Protein AF-0000000085150571 (afdb_homodimer)

Secondary structure (DSSP, 8-state):
--SHHHHHHHHHHHHHHHHTT-SS----HHHHHHHHT--HHHHHHH-SSHHHHHHHHHHHHHHHHHHHHHHHHHH-SSHHHHHHHHHHHHHHHHHHTT--HHHHHSS-HHHHTTS-HHHHHHHHHHHHHHHHHHHHHHHHH---SSS-HHHHHHHHHHHHHHHHHHTT--TT-HHHHHHHHHHHHHHHT-TTS-PPPHHHHHHHHHHHHHHHHHHH-/--SHHHHHHHHHHHHHHHHTT-SS----HHHHHHHHT--HHHHHHH-SSHHHHHHHHHHHHHHHHHHHHHHHHHH-SSHHHHHHHHHHHHHHHHHHTT--HHHHHSS-HHHHTTS-HHHHHHHHHHHHHHHHHHHHHHHHH---SSS-HHHHHHHHHHHHHHHHHHTT--TT-HHHHHHHHHHHHHHHT-TTSPPPPHHHHHHHHHHHHHHHHHHH-

Organism: Shewanella frigidimarina (strain NCIMB 400) (NCBI:txid318167)

InterPro domains:
  IPR009057 Homedomain-like superfamily [SSF46689] (4-63)

Structure (mmCIF, N/CA/C/O backbone):
data_AF-0000000085150571-model_v1
#
loop_
_entity.id
_entity.type
_entity.pdbx_description
1 polymer 'Putative transcriptional regulator, TetR family protein'
#
loop_
_atom_site.group_PDB
_atom_site.id
_atom_site.type_symbol
_atom_site.label_atom_id
_atom_site.label_alt_id
_atom_site.label_comp_id
_atom_site.label_asym_id
_atom_site.label_entity_id
_atom_site.label_seq_id
_atom_site.pdbx_PDB_ins_code
_atom_site.Cartn_x
_atom_site.Cartn_y
_atom_site.Cartn_z
_atom_site.occupancy
_atom_site.B_iso_or_equiv
_atom_site.auth_seq_id
_atom_site.auth_comp_id
_atom_site.auth_asym_id
_atom_site.auth_atom_id
_atom_site.pdbx_PDB_model_num
ATOM 1 N N . MET A 1 1 ? 27.25 22.922 10.547 1 55.41 1 MET A N 1
ATOM 2 C CA . MET A 1 1 ? 27.031 22.188 9.305 1 55.41 1 MET A CA 1
ATOM 3 C C . MET A 1 1 ? 27.031 23.125 8.102 1 55.41 1 MET A C 1
ATOM 5 O O . MET A 1 1 ? 26.078 23.891 7.906 1 55.41 1 MET A O 1
ATOM 9 N N . SER A 1 2 ? 28 23.422 7.441 1 67.81 2 SER A N 1
ATOM 10 C CA . SER A 1 2 ? 28.172 24.688 6.742 1 67.81 2 SER A CA 1
ATOM 11 C C . SER A 1 2 ? 27.469 24.672 5.387 1 67.81 2 SER A C 1
ATOM 13 O O . SER A 1 2 ? 26.875 25.672 4.984 1 67.81 2 SER A O 1
ATOM 15 N N . SER A 1 3 ? 27.453 23.562 4.645 1 88.12 3 SER A N 1
ATOM 16 C CA . SER A 1 3 ? 26.922 23.703 3.291 1 88.12 3 SER A CA 1
ATOM 17 C C . SER A 1 3 ? 25.438 23.406 3.252 1 88.12 3 SER A C 1
ATOM 19 O O . SER A 1 3 ? 24.891 22.781 4.168 1 88.12 3 SER A O 1
ATOM 21 N N . TRP A 1 4 ? 24.781 24.078 2.32 1 89.31 4 TRP A N 1
ATOM 22 C CA . TRP A 1 4 ? 23.359 23.875 2.078 1 89.31 4 TRP A CA 1
ATOM 23 C C . TRP A 1 4 ? 23.031 22.391 2.031 1 89.31 4 TRP A C 1
ATOM 25 O O . TRP A 1 4 ? 22.047 21.953 2.631 1 89.31 4 TRP A O 1
ATOM 35 N N . GLU A 1 5 ? 23.922 21.75 1.489 1 89.44 5 GLU A N 1
ATOM 36 C CA . GLU A 1 5 ? 23.734 20.312 1.333 1 89.44 5 GLU A CA 1
ATOM 37 C C . GLU A 1 5 ? 23.844 19.578 2.672 1 89.44 5 GLU A C 1
ATOM 39 O O . GLU A 1 5 ? 23.062 18.688 2.973 1 89.44 5 GLU A O 1
ATOM 44 N N . GLN A 1 6 ? 24.797 19.938 3.459 1 92.94 6 GLN A N 1
ATOM 45 C CA . GLN A 1 6 ? 25 19.328 4.773 1 92.94 6 GLN A CA 1
ATOM 46 C C . GLN A 1 6 ? 23.797 19.594 5.688 1 92.94 6 GLN A C 1
ATOM 48 O O . GLN A 1 6 ? 23.375 18.703 6.434 1 92.94 6 GLN A O 1
ATOM 53 N N . ARG A 1 7 ? 23.344 20.734 5.582 1 93.94 7 ARG A N 1
ATOM 54 C CA . ARG A 1 7 ? 22.172 21.078 6.375 1 93.94 7 ARG A CA 1
ATOM 55 C C . ARG A 1 7 ? 20.969 20.266 5.941 1 93.94 7 ARG A C 1
ATOM 57 O O . ARG A 1 7 ? 20.203 19.781 6.781 1 93.94 7 ARG A O 1
ATOM 64 N N . GLY A 1 8 ? 20.828 20.156 4.664 1 94.69 8 GLY A N 1
ATOM 65 C CA . GLY A 1 8 ? 19.75 19.344 4.141 1 94.69 8 GLY A CA 1
ATOM 66 C C . GLY A 1 8 ? 19.797 17.906 4.617 1 94.69 8 GLY A C 1
ATOM 67 O O . GLY A 1 8 ? 18.797 17.344 5.043 1 94.69 8 GLY A O 1
ATOM 68 N N . ASN A 1 9 ? 20.953 17.391 4.578 1 95.69 9 ASN A N 1
ATOM 69 C CA . ASN A 1 9 ? 21.156 16.016 5.031 1 95.69 9 ASN A CA 1
ATOM 70 C C . ASN A 1 9 ? 20.844 15.859 6.516 1 95.69 9 ASN A C 1
ATOM 72 O O . ASN A 1 9 ? 20.25 14.859 6.93 1 95.69 9 ASN A O 1
ATOM 76 N N . TYR A 1 10 ? 21.266 16.797 7.23 1 97.19 10 TYR A N 1
ATOM 77 C CA . TYR A 1 10 ? 20.984 16.797 8.656 1 97.19 10 TYR A CA 1
ATOM 78 C C . TYR A 1 10 ? 19.484 16.828 8.914 1 97.19 10 TYR A C 1
ATOM 80 O O . TYR A 1 10 ? 18.969 16.078 9.742 1 97.19 10 TYR A O 1
ATOM 88 N N . LEU A 1 11 ? 18.797 17.672 8.211 1 97.62 11 LEU A N 1
ATOM 89 C CA . LEU A 1 11 ? 17.344 17.812 8.391 1 97.62 11 LEU A CA 1
ATOM 90 C C . LEU A 1 11 ? 16.625 16.531 7.988 1 97.62 11 LEU A C 1
ATOM 92 O O . LEU A 1 11 ? 15.617 16.172 8.594 1 97.62 11 LEU A O 1
ATOM 96 N N . ILE A 1 12 ? 17.141 15.898 7.02 1 97.62 12 ILE A N 1
ATOM 97 C CA . ILE A 1 12 ? 16.578 14.633 6.586 1 97.62 12 ILE A CA 1
ATOM 98 C C . ILE A 1 12 ? 16.766 13.578 7.676 1 97.62 12 ILE A C 1
ATOM 100 O O . ILE A 1 12 ? 15.844 12.828 7.992 1 97.62 12 ILE A O 1
ATOM 104 N N . GLU A 1 13 ? 17.906 13.562 8.273 1 97.75 13 GLU A N 1
ATOM 105 C CA . GLU A 1 13 ? 18.172 12.633 9.359 1 97.75 13 GLU A CA 1
ATOM 106 C C . GLU A 1 13 ? 17.25 12.891 10.547 1 97.75 13 GLU A C 1
ATOM 108 O O . GLU A 1 13 ? 16.734 11.945 11.156 1 97.75 13 GLU A O 1
ATOM 113 N N . VAL A 1 14 ? 17.094 14.109 10.859 1 98.25 14 VAL A N 1
ATOM 114 C CA . VAL A 1 14 ? 16.188 14.5 11.938 1 98.25 14 VAL A CA 1
ATOM 115 C C . VAL A 1 14 ? 14.766 14.047 11.602 1 98.25 14 VAL A C 1
ATOM 117 O O . VAL A 1 14 ? 14.055 13.531 12.469 1 98.25 14 VAL A O 1
ATOM 120 N N . SER A 1 15 ? 14.367 14.281 10.375 1 98.12 15 SER A N 1
ATOM 121 C CA . SER A 1 15 ? 13.039 13.883 9.93 1 98.12 15 SER A CA 1
ATOM 122 C C . SER A 1 15 ? 12.836 12.375 10.078 1 98.12 15 SER A C 1
ATOM 124 O O . SER A 1 15 ? 11.805 11.93 10.578 1 98.12 15 SER A O 1
ATOM 126 N N . GLN A 1 16 ? 13.805 11.633 9.641 1 97.44 16 GLN A N 1
ATOM 127 C CA . GLN A 1 16 ? 13.742 10.18 9.734 1 97.44 16 GLN A CA 1
ATOM 128 C C . GLN A 1 16 ? 13.609 9.727 11.188 1 97.44 16 GLN A C 1
ATOM 130 O O . GLN A 1 16 ? 12.859 8.797 11.484 1 97.44 16 GLN A O 1
ATOM 135 N N . ARG A 1 17 ? 14.297 10.344 12.062 1 97.56 17 ARG A N 1
ATOM 136 C CA . ARG A 1 17 ? 14.195 10.031 13.484 1 97.56 17 ARG A CA 1
ATOM 137 C C . ARG A 1 17 ? 12.797 10.344 14.008 1 97.56 17 ARG A C 1
ATOM 139 O O . ARG A 1 17 ? 12.219 9.547 14.758 1 97.56 17 ARG A O 1
ATOM 146 N N . CYS A 1 18 ? 12.281 11.484 13.594 1 97.62 18 CYS A N 1
ATOM 147 C CA . CYS A 1 18 ? 10.961 11.898 14.031 1 97.62 18 CYS A CA 1
ATOM 148 C C . CYS A 1 18 ? 9.883 10.953 13.508 1 97.62 18 CYS A C 1
ATOM 150 O O . CYS A 1 18 ? 8.859 10.75 14.156 1 97.62 18 CYS A O 1
ATOM 152 N N . LEU A 1 19 ? 10.156 10.312 12.398 1 97.19 19 LEU A N 1
ATOM 153 C CA . LEU A 1 19 ? 9.148 9.516 11.711 1 97.19 19 LEU A CA 1
ATOM 154 C C . LEU A 1 19 ? 9.242 8.055 12.125 1 97.19 19 LEU A C 1
ATOM 156 O O . LEU A 1 19 ? 8.422 7.23 11.703 1 97.19 19 LEU A O 1
ATOM 160 N N . LYS A 1 20 ? 10.234 7.723 12.914 1 96.56 20 LYS A N 1
ATOM 161 C CA . LYS A 1 20 ? 10.406 6.34 13.352 1 96.56 20 LYS A CA 1
ATOM 162 C C . LYS A 1 20 ? 9.164 5.832 14.07 1 96.56 20 LYS A C 1
ATOM 164 O O . LYS A 1 20 ? 8.672 6.465 15.008 1 96.56 20 LYS A O 1
ATOM 169 N N . GLY A 1 21 ? 8.578 4.73 13.508 1 94.56 21 GLY A N 1
ATOM 170 C CA . GLY A 1 21 ? 7.43 4.102 14.148 1 94.56 21 GLY A CA 1
ATOM 171 C C . GLY A 1 21 ? 6.105 4.688 13.703 1 94.56 21 GLY A C 1
ATOM 172 O O . GLY A 1 21 ? 5.043 4.168 14.047 1 94.56 21 GLY A O 1
ATOM 173 N N . ARG A 1 22 ? 6.238 5.777 12.938 1 93.5 22 ARG A N 1
ATOM 174 C CA . ARG A 1 22 ? 5.012 6.41 12.469 1 93.5 22 ARG A CA 1
ATOM 175 C C . ARG A 1 22 ? 4.477 5.703 11.227 1 93.5 22 ARG A C 1
ATOM 177 O O . ARG A 1 22 ? 5.246 5.281 10.367 1 93.5 22 ARG A O 1
ATOM 184 N N . LYS A 1 23 ? 3.133 5.652 11.133 1 91.62 23 LYS A N 1
ATOM 185 C CA . LYS A 1 23 ? 2.494 4.984 10 1 91.62 23 LYS A CA 1
ATOM 186 C C . LYS A 1 23 ? 1.824 5.992 9.07 1 91.62 23 LYS A C 1
ATOM 188 O O . LYS A 1 23 ? 1.267 5.613 8.039 1 91.62 23 LYS A O 1
ATOM 193 N N . THR A 1 24 ? 1.84 7.219 9.469 1 88.69 24 THR A N 1
ATOM 194 C CA . THR A 1 24 ? 1.413 8.352 8.664 1 88.69 24 THR A CA 1
ATOM 195 C C . THR A 1 24 ? 2.477 9.453 8.664 1 88.69 24 THR A C 1
ATOM 197 O O . THR A 1 24 ? 3.162 9.656 9.664 1 88.69 24 THR A O 1
ATOM 200 N N . PHE A 1 25 ? 2.619 10.078 7.539 1 91.81 25 PHE A N 1
ATOM 201 C CA . PHE A 1 25 ? 3.582 11.172 7.488 1 91.81 25 PHE A CA 1
ATOM 202 C C . PHE A 1 25 ? 3.018 12.422 8.148 1 91.81 25 PHE A C 1
ATOM 204 O O . PHE A 1 25 ? 2.516 13.32 7.469 1 91.81 25 PHE A O 1
ATOM 211 N N . ASP A 1 26 ? 3.178 12.539 9.406 1 89.44 26 ASP A N 1
ATOM 212 C CA . ASP A 1 26 ? 2.586 13.633 10.164 1 89.44 26 ASP A CA 1
ATOM 213 C C . ASP A 1 26 ? 3.646 14.648 10.586 1 89.44 26 ASP A C 1
ATOM 215 O O . ASP A 1 26 ? 3.453 15.391 11.547 1 89.44 26 ASP A O 1
ATOM 219 N N . LEU A 1 27 ? 4.742 14.633 9.922 1 94.69 27 LEU A N 1
ATOM 220 C CA . LEU A 1 27 ? 5.824 15.586 10.141 1 94.69 27 LEU A CA 1
ATOM 221 C C . LEU A 1 27 ? 5.711 16.766 9.172 1 94.69 27 LEU A C 1
ATOM 223 O O . LEU A 1 27 ? 5.469 16.562 7.98 1 94.69 27 LEU A O 1
ATOM 227 N N . CYS A 1 28 ? 5.805 17.922 9.695 1 96 28 CYS A N 1
ATOM 228 C CA . CYS A 1 28 ? 5.805 19.109 8.852 1 96 28 CYS A CA 1
ATOM 229 C C . CYS A 1 28 ? 7.039 19.969 9.117 1 96 28 CYS A C 1
ATOM 231 O O . CYS A 1 28 ? 7.816 19.672 10.031 1 96 28 CYS A O 1
ATOM 233 N N . ARG A 1 29 ? 7.246 20.969 8.312 1 96.62 29 ARG A N 1
ATOM 234 C CA . ARG A 1 29 ? 8.422 21.828 8.398 1 96.62 29 ARG A CA 1
ATOM 235 C C . ARG A 1 29 ? 8.5 22.531 9.758 1 96.62 29 ARG A C 1
ATOM 237 O O . ARG A 1 29 ? 9.578 22.656 10.328 1 96.62 29 ARG A O 1
ATOM 244 N N . SER A 1 30 ? 7.355 22.938 10.305 1 96.75 30 SER A N 1
ATOM 245 C CA . SER A 1 30 ? 7.34 23.625 11.594 1 96.75 30 SER A CA 1
ATOM 246 C C . SER A 1 30 ? 7.824 22.719 12.719 1 96.75 30 SER A C 1
ATOM 248 O O . SER A 1 30 ? 8.469 23.188 13.664 1 96.75 30 SER A O 1
ATOM 250 N N . HIS A 1 31 ? 7.578 21.453 12.648 1 97.19 31 HIS A N 1
ATOM 251 C CA . HIS A 1 31 ? 8.039 20.5 13.648 1 97.19 31 HIS A CA 1
ATOM 252 C C . HIS A 1 31 ? 9.562 20.406 13.656 1 97.19 31 HIS A C 1
ATOM 254 O O . HIS A 1 31 ? 10.164 20.125 14.695 1 97.19 31 HIS A O 1
ATOM 260 N N . LEU A 1 32 ? 10.188 20.609 12.516 1 97.5 32 LEU A N 1
ATOM 261 C CA . LEU A 1 32 ? 11.625 20.422 12.367 1 97.5 32 LEU A CA 1
ATOM 262 C C . LEU A 1 32 ? 12.398 21.531 13.062 1 97.5 32 LEU A C 1
ATOM 264 O O . LEU A 1 32 ? 13.578 21.375 13.375 1 97.5 32 LEU A O 1
ATOM 268 N N . VAL A 1 33 ? 11.711 22.688 13.242 1 97.06 33 VAL A N 1
ATOM 269 C CA . VAL A 1 33 ? 12.375 23.797 13.891 1 97.06 33 VAL A CA 1
ATOM 270 C C . VAL A 1 33 ? 12.828 23.406 15.297 1 97.06 33 VAL A C 1
ATOM 272 O O . VAL A 1 33 ? 14.016 23.469 15.617 1 97.06 33 VAL A O 1
ATOM 275 N N . GLN A 1 34 ? 11.961 22.891 16.047 1 96.44 34 GLN A N 1
ATOM 276 C CA . GLN A 1 34 ? 12.273 22.484 17.422 1 96.44 34 GLN A CA 1
ATOM 277 C C . GLN A 1 34 ? 13.164 21.25 17.438 1 96.44 34 GLN A C 1
ATOM 279 O O . GLN A 1 34 ? 14.133 21.188 18.203 1 96.44 34 GLN A O 1
ATOM 284 N N . ALA A 1 35 ? 12.891 20.344 16.609 1 97 35 ALA A N 1
ATOM 285 C CA . ALA A 1 35 ? 13.578 19.062 16.625 1 97 35 ALA A CA 1
ATOM 286 C C . ALA A 1 35 ? 15.031 19.203 16.203 1 97 35 ALA A C 1
ATOM 288 O O . ALA A 1 35 ? 15.891 18.438 16.641 1 97 35 ALA A O 1
ATOM 289 N N . SER A 1 36 ? 15.336 20.156 15.352 1 97.12 36 SER A N 1
ATOM 290 C CA . SER A 1 36 ? 16.672 20.281 14.75 1 97.12 36 SER A CA 1
ATOM 291 C C . SER A 1 36 ? 17.438 21.438 15.352 1 97.12 36 SER A C 1
ATOM 293 O O . SER A 1 36 ? 18.656 21.531 15.188 1 97.12 36 SER A O 1
ATOM 295 N N . GLN A 1 37 ? 16.797 22.406 15.914 1 96.38 37 GLN A N 1
ATOM 296 C CA . GLN A 1 37 ? 17.375 23.656 16.422 1 96.38 37 GLN A CA 1
ATOM 297 C C . GLN A 1 37 ? 17.922 24.516 15.281 1 96.38 37 GLN A C 1
ATOM 299 O O . GLN A 1 37 ? 18.891 25.25 15.461 1 96.38 37 GLN A O 1
ATOM 304 N N . ILE A 1 38 ? 17.391 24.266 14.117 1 96 38 ILE A N 1
ATOM 305 C CA . ILE A 1 38 ? 17.688 25.094 12.961 1 96 38 ILE A CA 1
ATOM 306 C C . ILE A 1 38 ? 16.578 26.141 12.789 1 96 38 ILE A C 1
ATOM 308 O O . ILE A 1 38 ? 15.414 25.875 13.086 1 96 38 ILE A O 1
ATOM 312 N N . SER A 1 39 ? 16.984 27.297 12.32 1 95.75 39 SER A N 1
ATOM 313 C CA . SER A 1 39 ? 16.031 28.406 12.234 1 95.75 39 SER A CA 1
ATOM 314 C C . SER A 1 39 ? 14.914 28.094 11.242 1 95.75 39 SER A C 1
ATOM 316 O O . SER A 1 39 ? 15.133 27.375 10.266 1 95.75 39 SER A O 1
ATOM 318 N N . LYS A 1 40 ? 13.719 28.688 11.492 1 96.88 40 LYS A N 1
ATOM 319 C CA . LYS A 1 40 ? 12.562 28.562 10.617 1 96.88 40 LYS A CA 1
ATOM 320 C C . LYS A 1 40 ? 12.898 28.984 9.188 1 96.88 40 LYS A C 1
ATOM 322 O O . LYS A 1 40 ? 12.586 28.281 8.227 1 96.88 40 LYS A O 1
ATOM 327 N N . GLY A 1 41 ? 13.57 30.078 9.062 1 96.44 41 GLY A N 1
ATOM 328 C CA . GLY A 1 41 ? 13.945 30.594 7.754 1 96.44 41 GLY A CA 1
ATOM 329 C C . GLY A 1 41 ? 14.789 29.609 6.953 1 96.44 41 GLY A C 1
ATOM 330 O O . GLY A 1 41 ? 14.523 29.391 5.77 1 96.44 41 GLY A O 1
ATOM 331 N N . THR A 1 42 ? 15.719 29.062 7.582 1 95.69 42 THR A N 1
ATOM 332 C CA . THR A 1 42 ? 16.609 28.109 6.926 1 95.69 42 THR A CA 1
ATOM 333 C C . THR A 1 42 ? 15.828 26.859 6.484 1 95.69 42 THR A C 1
ATOM 335 O O . THR A 1 42 ? 15.984 26.406 5.352 1 95.69 42 THR A O 1
ATOM 338 N N . ILE A 1 43 ? 14.984 26.344 7.285 1 97.69 43 ILE A N 1
ATOM 339 C CA . ILE A 1 43 ? 14.219 25.141 6.992 1 97.69 43 ILE A CA 1
ATOM 340 C C . ILE A 1 43 ? 13.25 25.406 5.844 1 97.69 43 ILE A C 1
ATOM 342 O O . ILE A 1 43 ? 13.156 24.625 4.902 1 97.69 43 ILE A O 1
ATOM 346 N N . TYR A 1 44 ? 12.641 26.547 5.91 1 96.94 44 TYR A N 1
ATOM 347 C CA . TYR A 1 44 ? 11.641 26.891 4.902 1 96.94 44 TYR A CA 1
ATOM 348 C C . TYR A 1 44 ? 12.305 27.219 3.566 1 96.94 44 TYR A C 1
ATOM 350 O O . TYR A 1 44 ? 11.688 27.062 2.51 1 96.94 44 TYR A O 1
ATOM 358 N N . ASN A 1 45 ? 13.562 27.625 3.658 1 95.69 45 ASN A N 1
ATOM 359 C CA . ASN A 1 45 ? 14.336 27.812 2.436 1 95.69 45 ASN A CA 1
ATOM 360 C C . ASN A 1 45 ? 14.734 26.469 1.815 1 95.69 45 ASN A C 1
ATOM 362 O O . ASN A 1 45 ? 14.773 26.344 0.591 1 95.69 45 ASN A O 1
ATOM 366 N N . HIS A 1 46 ? 14.992 25.547 2.627 1 96.56 46 HIS A N 1
ATOM 367 C CA . HIS A 1 46 ? 15.383 24.234 2.15 1 96.56 46 HIS A CA 1
ATOM 368 C C . HIS A 1 46 ? 14.188 23.453 1.609 1 96.56 46 HIS A C 1
ATOM 370 O O . HIS A 1 46 ? 14.289 22.766 0.598 1 96.56 46 HIS A O 1
ATOM 376 N N . PHE A 1 47 ? 13.156 23.531 2.365 1 98 47 PHE A N 1
ATOM 377 C CA . PHE A 1 47 ? 11.891 22.906 1.989 1 98 47 PHE A CA 1
ATOM 378 C C . PHE A 1 47 ? 10.82 23.969 1.753 1 98 47 PHE A C 1
ATOM 380 O O . PHE A 1 47 ? 10.148 24.391 2.691 1 98 47 PHE A O 1
ATOM 387 N N . THR A 1 48 ? 10.555 24.203 0.525 1 96.88 48 THR A N 1
ATOM 388 C CA . THR A 1 48 ? 9.656 25.297 0.189 1 96.88 48 THR A CA 1
ATOM 389 C C . THR A 1 48 ? 8.203 24.859 0.338 1 96.88 48 THR A C 1
ATOM 391 O O . THR A 1 48 ? 7.297 25.703 0.375 1 96.88 48 THR A O 1
ATOM 394 N N . SER A 1 49 ? 8.023 23.562 0.373 1 96.56 49 SER A N 1
ATOM 395 C CA . SER A 1 49 ? 6.699 22.984 0.616 1 96.56 49 SER A CA 1
ATOM 396 C C . SER A 1 49 ? 6.785 21.75 1.51 1 96.56 49 SER A C 1
ATOM 398 O O . SER A 1 49 ? 7.871 21.203 1.713 1 96.56 49 SER A O 1
ATOM 400 N N . GLU A 1 50 ? 5.684 21.344 2.035 1 95.44 50 GLU A N 1
ATOM 401 C CA . GLU A 1 50 ? 5.645 20.109 2.795 1 95.44 50 GLU A CA 1
ATOM 402 C C . GLU A 1 50 ? 6.008 18.906 1.918 1 95.44 50 GLU A C 1
ATOM 404 O O . GLU A 1 50 ? 6.625 17.953 2.389 1 95.44 50 GLU A O 1
ATOM 409 N N . ALA A 1 51 ? 5.609 19.016 0.68 1 97.5 51 ALA A N 1
ATOM 410 C CA . ALA A 1 51 ? 5.93 17.953 -0.275 1 97.5 51 ALA A CA 1
ATOM 411 C C . ALA A 1 51 ? 7.438 17.812 -0.458 1 97.5 51 ALA A C 1
ATOM 413 O O . ALA A 1 51 ? 7.953 16.703 -0.619 1 97.5 51 ALA A O 1
ATOM 414 N N . ASP A 1 52 ? 8.133 18.922 -0.421 1 98.38 52 ASP A N 1
ATOM 415 C CA . ASP A 1 52 ? 9.586 18.891 -0.534 1 98.38 52 ASP A CA 1
ATOM 416 C C . ASP A 1 52 ? 10.195 18.031 0.578 1 98.38 52 ASP A C 1
ATOM 418 O O . ASP A 1 52 ? 11.109 17.25 0.331 1 98.38 52 ASP A O 1
ATOM 422 N N . LEU A 1 53 ? 9.688 18.234 1.749 1 98.19 53 LEU A N 1
ATOM 423 C CA . LEU A 1 53 ? 10.188 17.484 2.893 1 98.19 53 LEU A CA 1
ATOM 424 C C . LEU A 1 53 ? 9.938 15.984 2.717 1 98.19 53 LEU A C 1
ATOM 426 O O . LEU A 1 53 ? 10.844 15.172 2.902 1 98.19 53 LEU A O 1
ATOM 430 N N . ILE A 1 54 ? 8.734 15.648 2.332 1 98 54 ILE A N 1
ATOM 431 C CA . ILE A 1 54 ? 8.359 14.258 2.119 1 98 54 ILE A CA 1
ATOM 432 C C . ILE A 1 54 ? 9.273 13.633 1.063 1 98 54 ILE A C 1
ATOM 434 O O . ILE A 1 54 ? 9.836 12.555 1.279 1 98 54 ILE A O 1
ATOM 438 N N . ILE A 1 55 ? 9.414 14.328 -0.008 1 98.44 55 ILE A N 1
ATOM 439 C CA . ILE A 1 55 ? 10.156 13.812 -1.153 1 98.44 55 ILE A CA 1
ATOM 440 C C . ILE A 1 55 ? 11.641 13.719 -0.809 1 98.44 55 ILE A C 1
ATOM 442 O O . ILE A 1 55 ? 12.328 12.797 -1.251 1 98.44 55 ILE A O 1
ATOM 446 N N . ALA A 1 56 ? 12.117 14.641 -0.008 1 98.25 56 ALA A N 1
ATOM 447 C CA . ALA A 1 56 ? 13.508 14.586 0.425 1 98.25 56 ALA A CA 1
ATOM 448 C C . ALA A 1 56 ? 13.781 13.32 1.242 1 98.25 56 ALA A C 1
ATOM 450 O O . ALA A 1 56 ? 14.789 12.648 1.039 1 98.25 56 ALA A O 1
ATOM 451 N N . VAL A 1 57 ? 12.906 13.047 2.146 1 98.06 57 VAL A N 1
ATOM 452 C CA . VAL A 1 57 ? 13.047 11.852 2.963 1 98.06 57 VAL A CA 1
ATOM 453 C C . VAL A 1 57 ? 12.938 10.609 2.08 1 98.06 57 VAL A C 1
ATOM 455 O O . VAL A 1 57 ? 13.703 9.656 2.24 1 98.06 57 VAL A O 1
ATOM 458 N N . ALA A 1 58 ? 12.008 10.609 1.15 1 98.25 58 ALA A N 1
ATOM 459 C CA . ALA A 1 58 ? 11.836 9.5 0.217 1 98.25 58 ALA A CA 1
ATOM 460 C C . ALA A 1 58 ? 13.094 9.281 -0.615 1 98.25 58 ALA A C 1
ATOM 462 O O . ALA A 1 58 ? 13.508 8.141 -0.85 1 98.25 58 ALA A O 1
ATOM 463 N N . CYS A 1 59 ? 13.641 10.336 -1.063 1 98.12 59 CYS A N 1
ATOM 464 C CA . CYS A 1 59 ? 14.867 10.266 -1.846 1 98.12 59 CYS A CA 1
ATOM 465 C C . CYS A 1 59 ? 15.977 9.57 -1.06 1 98.12 59 CYS A C 1
ATOM 467 O O . CYS A 1 59 ? 16.688 8.719 -1.598 1 98.12 59 CYS A O 1
ATOM 469 N N . ALA A 1 60 ? 16.125 10.008 0.123 1 97.56 60 ALA A N 1
ATOM 470 C CA . ALA A 1 60 ? 17.125 9.391 0.982 1 97.56 60 ALA A CA 1
ATOM 471 C C . ALA A 1 60 ? 16.875 7.898 1.152 1 97.56 60 ALA A C 1
ATOM 473 O O . ALA A 1 60 ? 17.812 7.098 1.179 1 97.56 60 ALA A O 1
ATOM 474 N N . ASP A 1 61 ? 15.695 7.523 1.325 1 97.38 61 ASP A N 1
ATOM 475 C CA . ASP A 1 61 ? 15.312 6.121 1.453 1 97.38 61 ASP A CA 1
ATOM 476 C C . ASP A 1 61 ? 15.727 5.324 0.215 1 97.38 61 ASP A C 1
ATOM 478 O O . ASP A 1 61 ? 16.359 4.277 0.327 1 97.38 61 ASP A O 1
ATOM 482 N N . TYR A 1 62 ? 15.422 5.793 -0.945 1 98 62 TYR A N 1
ATOM 483 C CA . TYR A 1 62 ? 15.734 5.09 -2.184 1 98 62 TYR A CA 1
ATOM 484 C C . TYR A 1 62 ? 17.234 5.086 -2.443 1 98 62 TYR A C 1
ATOM 486 O O . TYR A 1 62 ? 17.766 4.129 -3.012 1 98 62 TYR A O 1
ATOM 494 N N . ARG A 1 63 ? 17.875 6.152 -2.043 1 97.69 63 ARG A N 1
ATOM 495 C CA . ARG A 1 63 ? 19.328 6.152 -2.15 1 97.69 63 ARG A CA 1
ATOM 496 C C . ARG A 1 63 ? 19.938 5.047 -1.294 1 97.69 63 ARG A C 1
ATOM 498 O O . ARG A 1 63 ? 20.922 4.406 -1.698 1 97.69 63 ARG A O 1
ATOM 505 N N . HIS A 1 64 ? 19.391 4.898 -0.161 1 97.25 64 HIS A N 1
ATOM 506 C CA . HIS A 1 64 ? 19.844 3.799 0.693 1 97.25 64 HIS A CA 1
ATOM 507 C C . HIS A 1 64 ? 19.688 2.455 -0.012 1 97.25 64 HIS A C 1
ATOM 509 O O . HIS A 1 64 ? 20.594 1.618 0.033 1 97.25 64 HIS A O 1
ATOM 515 N N . TRP A 1 65 ? 18.578 2.266 -0.667 1 97.62 65 TRP A N 1
ATOM 516 C CA . TRP A 1 65 ? 18.312 0.999 -1.342 1 97.62 65 TRP A CA 1
ATOM 517 C C . TRP A 1 65 ? 19.25 0.82 -2.539 1 97.62 65 TRP A C 1
ATOM 519 O O . TRP A 1 65 ? 19.641 -0.302 -2.859 1 97.62 65 TRP A O 1
ATOM 529 N N . LEU A 1 66 ? 19.547 1.919 -3.166 1 98.12 66 LEU A N 1
ATOM 530 C CA . LEU A 1 66 ? 20.5 1.854 -4.27 1 98.12 66 LEU A CA 1
ATOM 531 C C . LEU A 1 66 ? 21.891 1.464 -3.764 1 98.12 66 LEU A C 1
ATOM 533 O O . LEU A 1 66 ? 22.594 0.682 -4.41 1 98.12 66 LEU A O 1
ATOM 537 N N . MET A 1 67 ? 22.234 2.029 -2.648 1 97.75 67 MET A N 1
ATOM 538 C CA . MET A 1 67 ? 23.516 1.66 -2.045 1 97.75 67 MET A CA 1
ATOM 539 C C . MET A 1 67 ? 23.531 0.186 -1.655 1 97.75 67 MET A C 1
ATOM 541 O O . MET A 1 67 ? 24.516 -0.513 -1.881 1 97.75 67 MET A O 1
ATOM 545 N N . GLN A 1 68 ? 22.438 -0.247 -1.07 1 97.75 68 GLN A N 1
ATOM 546 C CA . GLN A 1 68 ? 22.312 -1.66 -0.733 1 97.75 68 GLN A CA 1
ATOM 547 C C . GLN A 1 68 ? 22.391 -2.533 -1.981 1 97.75 68 GLN A C 1
ATOM 549 O O . GLN A 1 68 ? 23 -3.611 -1.953 1 97.75 68 GLN A O 1
ATOM 554 N N . ALA A 1 69 ? 21.766 -2.08 -3.029 1 98.19 69 ALA A N 1
ATOM 555 C CA . ALA A 1 69 ? 21.797 -2.801 -4.301 1 98.19 69 ALA A CA 1
ATOM 556 C C . ALA A 1 69 ? 23.234 -2.992 -4.789 1 98.19 69 ALA A C 1
ATOM 558 O O . ALA A 1 69 ? 23.578 -4.066 -5.281 1 98.19 69 ALA A O 1
ATOM 559 N N . GLU A 1 70 ? 23.984 -1.954 -4.648 1 97.44 70 GLU A N 1
ATOM 560 C CA . GLU A 1 70 ? 25.391 -2.031 -5.047 1 97.44 70 GLU A CA 1
ATOM 561 C C . GLU A 1 70 ? 26.141 -3.072 -4.219 1 97.44 70 GLU A C 1
ATOM 563 O O . GLU A 1 70 ? 26.953 -3.824 -4.75 1 97.44 70 GLU A O 1
ATOM 568 N N . GLN A 1 71 ? 25.891 -3.068 -2.963 1 97.38 71 GLN A N 1
ATOM 569 C CA . GLN A 1 71 ? 26.484 -4.07 -2.088 1 97.38 71 GLN A CA 1
ATOM 570 C C . GLN A 1 71 ? 26.031 -5.477 -2.463 1 97.38 71 GLN A C 1
ATOM 572 O O . GLN A 1 71 ? 26.828 -6.414 -2.473 1 97.38 71 GLN A O 1
ATOM 577 N N . ASP A 1 72 ? 24.766 -5.594 -2.754 1 97.81 72 ASP A N 1
ATOM 578 C CA . ASP A 1 72 ? 24.188 -6.887 -3.133 1 97.81 72 ASP A CA 1
ATOM 579 C C . ASP A 1 72 ? 24.828 -7.41 -4.418 1 97.81 72 ASP A C 1
ATOM 581 O O . ASP A 1 72 ? 25.016 -8.617 -4.578 1 97.81 72 ASP A O 1
ATOM 585 N N . ASN A 1 73 ? 25.109 -6.531 -5.359 1 97.75 73 ASN A N 1
ATOM 586 C CA . ASN A 1 73 ? 25.781 -6.906 -6.605 1 97.75 73 ASN A CA 1
ATOM 587 C C . ASN A 1 73 ? 27.094 -7.621 -6.344 1 97.75 73 ASN A C 1
ATOM 589 O O . ASN A 1 73 ? 27.5 -8.5 -7.109 1 97.75 73 ASN A O 1
ATOM 593 N N . GLN A 1 74 ? 27.734 -7.219 -5.305 1 97 74 GLN A N 1
ATOM 594 C CA . GLN A 1 74 ? 29.031 -7.805 -4.961 1 97 74 GLN A CA 1
ATOM 595 C C . GLN A 1 74 ? 28.844 -9.07 -4.129 1 97 74 GLN A C 1
ATOM 597 O O . GLN A 1 74 ? 29.594 -10.039 -4.301 1 97 74 GLN A O 1
ATOM 602 N N . GLN A 1 75 ? 27.922 -9.102 -3.354 1 95.69 75 GLN A N 1
ATOM 603 C CA . GLN A 1 75 ? 27.719 -10.172 -2.381 1 95.69 75 GLN A CA 1
ATOM 604 C C . GLN A 1 75 ? 27.109 -11.398 -3.033 1 95.69 75 GLN A C 1
ATOM 606 O O . GLN A 1 75 ? 27.406 -12.531 -2.654 1 95.69 75 GLN A O 1
ATOM 611 N N . TYR A 1 76 ? 26.203 -11.164 -3.932 1 96.56 76 TYR A N 1
ATOM 612 C CA . TYR A 1 76 ? 25.469 -12.266 -4.539 1 96.56 76 TYR A CA 1
ATOM 613 C C . TYR A 1 76 ? 25.781 -12.383 -6.023 1 96.56 76 TYR A C 1
ATOM 615 O O . TYR A 1 76 ? 25.344 -11.555 -6.828 1 96.56 76 TYR A O 1
ATOM 623 N N . SER A 1 77 ? 26.406 -13.414 -6.414 1 96.19 77 SER A N 1
ATOM 624 C CA . SER A 1 77 ? 26.719 -13.648 -7.816 1 96.19 77 SER A CA 1
ATOM 625 C C . SER A 1 77 ? 25.5 -14.133 -8.586 1 96.19 77 SER A C 1
ATOM 627 O O . SER A 1 77 ? 25.344 -13.828 -9.773 1 96.19 77 SER A O 1
ATOM 629 N N . ASP A 1 78 ? 24.672 -14.93 -7.926 1 96.12 78 ASP A N 1
ATOM 630 C CA . ASP A 1 78 ? 23.422 -15.391 -8.523 1 96.12 78 ASP A CA 1
ATOM 631 C C . ASP A 1 78 ? 22.359 -14.289 -8.5 1 96.12 78 ASP A C 1
ATOM 633 O O . ASP A 1 78 ? 21.875 -13.898 -7.438 1 96.12 78 ASP A O 1
ATOM 637 N N . PRO A 1 79 ? 21.953 -13.812 -9.695 1 96.5 79 PRO A N 1
ATOM 638 C CA . PRO A 1 79 ? 21 -12.703 -9.734 1 96.5 79 PRO A CA 1
ATOM 639 C C . PRO A 1 79 ? 19.672 -13.039 -9.07 1 96.5 79 PRO A C 1
ATOM 641 O O . PRO A 1 79 ? 19 -12.148 -8.539 1 96.5 79 PRO A O 1
ATOM 644 N N . TYR A 1 80 ? 19.328 -14.328 -9.125 1 96.19 80 TYR A N 1
ATOM 645 C CA . TYR A 1 80 ? 18.094 -14.742 -8.461 1 96.19 80 TYR A CA 1
ATOM 646 C C . TYR A 1 80 ? 18.188 -14.523 -6.957 1 96.19 80 TYR A C 1
ATOM 648 O O . TYR A 1 80 ? 17.312 -13.883 -6.367 1 96.19 80 TYR A O 1
ATOM 656 N N . LEU A 1 81 ? 19.203 -14.984 -6.32 1 96.5 81 LEU A N 1
ATOM 657 C CA . LEU A 1 81 ? 19.406 -14.805 -4.891 1 96.5 81 LEU A CA 1
ATOM 658 C C . LEU A 1 81 ? 19.625 -13.328 -4.555 1 96.5 81 LEU A C 1
ATOM 660 O O . LEU A 1 81 ? 19.172 -12.859 -3.51 1 96.5 81 LEU A O 1
ATOM 664 N N . ARG A 1 82 ? 20.281 -12.617 -5.461 1 97.94 82 ARG A N 1
ATOM 665 C CA . ARG A 1 82 ? 20.5 -11.18 -5.305 1 97.94 82 ARG A CA 1
ATOM 666 C C . ARG A 1 82 ? 19.172 -10.438 -5.156 1 97.94 82 ARG A C 1
ATOM 668 O O . ARG A 1 82 ? 19 -9.641 -4.234 1 97.94 82 ARG A O 1
ATOM 675 N N . PHE A 1 83 ? 18.25 -10.758 -6.051 1 97.94 83 PHE A N 1
ATOM 676 C CA . PHE A 1 83 ? 16.938 -10.117 -6.031 1 97.94 83 PHE A CA 1
ATOM 677 C C . PHE A 1 83 ? 16.172 -10.484 -4.754 1 97.94 83 PHE A C 1
ATOM 679 O O . PHE A 1 83 ? 15.648 -9.602 -4.074 1 97.94 83 PHE A O 1
ATOM 686 N N . ILE A 1 84 ? 16.188 -11.742 -4.438 1 97.62 84 ILE A N 1
ATOM 687 C CA . ILE A 1 84 ? 15.438 -12.25 -3.297 1 97.62 84 ILE A CA 1
ATOM 688 C C . ILE A 1 84 ? 15.945 -11.602 -2.012 1 97.62 84 ILE A C 1
ATOM 690 O O . ILE A 1 84 ? 15.172 -11.016 -1.257 1 97.62 8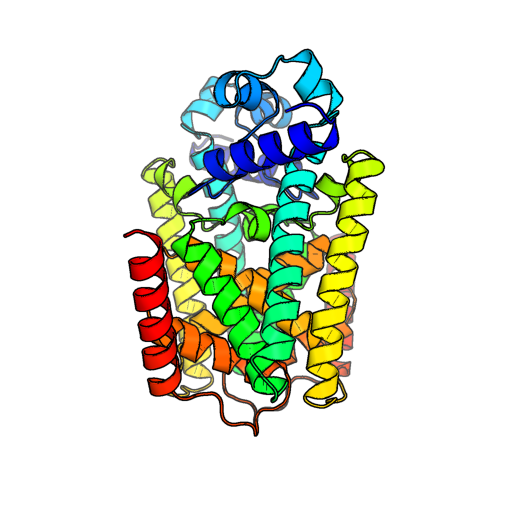4 ILE A O 1
ATOM 694 N N . PHE A 1 85 ? 17.156 -11.594 -1.806 1 98 85 PHE A N 1
ATOM 695 C CA . PHE A 1 85 ? 17.688 -11.172 -0.515 1 98 85 PHE A CA 1
ATOM 696 C C . PHE A 1 85 ? 17.719 -9.648 -0.412 1 98 85 PHE A C 1
ATOM 698 O O . PHE A 1 85 ? 17.594 -9.094 0.681 1 98 85 PHE A O 1
ATOM 705 N N . HIS A 1 86 ? 17.859 -8.953 -1.562 1 98.69 86 HIS A N 1
ATOM 706 C CA . HIS A 1 86 ? 17.688 -7.508 -1.534 1 98.69 86 HIS A CA 1
ATOM 707 C C . HIS A 1 86 ? 16.344 -7.113 -0.955 1 98.69 86 HIS A C 1
ATOM 709 O O . HIS A 1 86 ? 16.266 -6.262 -0.067 1 98.69 86 HIS A O 1
ATOM 715 N N . HIS A 1 87 ? 15.375 -7.723 -1.425 1 98.44 87 HIS A N 1
ATOM 716 C CA . HIS A 1 87 ? 14.031 -7.328 -1.023 1 98.44 87 HIS A CA 1
ATOM 717 C C . HIS A 1 87 ? 13.664 -7.922 0.335 1 98.44 87 HIS A C 1
ATOM 719 O O . HIS A 1 87 ? 12.812 -7.379 1.043 1 98.44 87 HIS A O 1
ATOM 725 N N . CYS A 1 88 ? 14.258 -9.031 0.726 1 98.31 88 CYS A N 1
ATOM 726 C CA . CYS A 1 88 ? 14.164 -9.461 2.115 1 98.31 88 CYS A CA 1
ATOM 727 C C . CYS A 1 88 ? 14.82 -8.453 3.049 1 98.31 88 CYS A C 1
ATOM 729 O O . CYS A 1 88 ? 14.281 -8.156 4.117 1 98.31 88 CYS A O 1
ATOM 731 N N . GLN A 1 89 ? 15.977 -7.938 2.588 1 97.75 89 GLN A N 1
ATOM 732 C CA . GLN A 1 89 ? 16.672 -6.914 3.363 1 97.75 89 GLN A CA 1
ATOM 733 C C . GLN A 1 89 ? 15.82 -5.66 3.512 1 97.75 89 GLN A C 1
ATOM 735 O O . GLN A 1 89 ? 15.82 -5.02 4.566 1 97.75 89 GLN A O 1
ATOM 740 N N . ARG A 1 90 ? 15.148 -5.297 2.486 1 97.75 90 ARG A N 1
ATOM 741 C CA . ARG A 1 90 ? 14.25 -4.145 2.551 1 97.75 90 ARG A CA 1
ATOM 742 C C . ARG A 1 90 ? 13.156 -4.359 3.592 1 97.75 90 ARG A C 1
ATOM 744 O O . ARG A 1 90 ? 12.891 -3.477 4.41 1 97.75 90 ARG A O 1
ATOM 751 N N . LEU A 1 91 ? 12.547 -5.508 3.559 1 97.94 91 LEU A N 1
ATOM 752 C CA . LEU A 1 91 ? 11.492 -5.84 4.516 1 97.94 91 LEU A CA 1
ATOM 753 C C . LEU A 1 91 ? 12.047 -5.875 5.938 1 97.94 91 LEU A C 1
ATOM 755 O O . LEU A 1 91 ? 11.43 -5.348 6.863 1 97.94 91 LEU A O 1
ATOM 759 N N . TYR A 1 92 ? 13.203 -6.426 6.094 1 97.62 92 TYR A N 1
ATOM 760 C CA . TYR A 1 92 ? 13.875 -6.488 7.391 1 97.62 92 TYR A CA 1
ATOM 761 C C . TYR A 1 92 ? 14.102 -5.09 7.953 1 97.62 92 TYR A C 1
ATOM 763 O O . TYR A 1 92 ? 13.805 -4.828 9.117 1 97.62 92 TYR A O 1
ATOM 771 N N . ARG A 1 93 ? 14.609 -4.234 7.113 1 95.56 93 ARG A N 1
ATOM 772 C CA . ARG A 1 93 ? 14.945 -2.889 7.559 1 95.56 93 ARG A CA 1
ATOM 773 C C . ARG A 1 93 ? 13.703 -2.104 7.941 1 95.56 93 ARG A C 1
ATOM 775 O O . ARG A 1 93 ? 13.68 -1.419 8.969 1 95.56 93 ARG A O 1
ATOM 782 N N . ILE A 1 94 ? 12.711 -2.199 7.125 1 95.56 94 ILE A N 1
ATOM 783 C CA . ILE A 1 94 ? 11.484 -1.448 7.367 1 95.56 94 ILE A CA 1
ATOM 784 C C . ILE A 1 94 ? 10.891 -1.849 8.719 1 95.56 94 ILE A C 1
ATOM 786 O O . ILE A 1 94 ? 10.438 -0.994 9.484 1 95.56 94 ILE A O 1
ATOM 790 N N . LEU A 1 95 ? 10.945 -3.072 9.047 1 96.75 95 LEU A N 1
ATOM 791 C CA . LEU A 1 95 ? 10.375 -3.564 10.297 1 96.75 95 LEU A CA 1
ATOM 792 C C . LEU A 1 95 ? 11.305 -3.293 11.469 1 96.75 95 LEU A C 1
ATOM 794 O O . LEU A 1 95 ? 10.867 -2.818 12.523 1 96.75 95 LEU A O 1
ATOM 798 N N . SER A 1 96 ? 12.609 -3.531 11.312 1 96.62 96 SER A N 1
ATOM 799 C CA . SER A 1 96 ? 13.562 -3.408 12.414 1 96.62 96 SER A CA 1
ATOM 800 C C . SER A 1 96 ? 13.805 -1.945 12.773 1 96.62 96 SER A C 1
ATOM 802 O O . SER A 1 96 ? 13.953 -1.605 13.945 1 96.62 96 SER A O 1
ATOM 804 N N . GLU A 1 97 ? 13.812 -1.104 11.758 1 95.44 97 GLU A N 1
ATOM 805 C CA . GLU A 1 97 ? 14.086 0.31 11.984 1 95.44 97 GLU A CA 1
ATOM 806 C C . GLU A 1 97 ? 12.797 1.121 12.055 1 95.44 97 GLU A C 1
ATOM 808 O O . GLU A 1 97 ? 12.828 2.34 12.242 1 95.44 97 GLU A O 1
ATOM 813 N N . GLN A 1 98 ? 11.68 0.435 11.859 1 95.44 98 GLN A N 1
ATOM 814 C CA . GLN A 1 98 ? 10.359 1.052 11.953 1 95.44 98 GLN A CA 1
ATOM 815 C C . GLN A 1 98 ? 10.234 2.227 10.992 1 95.44 98 GLN A C 1
ATOM 817 O O . GLN A 1 98 ? 9.789 3.311 11.38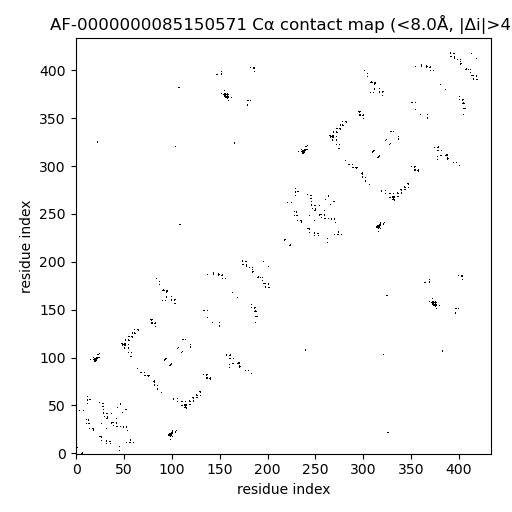3 1 95.44 98 GLN A O 1
ATOM 822 N N . ALA A 1 99 ? 10.773 2.033 9.773 1 93.38 99 ALA A N 1
ATOM 823 C CA . ALA A 1 99 ? 10.711 3.025 8.703 1 93.38 99 ALA A CA 1
ATOM 824 C C . ALA A 1 99 ? 9.531 2.762 7.773 1 93.38 99 ALA A C 1
ATOM 826 O O . ALA A 1 99 ? 9.719 2.348 6.629 1 93.38 99 ALA A O 1
ATOM 827 N N . PHE A 1 100 ? 8.312 3.143 8.133 1 92.62 100 PHE A N 1
ATOM 828 C CA . PHE A 1 100 ? 7.102 2.627 7.512 1 92.62 100 PHE A CA 1
ATOM 829 C C . PHE A 1 100 ? 6.52 3.646 6.539 1 92.62 100 PHE A C 1
ATOM 831 O O . PHE A 1 100 ? 5.879 3.277 5.555 1 92.62 100 PHE A O 1
ATOM 838 N N . VAL A 1 101 ? 6.824 4.82 6.738 1 91.56 101 VAL A N 1
ATOM 839 C CA . VAL A 1 101 ? 5.988 5.883 6.191 1 91.56 101 VAL A CA 1
ATOM 840 C C . VAL A 1 101 ? 6.227 6 4.688 1 91.56 101 VAL A C 1
ATOM 842 O O . VAL A 1 101 ? 5.285 6.223 3.92 1 91.56 101 VAL A O 1
ATOM 845 N N . ILE A 1 102 ? 7.445 5.805 4.258 1 93.56 102 ILE A N 1
ATOM 846 C CA . ILE A 1 102 ? 7.777 6.094 2.865 1 93.56 102 ILE A CA 1
ATOM 847 C C . ILE A 1 102 ? 7.098 5.074 1.951 1 93.56 102 ILE A C 1
ATOM 849 O O . ILE A 1 102 ? 6.562 5.434 0.902 1 93.56 102 ILE A O 1
ATOM 853 N N . ALA A 1 103 ? 7.035 3.797 2.328 1 93.69 103 ALA A N 1
ATOM 854 C CA . ALA A 1 103 ? 6.395 2.758 1.524 1 93.69 103 ALA A CA 1
ATOM 855 C C . ALA A 1 103 ? 4.902 3.027 1.369 1 93.69 103 ALA A C 1
ATOM 857 O O . ALA A 1 103 ? 4.289 2.609 0.383 1 93.69 103 ALA A O 1
ATOM 858 N N . ARG A 1 104 ? 4.348 3.756 2.268 1 93.31 104 ARG A N 1
ATOM 859 C CA . ARG A 1 104 ? 2.918 4.047 2.275 1 93.31 104 ARG A CA 1
ATOM 860 C C . ARG A 1 104 ? 2.602 5.262 1.408 1 93.31 104 ARG A C 1
ATOM 862 O O . ARG A 1 104 ? 1.537 5.324 0.789 1 93.31 104 ARG A O 1
ATOM 869 N N . VAL A 1 105 ? 3.584 6.156 1.324 1 94.19 105 VAL A N 1
ATOM 870 C CA . VAL A 1 105 ? 3.244 7.488 0.84 1 94.19 105 VAL A CA 1
ATOM 871 C C . VAL A 1 105 ? 3.82 7.695 -0.559 1 94.19 105 VAL A C 1
ATOM 873 O O . VAL A 1 105 ? 3.197 8.336 -1.405 1 94.19 105 VAL A O 1
ATOM 876 N N . VAL A 1 106 ? 5.055 7.254 -0.818 1 94.25 106 VAL A N 1
ATOM 877 C CA . VAL A 1 106 ? 5.77 7.547 -2.057 1 94.25 106 VAL A CA 1
ATOM 878 C C . VAL A 1 106 ? 6.086 6.246 -2.791 1 94.25 106 VAL A C 1
ATOM 880 O O . VAL A 1 106 ? 6.355 5.219 -2.162 1 94.25 106 VAL A O 1
ATOM 883 N N . PRO A 1 107 ? 5.938 6.129 -4.016 1 94.69 107 PRO A N 1
ATOM 884 C CA . PRO A 1 107 ? 5.613 7.285 -4.852 1 94.69 107 PRO A CA 1
ATOM 885 C C . PRO A 1 107 ? 4.117 7.586 -4.887 1 94.69 107 PRO A C 1
ATOM 887 O O . PRO A 1 107 ? 3.295 6.68 -4.73 1 94.69 107 PRO A O 1
ATOM 890 N N . ASN A 1 108 ? 3.812 8.797 -4.977 1 94.44 108 ASN A N 1
ATOM 891 C CA . ASN A 1 108 ? 2.465 9.352 -5.043 1 94.44 108 ASN A CA 1
ATOM 892 C C . ASN A 1 108 ? 2.416 10.602 -5.918 1 94.44 108 ASN A C 1
ATOM 894 O O . ASN A 1 108 ? 2.994 11.633 -5.57 1 94.44 108 ASN A O 1
ATOM 898 N N . GLU A 1 109 ? 1.717 10.523 -6.988 1 92.56 109 GLU A N 1
ATOM 899 C CA . GLU A 1 109 ? 1.716 11.602 -7.977 1 92.56 109 GLU A CA 1
ATOM 900 C C . GLU A 1 109 ? 1.229 12.914 -7.363 1 92.56 109 GLU A C 1
ATOM 902 O O . GLU A 1 109 ? 1.72 13.984 -7.715 1 92.56 109 GLU A O 1
ATOM 907 N N . ALA A 1 110 ? 0.285 12.898 -6.52 1 92.31 110 ALA A N 1
ATOM 908 C CA . ALA A 1 110 ? -0.257 14.102 -5.895 1 92.31 110 ALA A CA 1
ATOM 909 C C . ALA A 1 110 ? 0.805 14.812 -5.062 1 92.31 110 ALA A C 1
ATOM 911 O O . ALA A 1 110 ? 0.875 16.047 -5.051 1 92.31 110 ALA A O 1
ATOM 912 N N . ILE A 1 111 ? 1.635 14.078 -4.441 1 94.81 111 ILE A N 1
ATOM 913 C CA . ILE A 1 111 ? 2.713 14.648 -3.639 1 94.81 111 ILE A CA 1
ATOM 914 C C . ILE A 1 111 ? 3.814 15.172 -4.555 1 94.81 111 ILE A C 1
ATOM 916 O O . ILE A 1 111 ? 4.293 16.297 -4.375 1 94.81 111 ILE A O 1
ATOM 920 N N . LEU A 1 112 ? 4.109 14.406 -5.5 1 96.31 112 LEU A N 1
ATOM 921 C CA . LEU A 1 112 ? 5.18 14.781 -6.418 1 96.31 112 LEU A CA 1
ATOM 922 C C . LEU A 1 112 ? 4.844 16.078 -7.148 1 96.31 112 LEU A C 1
ATOM 924 O O . LEU A 1 112 ? 5.723 16.906 -7.375 1 96.31 112 LEU A O 1
ATOM 928 N N . SER A 1 113 ? 3.639 16.219 -7.469 1 95.44 113 SER A N 1
ATOM 929 C CA . SER A 1 113 ? 3.211 17.391 -8.219 1 95.44 113 SER A CA 1
ATOM 930 C C . SER A 1 113 ? 3.314 18.656 -7.367 1 95.44 113 SER A C 1
ATOM 932 O O . SER A 1 113 ? 3.346 19.766 -7.898 1 95.44 113 SER A O 1
ATOM 934 N N . GLN A 1 114 ? 3.35 18.531 -6.082 1 96.06 114 GLN A N 1
ATOM 935 C CA . GLN A 1 114 ? 3.406 19.672 -5.164 1 96.06 114 GLN A CA 1
ATOM 936 C C . GLN A 1 114 ? 4.844 19.969 -4.738 1 96.06 114 GLN A C 1
ATOM 938 O O . GLN A 1 114 ? 5.102 20.953 -4.047 1 96.06 114 GLN A O 1
ATOM 943 N N . ALA A 1 115 ? 5.727 19.078 -5.102 1 97.62 115 ALA A N 1
ATOM 944 C CA . ALA A 1 115 ? 7.133 19.266 -4.758 1 97.62 115 ALA A CA 1
ATOM 945 C C . ALA A 1 115 ? 7.809 20.25 -5.715 1 97.62 115 ALA A C 1
ATOM 947 O O . ALA A 1 115 ? 7.383 20.391 -6.863 1 97.62 115 ALA A O 1
ATOM 948 N N . SER A 1 116 ? 8.812 20.953 -5.211 1 97.88 116 SER A N 1
ATOM 949 C CA . SER A 1 116 ? 9.617 21.812 -6.078 1 97.88 116 SER A CA 1
ATOM 950 C C . SER A 1 116 ? 10.344 20.984 -7.141 1 97.88 116 SER A C 1
ATOM 952 O O . SER A 1 116 ? 10.547 19.781 -6.969 1 97.88 116 SER A O 1
ATOM 954 N N . ASP A 1 117 ? 10.766 21.625 -8.242 1 97.56 117 ASP A N 1
ATOM 955 C CA . ASP A 1 117 ? 11.484 20.938 -9.312 1 97.56 117 ASP A CA 1
ATOM 956 C C . ASP A 1 117 ? 12.75 20.281 -8.789 1 97.56 117 ASP A C 1
ATOM 958 O O . ASP A 1 117 ? 13.109 19.188 -9.227 1 97.56 117 ASP A O 1
ATOM 962 N N . TYR A 1 118 ? 13.312 20.953 -7.898 1 96.81 118 TYR A N 1
ATOM 963 C CA . TYR A 1 118 ? 14.57 20.469 -7.344 1 96.81 118 TYR A CA 1
ATOM 964 C C . TYR A 1 118 ? 14.391 19.094 -6.719 1 96.81 118 TYR A C 1
ATOM 966 O O . TYR A 1 118 ? 15.102 18.141 -7.074 1 96.81 118 TYR A O 1
ATOM 974 N N . TYR A 1 119 ? 13.5 18.969 -5.895 1 97.44 119 TYR A N 1
ATOM 975 C CA . TYR A 1 119 ? 13.289 17.719 -5.188 1 97.44 119 TYR A CA 1
ATOM 976 C C . TYR A 1 119 ? 12.617 16.688 -6.086 1 97.44 119 TYR A C 1
ATOM 978 O O . TYR A 1 119 ? 12.945 15.5 -6.047 1 97.44 119 TYR A O 1
ATOM 986 N N . ARG A 1 120 ? 11.688 17.109 -6.848 1 97.62 120 ARG A N 1
ATOM 987 C CA . ARG A 1 120 ? 10.992 16.219 -7.766 1 97.62 120 ARG A CA 1
ATOM 988 C C . ARG A 1 120 ? 11.977 15.531 -8.711 1 97.62 120 ARG A C 1
ATOM 990 O O . ARG A 1 120 ? 11.938 14.312 -8.883 1 97.62 120 ARG A O 1
ATOM 997 N N . GLU A 1 121 ? 12.82 16.25 -9.32 1 98.06 121 GLU A N 1
ATOM 998 C CA . GLU A 1 121 ? 13.773 15.719 -10.289 1 98.06 121 GLU A CA 1
ATOM 999 C C . GLU A 1 121 ? 14.758 14.766 -9.617 1 98.06 121 GLU A C 1
ATOM 1001 O O . GLU A 1 121 ? 15.102 13.719 -10.18 1 98.06 121 GLU A O 1
ATOM 1006 N N . ARG A 1 122 ? 15.195 15.172 -8.5 1 97.19 122 ARG A N 1
ATOM 1007 C CA . ARG A 1 122 ? 16.125 14.32 -7.758 1 97.19 122 ARG A CA 1
ATOM 1008 C C . ARG A 1 122 ? 15.477 12.992 -7.398 1 97.19 122 ARG A C 1
ATOM 1010 O O . ARG A 1 122 ? 16.109 11.938 -7.527 1 97.19 122 ARG A O 1
ATOM 1017 N N . PHE A 1 123 ? 14.289 13.133 -6.992 1 98.31 123 PHE A N 1
ATOM 1018 C CA . PHE A 1 123 ? 13.578 11.914 -6.633 1 98.31 123 PHE A CA 1
ATOM 1019 C C . PHE A 1 123 ? 13.336 11.047 -7.859 1 98.31 123 PHE A C 1
ATOM 1021 O O . PHE A 1 123 ? 13.562 9.836 -7.824 1 98.31 123 PHE A O 1
ATOM 1028 N N . GLU A 1 124 ? 12.867 11.586 -8.906 1 97.88 124 GLU A N 1
ATOM 1029 C CA . GLU A 1 124 ? 12.609 10.852 -10.141 1 97.88 124 GLU A CA 1
ATOM 1030 C C . GLU A 1 124 ? 13.867 10.148 -10.641 1 97.88 124 GLU A C 1
ATOM 1032 O O . GLU A 1 124 ? 13.805 9.008 -11.109 1 97.88 124 GLU A O 1
ATOM 1037 N N . ARG A 1 125 ? 14.945 10.789 -10.477 1 98.25 125 ARG A N 1
ATOM 1038 C CA . ARG A 1 125 ? 16.219 10.203 -10.906 1 98.25 125 ARG A CA 1
ATOM 1039 C C . ARG A 1 125 ? 16.562 8.977 -10.07 1 98.25 125 ARG A C 1
ATOM 1041 O O . ARG A 1 125 ? 16.906 7.926 -10.617 1 98.25 125 ARG A O 1
ATOM 1048 N N . VAL A 1 126 ? 16.484 9.148 -8.75 1 98.31 126 VAL A N 1
ATOM 1049 C CA . VAL A 1 126 ? 16.859 8.047 -7.871 1 98.31 126 VAL A CA 1
ATOM 1050 C C . VAL A 1 126 ? 15.867 6.898 -8.039 1 98.31 126 VAL A C 1
ATOM 1052 O O . VAL A 1 126 ? 16.25 5.727 -8.062 1 98.31 126 VAL A O 1
ATOM 1055 N N . LEU A 1 127 ? 14.641 7.195 -8.156 1 97.94 127 LEU A N 1
ATOM 1056 C CA . LEU A 1 127 ? 13.617 6.18 -8.375 1 97.94 127 LEU A CA 1
ATOM 1057 C C . LEU A 1 127 ? 13.875 5.422 -9.672 1 97.94 127 LEU A C 1
ATOM 1059 O O . LEU A 1 127 ? 13.766 4.195 -9.711 1 97.94 127 LEU A O 1
ATOM 1063 N N . GLU A 1 128 ? 14.164 6.137 -10.664 1 98.06 128 GLU A N 1
ATOM 1064 C CA . GLU A 1 128 ? 14.453 5.523 -11.953 1 98.06 128 GLU A CA 1
ATOM 1065 C C . GLU A 1 128 ? 15.656 4.586 -11.867 1 98.06 128 GLU A C 1
ATOM 1067 O O . GLU A 1 128 ? 15.641 3.49 -12.43 1 98.06 128 GLU A O 1
ATOM 1072 N N . GLN A 1 129 ? 16.688 5.047 -11.227 1 98.5 129 GLN A N 1
ATOM 1073 C CA . GLN A 1 129 ? 17.875 4.215 -11.039 1 98.5 129 GLN A CA 1
ATOM 1074 C C . GLN A 1 129 ? 17.531 2.924 -10.305 1 98.5 129 GLN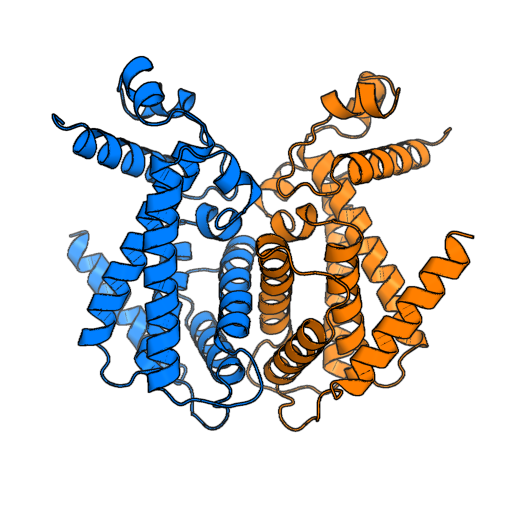 A C 1
ATOM 1076 O O . GLN A 1 129 ? 18 1.848 -10.68 1 98.5 129 GLN A O 1
ATOM 1081 N N . TYR A 1 130 ? 16.75 3.041 -9.352 1 98.31 130 TYR A N 1
ATOM 1082 C CA . TYR A 1 130 ? 16.359 1.872 -8.57 1 98.31 130 TYR A CA 1
ATOM 1083 C C . TYR A 1 130 ? 15.5 0.921 -9.391 1 98.31 130 TYR A C 1
ATOM 1085 O O . TYR A 1 130 ? 15.688 -0.297 -9.336 1 98.31 130 TYR A O 1
ATOM 1093 N N . GLN A 1 131 ? 14.594 1.479 -10.102 1 97.62 131 GLN A N 1
ATOM 1094 C CA . GLN A 1 131 ? 13.758 0.679 -10.992 1 97.62 131 GLN A CA 1
ATOM 1095 C C . GLN A 1 131 ? 14.594 -0.025 -12.047 1 97.62 131 GLN A C 1
ATOM 1097 O O . GLN A 1 131 ? 14.328 -1.18 -12.391 1 97.62 131 GLN A O 1
ATOM 1102 N N . GLN A 1 132 ? 15.539 0.683 -12.508 1 97.69 132 GLN A N 1
ATOM 1103 C CA . GLN A 1 132 ? 16.422 0.114 -13.516 1 97.69 132 GLN A CA 1
ATOM 1104 C C . GLN A 1 132 ? 17.234 -1.052 -12.945 1 97.69 132 GLN A C 1
ATOM 1106 O O . GLN A 1 132 ? 17.422 -2.07 -13.617 1 97.69 132 GLN A O 1
ATOM 1111 N N . TRP A 1 133 ? 17.719 -0.865 -11.758 1 98.5 133 TRP A N 1
ATOM 1112 C CA . TRP A 1 133 ? 18.453 -1.956 -11.125 1 98.5 133 TRP A CA 1
ATOM 1113 C C . TRP A 1 133 ? 17.578 -3.197 -10.992 1 98.5 133 TRP A C 1
ATOM 1115 O O . TRP A 1 133 ? 18.016 -4.309 -11.305 1 98.5 133 TRP A O 1
ATOM 1125 N N . ASN A 1 134 ? 16.391 -3.039 -10.539 1 97.94 134 ASN A N 1
ATOM 1126 C CA . ASN A 1 134 ? 15.461 -4.152 -10.406 1 97.94 134 ASN A CA 1
ATOM 1127 C C . ASN A 1 134 ? 15.195 -4.824 -11.742 1 97.94 134 ASN A C 1
ATOM 1129 O O . ASN A 1 134 ? 15.234 -6.055 -11.852 1 97.94 134 ASN A O 1
ATOM 1133 N N . ALA A 1 135 ? 14.969 -4.004 -12.727 1 96.44 135 ALA A N 1
ATOM 1134 C CA . ALA A 1 135 ? 14.672 -4.523 -14.062 1 96.44 135 ALA A CA 1
ATOM 1135 C C . ALA A 1 135 ? 15.859 -5.297 -14.625 1 96.44 135 ALA A C 1
ATOM 1137 O O . ALA A 1 135 ? 15.688 -6.371 -15.203 1 96.44 135 ALA A O 1
ATOM 1138 N N . GLN A 1 136 ? 17 -4.715 -14.422 1 96.69 136 GLN A N 1
ATOM 1139 C CA . GLN A 1 136 ? 18.219 -5.359 -14.922 1 96.69 136 GLN A CA 1
ATOM 1140 C C . GLN A 1 136 ? 18.469 -6.684 -14.211 1 96.69 136 GLN A C 1
ATOM 1142 O O . GLN A 1 136 ? 18.859 -7.672 -14.844 1 96.69 136 GLN A O 1
ATOM 1147 N N . THR A 1 137 ? 18.312 -6.688 -12.922 1 97.5 137 THR A N 1
ATOM 1148 C CA . THR A 1 137 ? 18.5 -7.914 -12.156 1 97.5 137 THR A CA 1
ATOM 1149 C C . THR A 1 137 ? 17.516 -8.984 -12.609 1 97.5 137 THR A C 1
ATOM 1151 O O . THR A 1 137 ? 17.891 -10.148 -12.766 1 97.5 137 THR A O 1
ATOM 1154 N N . LEU A 1 138 ? 16.312 -8.617 -12.82 1 95.5 138 LEU A N 1
ATOM 1155 C CA . LEU A 1 138 ? 15.297 -9.555 -13.305 1 95.5 138 LEU A CA 1
ATOM 1156 C C . LEU A 1 138 ? 15.672 -10.102 -14.68 1 95.5 138 LEU A C 1
ATOM 1158 O O . LEU A 1 138 ? 15.484 -11.289 -14.953 1 95.5 138 LEU A O 1
ATOM 1162 N N . MET A 1 139 ? 16.156 -9.234 -15.492 1 94.75 139 MET A N 1
ATOM 1163 C CA . MET A 1 139 ? 16.609 -9.664 -16.812 1 94.75 139 MET A CA 1
ATOM 1164 C C . MET A 1 139 ? 17.734 -10.688 -16.703 1 94.75 139 MET A C 1
ATOM 1166 O O . MET A 1 139 ? 17.781 -11.656 -17.453 1 94.75 139 MET A O 1
ATOM 1170 N N . GLU A 1 140 ? 18.625 -10.484 -15.789 1 95.75 140 GLU A N 1
ATOM 1171 C CA . GLU A 1 140 ? 19.75 -11.391 -15.57 1 95.75 140 GLU A CA 1
ATOM 1172 C C . GLU A 1 140 ? 19.266 -12.758 -15.086 1 95.75 140 GLU A C 1
ATOM 1174 O O . GLU A 1 140 ? 19.906 -13.773 -15.352 1 95.75 140 GLU A O 1
ATOM 1179 N N . ILE A 1 141 ? 18.203 -12.758 -14.32 1 94.19 141 ILE A N 1
ATOM 1180 C CA . ILE A 1 141 ? 17.641 -14.023 -13.867 1 94.19 141 ILE A CA 1
ATOM 1181 C C . ILE A 1 141 ? 17.109 -14.805 -15.062 1 94.19 141 ILE A C 1
ATOM 1183 O O . ILE A 1 141 ? 17.312 -16.016 -15.156 1 94.19 141 ILE A O 1
ATOM 1187 N N . GLY A 1 142 ? 16.438 -14.148 -15.945 1 91.69 142 GLY A N 1
ATOM 1188 C CA . GLY A 1 142 ? 15.883 -14.742 -17.156 1 91.69 142 GLY A CA 1
ATOM 1189 C C . GLY A 1 142 ? 14.555 -14.125 -17.578 1 91.69 142 GLY A C 1
ATOM 1190 O O . GLY A 1 142 ? 13.609 -14.094 -16.781 1 91.69 142 GLY A O 1
ATOM 1191 N N . GLU A 1 143 ? 14.523 -13.758 -18.719 1 84.5 143 GLU A N 1
ATOM 1192 C CA . GLU A 1 143 ? 13.297 -13.141 -19.219 1 84.5 143 GLU A CA 1
ATOM 1193 C C . GLU A 1 143 ? 12.203 -14.18 -19.438 1 84.5 143 GLU A C 1
ATOM 1195 O O . GLU A 1 143 ? 12.477 -15.281 -19.906 1 84.5 143 GLU A O 1
ATOM 1200 N N . VAL A 1 144 ? 11.148 -13.93 -18.891 1 84.81 144 VAL A N 1
ATOM 1201 C CA . VAL A 1 144 ? 9.961 -14.734 -19.141 1 84.81 144 VAL A CA 1
ATOM 1202 C C . VAL A 1 144 ? 8.898 -13.883 -19.828 1 84.81 144 VAL A C 1
ATOM 1204 O O . VAL A 1 144 ? 8.484 -12.844 -19.312 1 84.81 144 VAL A O 1
ATOM 1207 N N . SER A 1 145 ? 8.547 -14.258 -21.031 1 82.75 145 SER A N 1
ATOM 1208 C CA . SER A 1 145 ? 7.629 -13.469 -21.844 1 82.75 145 SER A CA 1
ATOM 1209 C C . SER A 1 145 ? 6.211 -13.516 -21.281 1 82.75 145 SER A C 1
ATOM 1211 O O . SER A 1 145 ? 5.883 -14.391 -20.469 1 82.75 145 SER A O 1
ATOM 1213 N N . GLY A 1 146 ? 5.359 -12.469 -21.719 1 86.25 146 GLY A N 1
ATOM 1214 C CA . GLY A 1 146 ? 3.938 -12.508 -21.422 1 86.25 146 GLY A CA 1
ATOM 1215 C C . GLY A 1 146 ? 3.494 -11.398 -20.484 1 86.25 146 GLY A C 1
ATOM 1216 O O . GLY A 1 146 ? 2.635 -10.594 -20.844 1 86.25 146 GLY A O 1
ATOM 1217 N N . PHE A 1 147 ? 4.043 -11.43 -19.297 1 91.38 147 PHE A N 1
ATOM 1218 C CA . PHE A 1 147 ? 3.549 -10.5 -18.281 1 91.38 147 PHE A CA 1
ATOM 1219 C C . PHE A 1 147 ? 4.648 -9.547 -17.844 1 91.38 147 PHE A C 1
ATOM 1221 O O . PHE A 1 147 ? 5.836 -9.828 -18.031 1 91.38 147 PHE A O 1
ATOM 1228 N N . ASN A 1 148 ? 4.234 -8.336 -17.453 1 94.12 148 ASN A N 1
ATOM 1229 C CA . ASN A 1 148 ? 5.168 -7.383 -16.859 1 94.12 148 ASN A CA 1
ATOM 1230 C C . ASN A 1 148 ? 5.566 -7.793 -15.445 1 94.12 148 ASN A C 1
ATOM 1232 O O . ASN A 1 148 ? 4.969 -7.336 -14.469 1 94.12 148 ASN A O 1
ATOM 1236 N N . ARG A 1 149 ? 6.598 -8.531 -15.367 1 94.75 149 ARG A N 1
ATOM 1237 C CA . ARG A 1 149 ? 7.023 -9.148 -14.117 1 94.75 149 ARG A CA 1
ATOM 1238 C C . ARG A 1 149 ? 7.492 -8.086 -13.117 1 94.75 149 ARG A C 1
ATOM 1240 O O . ARG A 1 149 ? 7.289 -8.227 -11.914 1 94.75 149 ARG A O 1
ATOM 1247 N N . SER A 1 150 ? 8.125 -7.078 -13.586 1 95.62 150 SER A N 1
ATOM 1248 C CA . SER A 1 150 ? 8.586 -5.992 -12.727 1 95.62 150 SER A CA 1
ATOM 1249 C C . SER A 1 150 ? 7.426 -5.32 -12.008 1 95.62 150 SER A C 1
ATOM 1251 O O . SER A 1 150 ? 7.508 -5.031 -10.812 1 95.62 150 SER A O 1
ATOM 1253 N N . GLU A 1 151 ? 6.41 -5.109 -12.742 1 96.44 151 GLU A N 1
ATOM 1254 C CA . GLU A 1 151 ? 5.23 -4.473 -12.156 1 96.44 151 GLU A CA 1
ATOM 1255 C C . GLU A 1 151 ? 4.57 -5.375 -11.117 1 96.44 151 GLU A C 1
ATOM 1257 O O . GLU A 1 151 ? 4.176 -4.914 -10.047 1 96.44 151 GLU A O 1
ATOM 1262 N N . LEU A 1 152 ? 4.426 -6.641 -11.438 1 97.06 152 LEU A N 1
ATOM 1263 C CA . LEU A 1 152 ? 3.832 -7.598 -10.508 1 97.06 152 LEU A CA 1
ATOM 1264 C C . LEU A 1 152 ? 4.609 -7.645 -9.203 1 97.06 152 LEU A C 1
ATOM 1266 O O . LEU A 1 152 ? 4.02 -7.637 -8.117 1 97.06 152 LEU A O 1
ATOM 1270 N N . LEU A 1 153 ? 5.906 -7.672 -9.336 1 97.75 153 LEU A N 1
ATOM 1271 C CA . LEU A 1 153 ? 6.77 -7.727 -8.164 1 97.75 153 LEU A CA 1
ATOM 1272 C C . LEU A 1 153 ? 6.688 -6.43 -7.363 1 97.75 153 LEU A C 1
ATOM 1274 O O . LEU A 1 153 ? 6.625 -6.457 -6.133 1 97.75 153 LEU A O 1
ATOM 1278 N N . CYS A 1 154 ? 6.645 -5.328 -8.039 1 98.06 154 CYS A N 1
ATOM 1279 C CA . CYS A 1 154 ? 6.512 -4.043 -7.363 1 98.06 154 CYS A CA 1
ATOM 1280 C C . CYS A 1 154 ? 5.219 -3.98 -6.559 1 98.06 154 CYS A C 1
ATOM 1282 O O . CYS A 1 154 ? 5.219 -3.514 -5.418 1 98.06 154 CYS A O 1
ATOM 1284 N N . ASP A 1 155 ? 4.152 -4.477 -7.172 1 98.31 155 ASP A N 1
ATOM 1285 C CA . ASP A 1 155 ? 2.857 -4.488 -6.5 1 98.31 155 ASP A CA 1
ATOM 1286 C C . ASP A 1 155 ? 2.908 -5.336 -5.227 1 98.31 155 ASP A C 1
ATOM 1288 O O . ASP A 1 155 ? 2.533 -4.867 -4.148 1 98.31 155 ASP A O 1
ATOM 1292 N N . TYR A 1 156 ? 3.428 -6.457 -5.383 1 98.69 156 TYR A N 1
ATOM 1293 C CA . TYR A 1 156 ? 3.5 -7.359 -4.234 1 98.69 156 TYR A CA 1
ATOM 1294 C C . TYR A 1 156 ? 4.379 -6.773 -3.137 1 98.69 156 TYR A C 1
ATOM 1296 O O . TYR A 1 156 ? 4.004 -6.781 -1.962 1 98.69 156 TYR A O 1
ATOM 1304 N N . LEU A 1 157 ? 5.543 -6.309 -3.49 1 98.5 157 LEU A N 1
ATOM 1305 C CA . LEU A 1 157 ? 6.523 -5.828 -2.523 1 98.5 157 LEU A CA 1
ATOM 1306 C C . LEU A 1 157 ? 5.965 -4.672 -1.706 1 98.5 157 LEU A C 1
ATOM 1308 O O . LEU A 1 157 ? 6.121 -4.637 -0.483 1 98.5 157 LEU A O 1
ATOM 1312 N N . ARG A 1 158 ? 5.316 -3.811 -2.367 1 97.88 158 ARG A N 1
ATOM 1313 C CA . ARG A 1 158 ? 4.758 -2.676 -1.642 1 97.88 158 ARG A CA 1
ATOM 1314 C C . ARG A 1 158 ? 3.684 -3.131 -0.658 1 97.88 158 ARG A C 1
ATOM 1316 O O . ARG A 1 158 ? 3.699 -2.738 0.511 1 97.88 158 ARG A O 1
ATOM 1323 N N . GLY A 1 159 ? 2.787 -3.928 -1.141 1 98.31 159 GLY A N 1
ATOM 1324 C CA . GLY A 1 159 ? 1.75 -4.434 -0.255 1 98.31 159 GLY A CA 1
ATOM 1325 C C . GLY A 1 159 ? 2.301 -5.234 0.911 1 98.31 159 GLY A C 1
ATOM 1326 O O . GLY A 1 159 ? 1.802 -5.129 2.033 1 98.31 159 GLY A O 1
ATOM 1327 N N . ALA A 1 160 ? 3.316 -6.012 0.67 1 98.44 160 ALA A N 1
ATOM 1328 C CA . ALA A 1 160 ? 3.938 -6.812 1.722 1 98.44 160 ALA A CA 1
ATOM 1329 C C . ALA A 1 160 ? 4.535 -5.926 2.809 1 98.44 160 ALA A C 1
ATOM 1331 O O . ALA A 1 160 ? 4.391 -6.211 4 1 98.44 160 ALA A O 1
ATOM 1332 N N . MET A 1 161 ? 5.184 -4.859 2.414 1 97.56 161 MET A N 1
ATOM 1333 C CA . MET A 1 161 ? 5.785 -3.934 3.369 1 97.56 161 MET A CA 1
ATOM 1334 C C . MET A 1 161 ? 4.715 -3.262 4.223 1 97.56 161 MET A C 1
ATOM 1336 O O . MET A 1 161 ? 4.828 -3.217 5.449 1 97.56 161 MET A O 1
ATOM 1340 N N . ILE A 1 162 ? 3.674 -2.818 3.596 1 97 162 ILE A N 1
ATOM 1341 C CA . ILE A 1 162 ? 2.611 -2.104 4.293 1 97 162 ILE A CA 1
ATOM 1342 C C . ILE A 1 162 ? 1.871 -3.061 5.227 1 97 162 ILE A C 1
ATOM 1344 O O . ILE A 1 162 ? 1.694 -2.771 6.41 1 97 162 ILE A O 1
ATOM 1348 N N . ASN A 1 163 ? 1.54 -4.18 4.723 1 97.38 163 ASN A N 1
ATOM 1349 C CA . ASN A 1 163 ? 0.735 -5.125 5.488 1 97.38 163 ASN A CA 1
ATOM 1350 C C . ASN A 1 163 ? 1.534 -5.742 6.633 1 97.38 163 ASN A C 1
ATOM 1352 O O . ASN A 1 163 ? 0.981 -6.035 7.691 1 97.38 163 ASN A O 1
ATOM 1356 N N . SER A 1 164 ? 2.789 -5.973 6.426 1 97.38 164 SER A N 1
ATOM 1357 C CA . SER A 1 164 ? 3.607 -6.504 7.512 1 97.38 164 SER A CA 1
ATOM 1358 C C . SER A 1 164 ? 3.682 -5.527 8.68 1 97.38 164 SER A C 1
ATOM 1360 O O . SER A 1 164 ? 3.629 -5.938 9.844 1 97.38 164 SER A O 1
ATOM 1362 N N . ASP A 1 165 ? 3.822 -4.273 8.328 1 96.06 165 ASP A N 1
ATOM 1363 C CA . ASP A 1 165 ? 3.791 -3.238 9.359 1 96.06 165 ASP A CA 1
ATOM 1364 C C . ASP A 1 165 ? 2.432 -3.195 10.055 1 96.06 165 ASP A C 1
ATOM 1366 O O . ASP A 1 165 ? 2.357 -3.17 11.281 1 96.06 165 ASP A O 1
ATOM 1370 N N . ASP A 1 166 ? 1.362 -3.176 9.289 1 95.12 166 ASP A N 1
ATOM 1371 C CA . ASP A 1 166 ? 0.012 -3.09 9.836 1 95.12 166 ASP A CA 1
ATOM 1372 C C . ASP A 1 166 ? -0.285 -4.273 10.758 1 95.12 166 ASP A C 1
ATOM 1374 O O . A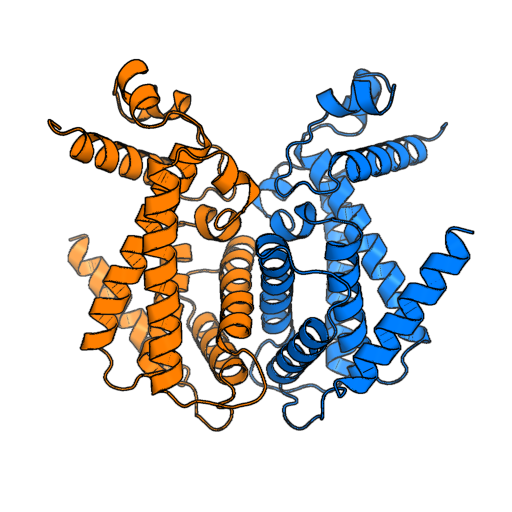SP A 1 166 ? -1.016 -4.137 11.734 1 95.12 166 ASP A O 1
ATOM 1378 N N . ALA A 1 167 ? 0.323 -5.383 10.438 1 94.62 167 ALA A N 1
ATOM 1379 C CA . ALA A 1 167 ? 0.119 -6.602 11.219 1 94.62 167 ALA A CA 1
ATOM 1380 C C . ALA A 1 167 ? 1.102 -6.676 12.391 1 94.62 167 ALA A C 1
ATOM 1382 O O . ALA A 1 167 ? 1.112 -7.652 13.141 1 94.62 167 ALA A O 1
ATOM 1383 N N . GLN A 1 168 ? 2.002 -5.723 12.523 1 93.44 168 GLN A N 1
ATOM 1384 C CA . GLN A 1 168 ? 2.984 -5.652 13.602 1 93.44 168 GLN A CA 1
ATOM 1385 C C . GLN A 1 168 ? 3.873 -6.895 13.617 1 93.44 168 GLN A C 1
ATOM 1387 O O . GLN A 1 168 ? 4.113 -7.48 14.672 1 93.44 168 GLN A O 1
ATOM 1392 N N . LYS A 1 169 ? 4.266 -7.316 12.469 1 95.81 169 LYS A N 1
ATOM 1393 C CA . LYS A 1 169 ? 5.148 -8.477 12.391 1 95.81 169 LYS A CA 1
ATOM 1394 C C . LYS A 1 169 ? 6.535 -8.148 12.938 1 95.81 169 LYS A C 1
ATOM 1396 O O . LYS A 1 169 ? 7.031 -7.035 12.773 1 95.81 169 LYS A O 1
ATOM 1401 N N . HIS A 1 170 ? 7.098 -9.172 13.539 1 96.62 170 HIS A N 1
ATOM 1402 C CA . HIS A 1 170 ? 8.453 -9.016 14.047 1 96.62 170 HIS A CA 1
ATOM 1403 C C . HIS A 1 170 ? 9.484 -9.242 12.945 1 96.62 170 HIS A C 1
ATOM 1405 O O . HIS A 1 170 ? 9.328 -10.141 12.117 1 96.62 170 HIS A O 1
ATOM 1411 N N . TYR A 1 171 ? 10.562 -8.477 12.922 1 96.75 171 TYR A N 1
ATOM 1412 C CA . TYR A 1 171 ? 11.539 -8.492 11.844 1 96.75 171 TYR A CA 1
ATOM 1413 C C . TYR A 1 171 ? 12.352 -9.773 11.859 1 96.75 171 TYR A C 1
ATOM 1415 O O . TYR A 1 171 ? 13 -10.125 10.867 1 96.75 171 TYR A O 1
ATOM 1423 N N . ASN A 1 172 ? 12.422 -10.547 12.984 1 96.31 172 ASN A N 1
ATOM 1424 C CA . ASN A 1 172 ? 13.25 -11.734 13.133 1 96.31 172 ASN A CA 1
ATOM 1425 C C . ASN A 1 172 ? 12.438 -13.016 12.953 1 96.31 172 ASN A C 1
ATOM 1427 O O . ASN A 1 172 ? 12.695 -14.023 13.617 1 96.31 172 ASN A O 1
ATOM 1431 N N . TYR A 1 173 ? 11.5 -13.023 12.156 1 96.44 173 TYR A N 1
ATOM 1432 C CA . TYR A 1 173 ? 10.648 -14.172 11.883 1 96.44 173 TYR A CA 1
ATOM 1433 C C . TYR A 1 173 ? 10.977 -14.789 10.523 1 96.44 173 TYR A C 1
ATOM 1435 O O . TYR A 1 173 ? 10.523 -14.297 9.484 1 96.44 173 TYR A O 1
ATOM 1443 N N . ALA A 1 174 ? 11.617 -15.914 10.477 1 97.19 174 ALA A N 1
ATOM 1444 C CA . ALA A 1 174 ? 12.18 -16.516 9.273 1 97.19 174 ALA A CA 1
ATOM 1445 C C . ALA A 1 174 ? 11.086 -16.906 8.289 1 97.19 174 ALA A C 1
ATOM 1447 O O . ALA A 1 174 ? 11.258 -16.797 7.07 1 97.19 174 ALA A O 1
ATOM 1448 N N . GLU A 1 175 ? 9.961 -17.359 8.836 1 96.5 175 GLU A N 1
ATOM 1449 C CA . GLU A 1 175 ? 8.867 -17.812 7.988 1 96.5 175 GLU A CA 1
ATOM 1450 C C . GLU A 1 175 ? 8.344 -16.688 7.098 1 96.5 175 GLU A C 1
ATOM 1452 O O . GLU A 1 175 ? 7.883 -16.938 5.984 1 96.5 175 GLU A O 1
ATOM 1457 N N . MET A 1 176 ? 8.398 -15.469 7.578 1 97.12 176 MET A N 1
ATOM 1458 C CA . MET A 1 176 ? 7.961 -14.312 6.809 1 97.12 176 MET A CA 1
ATOM 1459 C C . MET A 1 176 ? 8.805 -14.141 5.547 1 97.12 176 MET A C 1
ATOM 1461 O O . MET A 1 176 ? 8.266 -13.945 4.457 1 97.12 176 MET A O 1
ATOM 1465 N N . TYR A 1 177 ? 10.109 -14.305 5.727 1 97.94 177 TYR A N 1
ATOM 1466 C CA . TYR A 1 177 ? 11.016 -14.141 4.59 1 97.94 177 TYR A CA 1
ATOM 1467 C C . TYR A 1 177 ? 10.914 -15.336 3.643 1 97.94 177 TYR A C 1
ATOM 1469 O O . TYR A 1 177 ? 11.055 -15.18 2.426 1 97.94 177 TYR A O 1
ATOM 1477 N N . TYR A 1 178 ? 10.688 -16.5 4.234 1 97.06 178 TYR A N 1
ATOM 1478 C CA . TYR A 1 178 ? 10.5 -17.703 3.434 1 97.06 178 TYR A CA 1
ATOM 1479 C C . TYR A 1 178 ? 9.297 -17.562 2.512 1 97.06 178 TYR A C 1
ATOM 1481 O O . TYR A 1 178 ? 9.398 -17.797 1.306 1 97.06 178 TYR A O 1
ATOM 1489 N N . GLN A 1 179 ? 8.258 -17.141 3.066 1 96 179 GLN A N 1
ATOM 1490 C CA . GLN A 1 179 ? 7.047 -16.938 2.287 1 96 179 GLN A CA 1
ATOM 1491 C C . GLN A 1 179 ? 7.227 -15.789 1.29 1 96 179 GLN A C 1
ATOM 1493 O O . GLN A 1 179 ? 6.727 -15.859 0.165 1 96 179 GLN A O 1
ATOM 1498 N N . HIS A 1 180 ? 7.875 -14.75 1.738 1 97.69 180 HIS A N 1
ATOM 1499 C CA . HIS A 1 180 ? 8.188 -13.602 0.891 1 97.69 180 HIS A CA 1
ATOM 1500 C C . HIS A 1 180 ? 8.977 -14.031 -0.343 1 97.69 180 HIS A C 1
ATOM 1502 O O . HIS A 1 180 ? 8.672 -13.602 -1.458 1 97.69 180 HIS A O 1
ATOM 1508 N N . SER A 1 181 ? 9.922 -14.875 -0.174 1 96.75 181 SER A N 1
ATOM 1509 C CA . SER A 1 181 ? 10.75 -15.375 -1.272 1 96.75 181 SER A CA 1
ATOM 1510 C C . SER A 1 181 ? 9.93 -16.234 -2.229 1 96.75 181 SER A C 1
ATOM 1512 O O . SER A 1 181 ? 10.133 -16.188 -3.443 1 96.75 181 SER A O 1
ATOM 1514 N N . PHE A 1 182 ? 9.055 -16.969 -1.694 1 94.88 182 PHE A N 1
ATOM 1515 C CA . PHE A 1 182 ? 8.172 -17.797 -2.52 1 94.88 182 PHE A CA 1
ATOM 1516 C C . PHE A 1 182 ? 7.336 -16.922 -3.449 1 94.88 182 PHE A C 1
ATOM 1518 O O . PHE A 1 182 ? 7.266 -17.172 -4.652 1 94.88 182 PHE A O 1
ATOM 1525 N N . ALA A 1 183 ? 6.699 -15.914 -2.873 1 96.44 183 ALA A N 1
ATOM 1526 C CA . ALA A 1 183 ? 5.855 -15.016 -3.656 1 96.44 183 ALA A CA 1
ATOM 1527 C C . ALA A 1 183 ? 6.641 -14.375 -4.797 1 96.44 183 ALA A C 1
ATOM 1529 O O . ALA A 1 183 ? 6.184 -14.359 -5.941 1 96.44 183 ALA A O 1
ATOM 1530 N N . MET A 1 184 ? 7.852 -13.898 -4.473 1 96.81 184 MET A N 1
ATOM 1531 C CA . MET A 1 184 ? 8.688 -13.266 -5.488 1 96.81 184 MET A CA 1
ATOM 1532 C C . MET A 1 184 ? 9.031 -14.25 -6.598 1 96.81 184 MET A C 1
ATOM 1534 O O . MET A 1 184 ? 8.977 -13.906 -7.781 1 96.81 184 MET A O 1
ATOM 1538 N N . THR A 1 185 ? 9.312 -15.438 -6.238 1 94.88 185 THR A N 1
ATOM 1539 C CA . THR A 1 185 ? 9.68 -16.469 -7.211 1 94.88 185 THR A CA 1
ATOM 1540 C C . THR A 1 185 ? 8.531 -16.734 -8.172 1 94.88 185 THR A C 1
ATOM 1542 O O . THR A 1 185 ? 8.727 -16.812 -9.383 1 94.88 185 THR A O 1
ATOM 1545 N N . GLN A 1 186 ? 7.359 -16.859 -7.59 1 92.88 186 GLN A N 1
ATOM 1546 C CA . GLN A 1 186 ? 6.184 -17.109 -8.414 1 92.88 186 GLN A CA 1
ATOM 1547 C C . GLN A 1 186 ? 5.926 -15.969 -9.383 1 92.88 186 GLN A C 1
ATOM 1549 O O . GLN A 1 186 ? 5.641 -16.188 -10.562 1 92.88 186 GLN A O 1
ATOM 1554 N N . LEU A 1 187 ? 6.109 -14.773 -8.953 1 95 187 LEU A N 1
ATOM 1555 C CA . LEU A 1 187 ? 5.746 -13.602 -9.742 1 95 187 LEU A CA 1
ATOM 1556 C C . LEU A 1 187 ? 6.816 -13.289 -10.781 1 95 187 LEU A C 1
ATOM 1558 O O . LEU A 1 187 ? 6.535 -12.648 -11.797 1 95 187 LEU A O 1
ATOM 1562 N N . MET A 1 188 ? 8.031 -13.812 -10.547 1 92.5 188 MET A N 1
ATOM 1563 C CA . MET A 1 188 ? 9.094 -13.711 -11.539 1 92.5 188 MET A CA 1
ATOM 1564 C C . MET A 1 188 ? 8.828 -14.633 -12.719 1 92.5 188 MET A C 1
ATOM 1566 O O . MET A 1 188 ? 9.406 -14.453 -13.789 1 92.5 188 MET A O 1
ATOM 1570 N N . GLY A 1 189 ? 7.922 -15.539 -12.547 1 84.38 189 GLY A N 1
ATOM 1571 C CA . GLY A 1 189 ? 7.637 -16.516 -13.586 1 84.38 189 GLY A CA 1
ATOM 1572 C C . GLY A 1 189 ? 8.609 -17.688 -13.594 1 84.38 189 GLY A C 1
ATOM 1573 O O . GLY A 1 189 ? 8.766 -18.359 -14.609 1 84.38 189 GLY A O 1
ATOM 1574 N N . HIS A 1 190 ? 9.383 -17.797 -12.633 1 76.31 190 HIS A N 1
ATOM 1575 C CA . HIS A 1 190 ? 10.359 -18.875 -12.523 1 76.31 190 HIS A CA 1
ATOM 1576 C C . HIS A 1 190 ? 9.922 -19.922 -11.492 1 76.31 190 HIS A C 1
ATOM 1578 O O . HIS A 1 190 ? 10.711 -20.297 -10.617 1 76.31 190 HIS A O 1
ATOM 1584 N N . SER A 1 191 ? 8.781 -20.422 -11.695 1 69.12 191 SER A N 1
ATOM 1585 C CA . SER A 1 191 ? 8.18 -21.328 -10.734 1 69.12 191 SER A CA 1
ATOM 1586 C C . SER A 1 191 ? 8.984 -22.625 -10.609 1 69.12 191 SER A C 1
ATOM 1588 O O . SER A 1 191 ? 8.844 -23.359 -9.633 1 69.12 191 SER A O 1
ATOM 1590 N N . GLN A 1 192 ? 9.82 -22.734 -11.477 1 71.31 192 GLN A N 1
ATOM 1591 C CA . GLN A 1 192 ? 10.609 -23.953 -11.469 1 71.31 192 GLN A CA 1
ATOM 1592 C C . GLN A 1 192 ? 11.859 -23.797 -10.609 1 71.31 192 GLN A C 1
ATOM 1594 O O . GLN A 1 192 ? 12.516 -24.797 -10.266 1 71.31 192 GLN A O 1
ATOM 1599 N N . LYS A 1 193 ? 12.156 -22.609 -10.312 1 74.69 193 LYS A N 1
ATOM 1600 C CA . LYS A 1 193 ? 13.289 -22.391 -9.414 1 74.69 193 LYS A CA 1
ATOM 1601 C C . LYS A 1 193 ? 12.914 -22.719 -7.969 1 74.69 193 LYS A C 1
ATOM 1603 O O . LYS A 1 193 ? 11.773 -22.516 -7.555 1 74.69 193 LYS A O 1
ATOM 1608 N N . ARG A 1 194 ? 13.859 -23.312 -7.258 1 78.38 194 ARG A N 1
ATOM 1609 C CA . ARG A 1 194 ? 13.641 -23.609 -5.844 1 78.38 194 ARG A CA 1
ATOM 1610 C C . ARG A 1 194 ? 14.047 -22.422 -4.973 1 78.38 194 ARG A C 1
ATOM 1612 O O . ARG A 1 194 ? 15.227 -22.047 -4.941 1 78.38 194 ARG A O 1
ATOM 1619 N N . PRO A 1 195 ? 13.023 -21.891 -4.328 1 81.44 195 PRO A N 1
ATOM 1620 C CA . PRO A 1 195 ? 13.383 -20.828 -3.391 1 81.44 195 PRO A CA 1
ATOM 1621 C C . PRO A 1 195 ? 14.273 -21.312 -2.252 1 81.44 195 PRO A C 1
ATOM 1623 O O . PRO A 1 195 ? 14.359 -22.516 -2 1 81.44 195 PRO A O 1
ATOM 1626 N N . PRO A 1 196 ? 14.992 -20.344 -1.697 1 89.75 196 PRO A N 1
ATOM 1627 C CA . PRO A 1 196 ? 15.766 -20.75 -0.522 1 89.75 196 PRO A CA 1
ATOM 1628 C C . PRO A 1 196 ? 14.906 -21.422 0.55 1 89.75 196 PRO A C 1
ATOM 1630 O O . PRO A 1 196 ? 13.766 -21.016 0.77 1 89.75 196 PRO A O 1
ATOM 1633 N N . ASN A 1 197 ? 15.438 -22.453 1.108 1 91.75 197 ASN A N 1
ATOM 1634 C CA . ASN A 1 197 ? 14.68 -23.125 2.158 1 91.75 197 ASN A CA 1
ATOM 1635 C C . ASN A 1 197 ? 14.711 -22.328 3.463 1 91.75 197 ASN A C 1
ATOM 1637 O O . ASN A 1 197 ? 15.438 -21.344 3.576 1 91.75 197 ASN A O 1
ATOM 1641 N N . ILE A 1 198 ? 13.93 -22.797 4.391 1 94.81 198 ILE A N 1
ATOM 1642 C CA . ILE A 1 198 ? 13.719 -22.062 5.633 1 94.81 198 ILE A CA 1
ATOM 1643 C C . ILE A 1 198 ? 15.031 -21.953 6.402 1 94.81 198 ILE A C 1
ATOM 1645 O O . ILE A 1 198 ? 15.281 -20.969 7.082 1 94.81 198 ILE A O 1
ATOM 1649 N N . LYS A 1 199 ? 15.922 -22.922 6.316 1 96.06 199 LYS A N 1
ATOM 1650 C CA . LYS A 1 199 ? 17.203 -22.938 7.031 1 96.06 199 LYS A CA 1
ATOM 1651 C C . LYS A 1 199 ? 18.094 -21.781 6.578 1 96.06 199 LYS A C 1
ATOM 1653 O O . LYS A 1 199 ? 18.844 -21.219 7.375 1 96.06 199 LYS A O 1
ATOM 1658 N N . VAL A 1 200 ? 18 -21.469 5.312 1 96.56 200 VAL A N 1
ATOM 1659 C CA . VAL A 1 200 ? 18.797 -20.375 4.75 1 96.56 200 VAL A CA 1
ATOM 1660 C C . VAL A 1 200 ? 18.406 -19.062 5.406 1 96.56 200 VAL A C 1
ATOM 1662 O O . VAL A 1 200 ? 19.281 -18.234 5.738 1 96.56 200 VAL A O 1
ATOM 1665 N N . PHE A 1 201 ? 17.172 -18.859 5.629 1 97 201 PHE A N 1
ATOM 1666 C CA . PHE A 1 201 ? 16.688 -17.609 6.227 1 97 201 PHE A CA 1
ATOM 1667 C C . PHE A 1 201 ? 17.016 -17.578 7.715 1 97 201 PHE A C 1
ATOM 1669 O O . PHE A 1 201 ? 17.297 -16.5 8.266 1 97 201 PHE A O 1
ATOM 1676 N N . LEU A 1 202 ? 16.938 -18.734 8.367 1 97.19 202 LEU A N 1
ATOM 1677 C CA . LEU A 1 202 ? 17.359 -18.797 9.766 1 97.19 202 LEU A CA 1
ATOM 1678 C C . LEU A 1 202 ? 18.812 -18.375 9.922 1 97.19 202 LEU A C 1
ATOM 1680 O O . LEU A 1 202 ? 19.141 -17.594 10.812 1 97.19 202 LEU A O 1
ATOM 1684 N N . GLN A 1 203 ? 19.625 -18.875 9.047 1 96.62 203 GLN A N 1
ATOM 1685 C CA . GLN A 1 203 ? 21.047 -18.516 9.07 1 96.62 203 GLN A CA 1
ATOM 1686 C C . GLN A 1 203 ? 21.25 -17.047 8.727 1 96.62 203 GLN A C 1
ATOM 1688 O O . GLN A 1 203 ? 22.047 -16.359 9.359 1 96.62 203 GLN A O 1
ATOM 1693 N N . TRP A 1 204 ? 20.516 -16.562 7.727 1 96.44 204 TRP A N 1
ATOM 1694 C CA . TRP A 1 204 ? 20.594 -15.172 7.289 1 96.44 204 TRP A CA 1
ATOM 1695 C C . TRP A 1 204 ? 20.25 -14.227 8.43 1 96.44 204 TRP A C 1
ATOM 1697 O O . TRP A 1 204 ? 20.938 -13.227 8.648 1 96.44 204 TRP A O 1
ATOM 1707 N N . LEU A 1 205 ? 19.266 -14.555 9.203 1 96.62 205 LEU A N 1
ATOM 1708 C CA . LEU A 1 205 ? 18.828 -13.75 10.336 1 96.62 205 LEU A CA 1
ATOM 1709 C C . LEU A 1 205 ? 19.844 -13.812 11.477 1 96.62 205 LEU A C 1
ATOM 1711 O O . LEU A 1 205 ? 20.109 -12.812 12.148 1 96.62 205 LEU A O 1
ATOM 1715 N N . ALA A 1 206 ? 20.422 -15 11.695 1 95.44 206 ALA A N 1
ATOM 1716 C CA . ALA A 1 206 ? 21.453 -15.156 12.719 1 95.44 206 ALA A CA 1
ATOM 1717 C C . ALA A 1 206 ? 22.656 -14.266 12.438 1 95.44 206 ALA A C 1
ATOM 1719 O O . ALA A 1 206 ? 23.219 -13.664 13.359 1 95.44 206 ALA A O 1
ATOM 1720 N N . GLU A 1 207 ? 23 -14.164 11.188 1 93.56 207 GLU A N 1
ATOM 1721 C CA . GLU A 1 207 ? 24.125 -13.336 10.773 1 93.56 207 GLU A CA 1
ATOM 1722 C C . GLU A 1 207 ? 23.828 -11.852 11 1 93.56 207 GLU A C 1
ATOM 1724 O O . GLU A 1 207 ? 24.719 -11.086 11.383 1 93.56 207 GLU A O 1
ATOM 1729 N N . LYS A 1 208 ? 22.656 -11.445 10.789 1 91.38 208 LYS A N 1
ATOM 1730 C CA . LYS A 1 208 ? 22.25 -10.055 10.977 1 91.38 208 LYS A CA 1
ATOM 1731 C C . LYS A 1 208 ? 22.297 -9.664 12.453 1 91.38 208 LYS A C 1
ATOM 1733 O O . LYS A 1 208 ? 22.609 -8.523 12.789 1 91.38 208 LYS A O 1
ATOM 1738 N N . GLN A 1 209 ? 21.906 -10.594 13.312 1 88.69 209 GLN A N 1
ATOM 1739 C CA . GLN A 1 209 ? 21.922 -10.32 14.75 1 88.69 209 GLN A CA 1
ATOM 1740 C C . GLN A 1 209 ? 23.344 -10.172 15.266 1 88.69 209 GLN A C 1
ATOM 1742 O O . GLN A 1 209 ? 23.609 -9.352 16.141 1 88.69 209 GLN A O 1
ATOM 1747 N N . THR A 1 210 ? 24.172 -10.961 14.719 1 86.12 210 THR A N 1
ATOM 1748 C CA . THR A 1 210 ? 25.578 -10.891 15.117 1 86.12 210 THR A CA 1
ATOM 1749 C C . THR A 1 210 ? 26.188 -9.562 14.695 1 86.12 210 THR A C 1
ATOM 1751 O O . THR A 1 210 ? 26.969 -8.961 15.453 1 86.12 210 THR A O 1
ATOM 1754 N N . GLU A 1 211 ? 25.828 -9.117 13.508 1 79 211 GLU A N 1
ATOM 1755 C CA . GLU A 1 211 ? 26.344 -7.852 12.984 1 79 211 GLU A CA 1
ATOM 1756 C C . GLU A 1 211 ? 25.859 -6.672 13.828 1 79 211 GLU A C 1
ATOM 1758 O O . GLU A 1 211 ? 26.625 -5.738 14.086 1 79 211 GLU A O 1
ATOM 1763 N N . LYS A 1 212 ? 24.703 -6.715 14.258 1 74.19 212 LYS A N 1
ATOM 1764 C CA . LYS A 1 212 ? 24.125 -5.641 15.07 1 74.19 212 LYS A CA 1
ATOM 1765 C C . LYS A 1 212 ? 24.797 -5.57 16.438 1 74.19 212 LYS A C 1
ATOM 1767 O O . LYS A 1 212 ? 25.016 -4.484 16.969 1 74.19 212 LYS A O 1
ATOM 1772 N N . THR A 1 213 ? 25.062 -6.73 16.969 1 73.62 213 THR A N 1
ATOM 1773 C CA . THR A 1 213 ? 25.703 -6.793 18.281 1 73.62 213 THR A CA 1
ATOM 1774 C C . THR A 1 213 ? 27.125 -6.254 18.203 1 73.62 213 THR A C 1
ATOM 1776 O O . THR A 1 213 ? 27.609 -5.594 19.125 1 73.62 213 THR A O 1
ATOM 1779 N N . LEU A 1 214 ? 27.719 -6.457 17.125 1 67.81 214 LEU A N 1
ATOM 1780 C CA . LEU A 1 214 ? 29.109 -6.016 16.953 1 67.81 214 LEU A CA 1
ATOM 1781 C C . LEU A 1 214 ? 29.172 -4.5 16.781 1 67.81 214 LEU A C 1
ATOM 1783 O O . LEU A 1 214 ? 30.125 -3.865 17.25 1 67.81 214 LEU A O 1
ATOM 1787 N N . VAL A 1 215 ? 28.219 -4.016 16.219 1 59.97 215 VAL A N 1
ATOM 1788 C CA . VAL A 1 215 ? 28.219 -2.576 15.977 1 59.97 215 VAL A CA 1
ATOM 1789 C C . VAL A 1 215 ? 27.766 -1.85 17.234 1 59.97 215 VAL A C 1
ATOM 1791 O O . VAL A 1 215 ? 28.203 -0.726 17.516 1 59.97 215 VAL A O 1
ATOM 1794 N N . ALA A 1 216 ? 26.938 -2.297 18.062 1 64.69 216 ALA A N 1
ATOM 1795 C CA . ALA A 1 216 ? 26.422 -1.686 19.281 1 64.69 216 ALA A CA 1
ATOM 1796 C C . ALA A 1 216 ? 27.422 -1.825 20.422 1 64.69 216 ALA A C 1
ATOM 1798 O O . ALA A 1 216 ? 27.359 -1.076 21.406 1 64.69 216 ALA A O 1
ATOM 1799 N N . GLY A 1 217 ? 28.328 -2.699 20.453 1 47.38 217 GLY A N 1
ATOM 1800 C CA . GLY A 1 217 ? 29.375 -2.834 21.453 1 47.38 217 GLY A CA 1
ATOM 1801 C C . GLY A 1 217 ? 30.656 -2.121 21.078 1 47.38 217 GLY A C 1
ATOM 1802 O O . GLY A 1 217 ? 30.875 -1.794 19.906 1 47.38 217 GLY A O 1
ATOM 1803 N N . MET B 1 1 ? -33.406 13.562 7.508 1 56.38 1 MET B N 1
ATOM 1804 C CA . MET B 1 1 ? -32.812 12.258 7.754 1 56.38 1 MET B CA 1
ATOM 1805 C C . MET B 1 1 ? -32.906 11.867 9.227 1 56.38 1 MET B C 1
ATOM 1807 O O . MET B 1 1 ? -32.219 12.43 10.078 1 56.38 1 MET B O 1
ATOM 1811 N N . SER B 1 2 ? -33.844 11.211 9.688 1 68.56 2 SER B N 1
ATOM 1812 C CA . SER B 1 2 ? -34.312 11.312 11.062 1 68.56 2 SER B CA 1
ATOM 1813 C C . SER B 1 2 ? -33.469 10.469 12.008 1 68.56 2 SER B C 1
ATOM 1815 O O . SER B 1 2 ? -33.188 10.883 13.133 1 68.56 2 SER B O 1
ATOM 1817 N N . SER B 1 3 ? -32.969 9.273 11.586 1 88.19 3 SER B N 1
ATOM 1818 C CA . SER B 1 3 ? -32.312 8.453 12.602 1 88.19 3 SER B CA 1
ATOM 1819 C C . SER B 1 3 ? -30.812 8.68 12.609 1 88.19 3 SER B C 1
ATOM 1821 O O . SER B 1 3 ? -30.25 9.195 11.641 1 88.19 3 SER B O 1
ATOM 1823 N N . TRP B 1 4 ? -30.266 8.523 13.805 1 89.31 4 TRP B N 1
ATOM 1824 C CA . TRP B 1 4 ? -28.828 8.617 13.992 1 89.31 4 TRP B CA 1
ATOM 1825 C C . TRP B 1 4 ? -28.078 7.84 12.914 1 89.31 4 TRP B C 1
ATOM 1827 O O . TRP B 1 4 ? -27.109 8.328 12.352 1 89.31 4 TRP B O 1
ATOM 1837 N N . GLU B 1 5 ? -28.672 6.801 12.625 1 89.38 5 GLU B N 1
ATOM 1838 C CA . GLU B 1 5 ? -28.062 5.918 11.633 1 89.38 5 GLU B CA 1
ATOM 1839 C C . GLU B 1 5 ? -28.156 6.516 10.227 1 89.38 5 GLU B C 1
ATOM 1841 O O . GLU B 1 5 ? -27.203 6.465 9.461 1 89.38 5 GLU B O 1
ATOM 1846 N N . GLN B 1 6 ? -29.266 7.051 9.883 1 93 6 GLN B N 1
ATOM 1847 C CA . GLN B 1 6 ? -29.469 7.672 8.578 1 93 6 GLN B CA 1
ATOM 1848 C C . GLN B 1 6 ? -28.531 8.867 8.391 1 93 6 GLN B C 1
ATOM 1850 O O . GLN B 1 6 ? -27.984 9.07 7.305 1 93 6 GLN B O 1
ATOM 1855 N N . ARG B 1 7 ? -28.422 9.57 9.422 1 93.94 7 ARG B N 1
ATOM 1856 C CA . ARG B 1 7 ? -27.516 10.711 9.367 1 93.94 7 ARG B CA 1
ATOM 1857 C C . ARG B 1 7 ? -26.078 10.25 9.172 1 93.94 7 ARG B C 1
ATOM 1859 O O . ARG B 1 7 ? -25.328 10.844 8.383 1 93.94 7 ARG B O 1
ATOM 1866 N N . GLY B 1 8 ? -25.734 9.227 9.891 1 94.69 8 GLY B N 1
ATOM 1867 C CA . GLY B 1 8 ? -24.406 8.664 9.727 1 94.69 8 GLY B CA 1
ATOM 1868 C C . GLY B 1 8 ? -24.125 8.211 8.312 1 94.69 8 GLY B C 1
ATOM 1869 O O . GLY B 1 8 ? -23.062 8.508 7.758 1 94.69 8 GLY B O 1
ATOM 1870 N N . ASN B 1 9 ? -25.062 7.566 7.77 1 95.69 9 ASN B N 1
ATOM 1871 C CA . ASN B 1 9 ? -24.922 7.09 6.398 1 95.69 9 ASN B CA 1
ATOM 1872 C C . ASN B 1 9 ? -24.797 8.242 5.41 1 95.69 9 ASN B C 1
ATOM 1874 O O . ASN B 1 9 ? -24 8.172 4.469 1 95.69 9 ASN B O 1
ATOM 1878 N N . TYR B 1 10 ? -25.562 9.219 5.645 1 97.19 10 TYR B N 1
ATOM 1879 C CA . TYR B 1 10 ? -25.5 10.406 4.805 1 97.19 10 TYR B CA 1
ATOM 1880 C C . TYR B 1 10 ? -24.109 11.055 4.891 1 97.19 10 TYR B C 1
ATOM 1882 O O . TYR B 1 10 ? -23.531 11.414 3.869 1 97.19 10 TYR B O 1
ATOM 1890 N N . LEU B 1 11 ? -23.594 11.156 6.07 1 97.62 11 LEU B N 1
ATOM 1891 C CA . LEU B 1 11 ? -22.297 11.773 6.277 1 97.62 11 LEU B CA 1
ATOM 1892 C C . LEU B 1 11 ? -21.188 10.945 5.633 1 97.62 11 LEU B C 1
ATOM 1894 O O . LEU B 1 11 ? -20.203 11.5 5.121 1 97.62 11 LEU B O 1
ATOM 1898 N N . ILE B 1 12 ? -21.375 9.703 5.66 1 97.62 12 ILE B N 1
ATOM 1899 C CA . ILE B 1 12 ? -20.406 8.812 5.02 1 97.62 12 ILE B CA 1
ATOM 1900 C C . ILE B 1 12 ? -20.438 9.016 3.506 1 97.62 12 ILE B C 1
ATOM 1902 O O . ILE B 1 12 ? -19.391 9.094 2.857 1 97.62 12 ILE B O 1
ATOM 1906 N N . GLU B 1 13 ? -21.594 9.148 2.969 1 97.75 13 GLU B N 1
ATOM 1907 C CA . GLU B 1 13 ? -21.734 9.398 1.538 1 97.75 13 GLU B CA 1
ATOM 1908 C C . GLU B 1 13 ? -21.094 10.727 1.144 1 97.75 13 GLU B C 1
ATOM 1910 O O . GLU B 1 13 ? -20.422 10.812 0.117 1 97.75 13 GLU B O 1
ATOM 1915 N N . VAL B 1 14 ? -21.344 11.703 1.929 1 98.25 14 VAL B N 1
ATOM 1916 C CA . VAL B 1 14 ? -20.734 13.008 1.7 1 98.25 14 VAL B CA 1
ATOM 1917 C C . VAL B 1 14 ? -19.219 12.898 1.761 1 98.25 14 VAL B C 1
ATOM 1919 O O . VAL B 1 14 ? -18.516 13.477 0.931 1 98.25 14 VAL B O 1
ATOM 1922 N N . SER B 1 15 ? -18.734 12.18 2.742 1 98.12 15 SER B N 1
ATOM 1923 C CA . SER B 1 15 ? -17.297 11.977 2.893 1 98.12 15 SER B CA 1
ATOM 1924 C C . SER B 1 15 ? -16.703 11.305 1.66 1 98.12 15 SER B C 1
ATOM 1926 O O . SER B 1 15 ? -15.664 11.727 1.157 1 98.12 15 SER B O 1
ATOM 1928 N N . GLN B 1 16 ? -17.344 10.273 1.217 1 97.44 16 GLN B N 1
ATOM 1929 C CA . GLN B 1 16 ? -16.891 9.547 0.039 1 97.44 16 GLN B CA 1
ATOM 1930 C C . GLN B 1 16 ? -16.844 10.461 -1.185 1 97.44 16 GLN B C 1
ATOM 1932 O O . GLN B 1 16 ? -15.898 10.383 -1.982 1 97.44 16 GLN B O 1
ATOM 1937 N N . ARG B 1 17 ? -17.781 11.297 -1.341 1 97.56 17 ARG B N 1
ATOM 1938 C CA . ARG B 1 17 ? -17.781 12.266 -2.438 1 97.56 17 ARG B CA 1
ATOM 1939 C C . ARG B 1 17 ? -16.625 13.234 -2.318 1 97.56 17 ARG B C 1
ATOM 1941 O O . ARG B 1 17 ? -15.945 13.531 -3.311 1 97.56 17 ARG B O 1
ATOM 1948 N N . CYS B 1 18 ? -16.406 13.695 -1.1 1 97.62 18 CYS B N 1
ATOM 1949 C CA . CYS B 1 18 ? -15.328 14.641 -0.851 1 97.62 18 CYS B CA 1
ATOM 1950 C C . CYS B 1 18 ? -13.969 14 -1.109 1 97.62 18 CYS B C 1
ATOM 1952 O O . CYS B 1 18 ? -13.023 14.68 -1.513 1 97.62 18 CYS B O 1
ATOM 1954 N N . LEU B 1 19 ? -13.891 12.703 -0.973 1 97.12 19 LEU B N 1
ATOM 1955 C CA . LEU B 1 19 ? -12.609 12 -1.027 1 97.12 19 LEU B CA 1
ATOM 1956 C C . LEU B 1 19 ? -12.344 11.469 -2.432 1 97.12 19 LEU B C 1
ATOM 1958 O O . LEU B 1 19 ? -11.281 10.906 -2.693 1 97.12 19 LEU B O 1
ATOM 1962 N N . LYS B 1 20 ? -13.305 11.617 -3.318 1 96.62 20 LYS B N 1
ATOM 1963 C CA . LYS B 1 20 ? -13.133 11.133 -4.684 1 96.62 20 LYS B CA 1
ATOM 1964 C C . LYS B 1 20 ? -11.906 11.758 -5.34 1 96.62 20 LYS B C 1
ATOM 1966 O O . LYS B 1 20 ? -11.742 12.977 -5.34 1 96.62 20 LYS B O 1
ATOM 1971 N N . GLY B 1 21 ? -10.969 10.875 -5.785 1 94.62 21 GLY B N 1
ATOM 1972 C CA . GLY B 1 21 ? -9.789 11.344 -6.496 1 94.62 21 GLY B CA 1
ATOM 1973 C C . GLY B 1 21 ? -8.633 11.688 -5.578 1 94.62 21 GLY B C 1
ATOM 1974 O O . GLY B 1 21 ? -7.527 11.961 -6.039 1 94.62 21 GLY B O 1
ATOM 1975 N N . ARG B 1 22 ? -8.969 11.664 -4.285 1 93.62 22 ARG B N 1
ATOM 1976 C CA . ARG B 1 22 ? -7.918 11.992 -3.328 1 93.62 22 ARG B CA 1
ATOM 1977 C C . ARG B 1 22 ? -7.039 10.773 -3.041 1 93.62 22 ARG B C 1
ATOM 1979 O O . ARG B 1 22 ? -7.535 9.648 -2.959 1 93.62 22 ARG B O 1
ATOM 1986 N N . LYS B 1 23 ? -5.734 11.047 -2.824 1 91.88 23 LYS B N 1
ATOM 1987 C CA . LYS B 1 23 ? -4.789 9.969 -2.559 1 91.88 23 LYS B CA 1
ATOM 1988 C C . LYS B 1 23 ? -4.312 10 -1.109 1 91.88 23 LYS B C 1
ATOM 1990 O O . LYS B 1 23 ? -3.527 9.148 -0.69 1 91.88 23 LYS B O 1
ATOM 1995 N N . THR B 1 24 ? -4.738 10.992 -0.397 1 88.75 24 THR B N 1
ATOM 1996 C CA . THR B 1 24 ? -4.551 11.117 1.044 1 88.75 24 THR B CA 1
ATOM 1997 C C . THR B 1 24 ? -5.871 11.43 1.736 1 88.75 24 THR B C 1
ATOM 1999 O O . THR B 1 24 ? -6.719 12.125 1.18 1 88.75 24 THR B O 1
ATOM 2002 N N . PHE B 1 25 ? -6.023 10.875 2.906 1 91.81 25 PHE B N 1
ATOM 2003 C CA . PHE B 1 25 ? -7.242 11.18 3.648 1 91.81 25 PHE B CA 1
ATOM 2004 C C . PHE B 1 25 ? -7.156 12.555 4.297 1 91.81 25 PHE B C 1
ATOM 2006 O O . PHE B 1 25 ? -6.867 12.672 5.488 1 91.81 25 PHE B O 1
ATOM 2013 N N . ASP B 1 26 ? -7.484 13.555 3.582 1 89.5 26 ASP B N 1
ATOM 2014 C CA . ASP B 1 26 ? -7.332 14.93 4.055 1 89.5 26 ASP B CA 1
ATOM 2015 C C . ASP B 1 26 ? -8.68 15.531 4.43 1 89.5 26 ASP B C 1
ATOM 2017 O O . ASP B 1 26 ? -8.836 16.75 4.457 1 89.5 26 ASP B O 1
ATOM 2021 N N . LEU B 1 27 ? -9.641 14.711 4.66 1 94.75 27 LEU B N 1
ATOM 2022 C CA . LEU B 1 27 ? -10.961 15.117 5.121 1 94.75 27 LEU B CA 1
ATOM 2023 C C . LEU B 1 27 ? -11.055 15.062 6.641 1 94.75 27 LEU B C 1
ATOM 2025 O O . LEU B 1 27 ? -10.594 14.094 7.258 1 94.75 27 LEU B O 1
ATOM 2029 N N . CYS B 1 28 ? -11.539 16.094 7.207 1 96.12 28 CYS B N 1
ATOM 2030 C CA . CYS B 1 28 ? -11.758 16.109 8.648 1 96.12 28 CYS B CA 1
ATOM 2031 C C . CYS B 1 28 ? -13.211 16.438 8.977 1 96.12 28 CYS B C 1
ATOM 2033 O O . CYS B 1 28 ? -13.992 16.766 8.086 1 96.12 28 CYS B O 1
ATOM 2035 N N . ARG B 1 29 ? -13.586 16.328 10.227 1 96.75 29 ARG B N 1
ATOM 2036 C CA . ARG B 1 29 ? -14.953 16.547 10.68 1 96.75 29 ARG B CA 1
ATOM 2037 C C . ARG B 1 29 ? -15.414 17.969 10.375 1 96.75 29 ARG B C 1
ATOM 2039 O O . ARG B 1 29 ? -16.562 18.188 9.969 1 96.75 29 ARG B O 1
ATOM 2046 N N . SER B 1 30 ? -14.531 18.953 10.516 1 96.81 30 SER B N 1
ATOM 2047 C CA . SER B 1 30 ? -14.883 20.344 10.273 1 96.81 30 SER B CA 1
ATOM 2048 C C . SER B 1 30 ? -15.242 20.578 8.805 1 96.81 30 SER B C 1
ATOM 2050 O O . SER B 1 30 ? -16.109 21.391 8.492 1 96.81 30 SER B O 1
ATOM 2052 N N . HIS B 1 31 ? -14.633 19.891 7.891 1 97.31 31 HIS B N 1
ATOM 2053 C CA . HIS B 1 31 ? -14.93 19.984 6.469 1 97.31 31 HIS B CA 1
ATOM 2054 C C . HIS B 1 31 ? -16.359 19.516 6.172 1 97.31 31 HIS B C 1
ATOM 2056 O O . HIS B 1 31 ? -16.984 20.016 5.234 1 97.31 31 HIS B O 1
ATOM 2062 N N . LEU B 1 32 ? -16.844 18.578 6.949 1 97.56 32 LEU B N 1
ATOM 2063 C CA . LEU B 1 32 ? -18.141 17.953 6.691 1 97.56 32 LEU B CA 1
ATOM 2064 C C . LEU B 1 32 ? -19.281 18.906 7.02 1 97.56 32 LEU B C 1
ATOM 2066 O O . LEU B 1 32 ? -20.406 18.734 6.539 1 97.56 32 LEU B O 1
ATOM 2070 N N . VAL B 1 33 ? -18.969 19.875 7.898 1 97.12 33 VAL B N 1
ATOM 2071 C CA . VAL B 1 33 ? -20.016 20.828 8.281 1 97.12 33 VAL B CA 1
ATOM 2072 C C . VAL B 1 33 ? -20.516 21.562 7.043 1 97.12 33 VAL B C 1
ATOM 2074 O O . VAL B 1 33 ? -21.719 21.516 6.727 1 97.12 33 VAL B O 1
ATOM 2077 N N . GLN B 1 34 ? -19.672 22.109 6.312 1 96.5 34 GLN B N 1
ATOM 2078 C CA . GLN B 1 34 ? -20.047 22.859 5.121 1 96.5 34 GLN B CA 1
ATOM 2079 C C . GLN B 1 34 ? -20.547 21.938 4.016 1 96.5 34 GLN B C 1
ATOM 2081 O O . GLN B 1 34 ? -21.547 22.219 3.365 1 96.5 34 GLN B O 1
ATOM 2086 N N . ALA B 1 35 ? -19.906 20.859 3.852 1 97.06 35 ALA B N 1
ATOM 2087 C CA . ALA B 1 35 ? -20.203 19.953 2.738 1 97.06 35 ALA B CA 1
ATOM 2088 C C . ALA B 1 35 ? -21.562 19.297 2.908 1 97.06 35 ALA B C 1
ATOM 2090 O O . ALA B 1 35 ? -22.234 18.969 1.923 1 97.06 35 ALA B O 1
ATOM 2091 N N . SER B 1 36 ? -22 19.078 4.133 1 97.12 36 SER B N 1
ATOM 2092 C CA . SER B 1 36 ? -23.219 18.312 4.398 1 97.12 36 SER B CA 1
ATOM 2093 C C . SER B 1 36 ? -24.359 19.219 4.82 1 97.12 36 SER B C 1
ATOM 2095 O O . SER B 1 36 ? -25.516 18.797 4.824 1 97.12 36 SER B O 1
ATOM 2097 N N . GLN B 1 37 ? -24.094 20.375 5.328 1 96.38 37 GLN B N 1
ATOM 2098 C CA . GLN B 1 37 ? -25.062 21.312 5.902 1 96.38 37 GLN B CA 1
ATOM 2099 C C . GLN B 1 37 ? -25.672 20.766 7.188 1 96.38 37 GLN B C 1
ATOM 2101 O O . GLN B 1 37 ? -26.828 21.047 7.512 1 96.38 37 GLN B O 1
ATOM 2106 N N . ILE B 1 38 ? -24.938 19.859 7.777 1 96.06 38 ILE B N 1
ATOM 2107 C CA . ILE B 1 38 ? -25.281 19.359 9.102 1 96.06 38 ILE B CA 1
ATOM 2108 C C . ILE B 1 38 ? -24.5 20.125 10.164 1 96.06 38 ILE B C 1
ATOM 2110 O O . ILE B 1 38 ? -23.359 20.516 9.938 1 96.06 38 ILE B O 1
ATOM 2114 N N . SER B 1 39 ? -25.156 20.297 11.305 1 95.81 39 SER B N 1
ATOM 2115 C CA . SER B 1 39 ? -24.547 21.109 12.352 1 95.81 39 SER B CA 1
ATOM 2116 C C . SER B 1 39 ? -23.266 20.484 12.875 1 95.81 39 SER B C 1
ATOM 2118 O O . SER B 1 39 ? -23.125 19.25 12.883 1 95.81 39 SER B O 1
ATOM 2120 N N . LYS B 1 40 ? -22.328 21.344 13.344 1 96.94 40 LYS B N 1
ATOM 2121 C CA . LYS B 1 40 ? -21.062 20.906 13.945 1 96.94 40 LYS B CA 1
ATOM 2122 C C . LYS B 1 40 ? -21.312 19.953 15.102 1 96.94 40 LYS B C 1
ATOM 2124 O O . LYS B 1 40 ? -20.688 18.891 15.188 1 96.94 40 LYS B O 1
ATOM 2129 N N . GLY B 1 41 ? -22.234 20.266 15.93 1 96.5 41 GLY B N 1
ATOM 2130 C CA . GLY B 1 41 ? -22.562 19.438 17.078 1 96.5 41 GLY B CA 1
ATOM 2131 C C . GLY B 1 41 ? -22.984 18.031 16.688 1 96.5 41 GLY B C 1
ATOM 2132 O O . GLY B 1 41 ? -22.5 17.047 17.281 1 96.5 41 GLY B O 1
ATOM 2133 N N . THR B 1 42 ? -23.797 17.953 15.75 1 95.69 42 THR B N 1
ATOM 2134 C CA . THR B 1 42 ? -24.281 16.656 15.281 1 95.69 42 THR B CA 1
ATOM 2135 C C . THR B 1 42 ? -23.141 15.828 14.695 1 95.69 42 THR B C 1
ATOM 2137 O O . THR B 1 42 ? -23 14.641 15.008 1 95.69 42 THR B O 1
ATOM 2140 N N . ILE B 1 43 ? -22.297 16.391 13.914 1 97.69 43 ILE B N 1
ATOM 2141 C CA . ILE B 1 43 ? -21.188 15.695 13.266 1 97.69 43 ILE B CA 1
ATOM 2142 C C . ILE B 1 43 ? -20.188 15.227 14.32 1 97.69 43 ILE B C 1
ATOM 2144 O O . ILE B 1 43 ? -19.75 14.07 14.297 1 97.69 43 ILE B O 1
ATOM 2148 N N . TYR B 1 44 ? -19.938 16.094 15.258 1 96.94 44 TYR B N 1
ATOM 2149 C CA . TYR B 1 44 ? -18.953 15.773 16.281 1 96.94 44 TYR B CA 1
ATOM 2150 C C . TYR B 1 44 ? -19.484 14.727 17.25 1 96.94 44 TYR B C 1
ATOM 2152 O O . TYR B 1 44 ? -18.703 13.992 17.875 1 96.94 44 TYR B O 1
ATOM 2160 N N . ASN B 1 45 ? -20.797 14.688 17.344 1 95.69 45 ASN B N 1
ATOM 2161 C CA . ASN B 1 45 ? -21.422 13.625 18.125 1 95.69 45 ASN B CA 1
ATOM 2162 C C . ASN B 1 45 ? -21.344 12.281 17.406 1 95.69 45 ASN B C 1
ATOM 2164 O O . ASN B 1 45 ? -21.188 11.242 18.047 1 95.69 45 ASN B O 1
ATOM 2168 N N . HIS B 1 46 ? -21.438 12.328 16.156 1 96.5 46 HIS B N 1
ATOM 2169 C CA . HIS B 1 46 ? -21.375 11.102 15.367 1 96.5 46 HIS B CA 1
ATOM 2170 C C . HIS B 1 46 ? -19.953 10.578 15.273 1 96.5 46 HIS B C 1
ATOM 2172 O O . HIS B 1 46 ? -19.719 9.367 15.336 1 96.5 46 HIS B O 1
ATOM 2178 N N . PHE B 1 47 ? -19.094 11.477 15.008 1 98 47 PHE B N 1
ATOM 2179 C CA . PHE B 1 47 ? -17.672 11.18 14.938 1 98 47 PHE B CA 1
ATOM 2180 C C . PHE B 1 47 ? -16.922 11.891 16.062 1 98 47 PHE B C 1
ATOM 2182 O O . PHE B 1 47 ? -16.531 13.055 15.914 1 98 47 PHE B O 1
ATOM 2189 N N . THR B 1 48 ? -16.578 11.148 17.016 1 96.94 48 THR B N 1
ATOM 2190 C CA . THR B 1 48 ? -15.977 11.758 18.203 1 96.94 48 THR B CA 1
ATOM 2191 C C . THR B 1 48 ? -14.5 12.039 17.984 1 96.94 48 THR B C 1
ATOM 2193 O O . THR B 1 48 ? -13.883 12.789 18.75 1 96.94 48 THR B O 1
ATOM 2196 N N . SER B 1 49 ? -13.961 11.375 16.984 1 96.69 49 SER B N 1
ATOM 2197 C CA . SER B 1 49 ? -12.578 11.617 16.578 1 96.69 49 SER B CA 1
ATOM 2198 C C . SER B 1 49 ? -12.438 11.594 15.07 1 96.69 49 SER B C 1
ATOM 2200 O O . SER B 1 49 ? -13.336 11.133 14.359 1 96.69 49 SER B O 1
ATOM 2202 N N . GLU B 1 50 ? -11.352 12.086 14.57 1 95.62 50 GLU B N 1
ATOM 2203 C CA . GLU B 1 50 ? -11.07 11.992 13.141 1 95.62 50 GLU B CA 1
ATOM 2204 C C . GLU B 1 50 ? -10.953 10.531 12.703 1 95.62 50 GLU B C 1
ATOM 2206 O O . GLU B 1 50 ? -11.328 10.188 11.578 1 95.62 50 GLU B O 1
ATOM 2211 N N . ALA B 1 51 ? -10.43 9.742 13.602 1 97.44 51 ALA B N 1
ATOM 2212 C CA . ALA B 1 51 ? -10.297 8.312 13.32 1 97.44 51 ALA B CA 1
ATOM 2213 C C . ALA B 1 51 ? -11.664 7.668 13.109 1 97.44 51 ALA B C 1
ATOM 2215 O O . ALA B 1 51 ? -11.812 6.777 12.273 1 97.44 51 ALA B O 1
ATOM 2216 N N . ASP B 1 52 ? -12.641 8.125 13.859 1 98.38 52 ASP B N 1
ATOM 2217 C CA . ASP B 1 52 ? -13.992 7.602 13.688 1 98.38 52 ASP B CA 1
ATOM 2218 C C . ASP B 1 52 ? -14.492 7.82 12.258 1 98.38 52 ASP B C 1
ATOM 2220 O O . ASP B 1 52 ? -15.102 6.93 11.664 1 98.38 52 ASP B O 1
ATOM 2224 N N . LEU B 1 53 ? -14.227 8.992 11.766 1 98.19 53 LEU B N 1
ATOM 2225 C CA . LEU B 1 53 ? -14.648 9.32 10.406 1 98.19 53 LEU B CA 1
ATOM 2226 C C . LEU B 1 53 ? -13.961 8.414 9.391 1 98.19 53 LEU B C 1
ATOM 2228 O O . LEU B 1 53 ? -14.625 7.844 8.516 1 98.19 53 LEU B O 1
ATOM 2232 N N . ILE B 1 54 ? -12.68 8.258 9.539 1 98 54 ILE B N 1
ATOM 2233 C CA . ILE B 1 54 ? -11.898 7.418 8.641 1 98 54 ILE B CA 1
ATOM 2234 C C . ILE B 1 54 ? -12.438 5.988 8.672 1 98 54 ILE B C 1
ATOM 2236 O O . ILE B 1 54 ? -12.695 5.391 7.625 1 98 54 ILE B O 1
ATOM 2240 N N . ILE B 1 55 ? -12.625 5.508 9.852 1 98.38 55 ILE B N 1
ATOM 2241 C CA . ILE B 1 55 ? -13.023 4.117 10.047 1 98.38 55 ILE B CA 1
ATOM 2242 C C . ILE B 1 55 ? -14.453 3.916 9.547 1 98.38 55 ILE B C 1
ATOM 2244 O O . ILE B 1 55 ? -14.781 2.859 9 1 98.38 55 ILE B O 1
ATOM 2248 N N . ALA B 1 56 ? -15.273 4.922 9.703 1 98.25 56 ALA B N 1
ATOM 2249 C CA . ALA B 1 56 ? -16.641 4.836 9.188 1 98.25 56 ALA B CA 1
ATOM 2250 C C . ALA B 1 56 ? -16.641 4.688 7.672 1 98.25 56 ALA B C 1
ATOM 2252 O O . ALA B 1 56 ? -17.391 3.867 7.125 1 98.25 56 ALA B O 1
ATOM 2253 N N . VAL B 1 57 ? -15.875 5.484 7.027 1 98.06 57 VAL B N 1
ATOM 2254 C CA . VAL B 1 57 ? -15.766 5.41 5.574 1 98.06 57 VAL B CA 1
ATOM 2255 C C . VAL B 1 57 ? -15.195 4.051 5.168 1 98.06 57 VAL B C 1
ATOM 2257 O O . VAL B 1 57 ? -15.672 3.428 4.223 1 98.06 57 VAL B O 1
ATOM 2260 N N . ALA B 1 58 ? -14.188 3.586 5.867 1 98.19 58 ALA B N 1
ATOM 2261 C CA . ALA B 1 58 ? -13.586 2.281 5.602 1 98.19 58 ALA B CA 1
ATOM 2262 C C . ALA B 1 58 ? -14.609 1.161 5.766 1 98.19 58 ALA B C 1
ATOM 2264 O O . ALA B 1 58 ? -14.641 0.223 4.965 1 98.19 58 ALA B O 1
ATOM 2265 N N . CYS B 1 59 ? -15.359 1.257 6.785 1 98.06 59 CYS B N 1
ATOM 2266 C CA . CYS B 1 59 ? -16.391 0.267 7.039 1 98.06 59 CYS B CA 1
ATOM 2267 C C . CYS B 1 59 ? -17.359 0.181 5.863 1 98.06 59 CYS B C 1
ATOM 2269 O O . CYS B 1 59 ? -17.719 -0.914 5.43 1 98.06 59 CYS B O 1
ATOM 2271 N N . ALA B 1 60 ? -17.781 1.302 5.453 1 97.56 60 ALA B N 1
ATOM 2272 C CA . ALA B 1 60 ? -18.688 1.345 4.309 1 97.56 60 ALA B CA 1
ATOM 2273 C C . ALA B 1 60 ? -18.047 0.711 3.078 1 97.56 60 ALA B C 1
ATOM 2275 O O . ALA B 1 60 ? -18.719 0.022 2.307 1 97.56 60 ALA B O 1
ATOM 2276 N N . ASP B 1 61 ? -16.844 0.972 2.85 1 97.31 61 ASP B N 1
ATOM 2277 C CA . ASP B 1 61 ? -16.109 0.389 1.732 1 97.31 61 ASP B CA 1
ATOM 2278 C C . ASP B 1 61 ? -16.109 -1.136 1.813 1 97.31 61 ASP B C 1
ATOM 2280 O O . ASP B 1 61 ? -16.438 -1.815 0.84 1 97.31 61 ASP B O 1
ATOM 2284 N N . TYR B 1 62 ? -15.797 -1.705 2.926 1 97.94 62 TYR B N 1
ATOM 2285 C CA . TYR B 1 62 ? -15.727 -3.152 3.088 1 97.94 62 TYR B CA 1
ATOM 2286 C C . TYR B 1 62 ? -17.109 -3.777 3.029 1 97.94 62 TYR B C 1
ATOM 2288 O O . TYR B 1 62 ? -17.266 -4.906 2.557 1 97.94 62 TYR B O 1
ATOM 2296 N N . ARG B 1 63 ? -18.062 -3.037 3.527 1 97.62 63 ARG B N 1
ATOM 2297 C CA . ARG B 1 63 ? -19.438 -3.529 3.389 1 97.62 63 ARG B CA 1
ATOM 2298 C C . ARG B 1 63 ? -19.828 -3.656 1.919 1 97.62 63 ARG B C 1
ATOM 2300 O O . ARG B 1 63 ? -20.516 -4.602 1.533 1 97.62 63 ARG B O 1
ATOM 2307 N N . HIS B 1 64 ? -19.422 -2.695 1.185 1 97.19 64 HIS B N 1
ATOM 2308 C CA . HIS B 1 64 ? -19.656 -2.771 -0.253 1 97.19 64 HIS B CA 1
ATOM 2309 C C . HIS B 1 6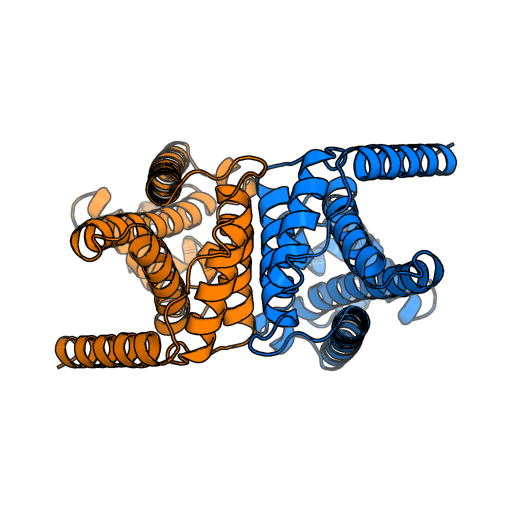4 ? -19.031 -4.035 -0.844 1 97.19 64 HIS B C 1
ATOM 2311 O O . HIS B 1 64 ? -19.672 -4.723 -1.649 1 97.19 64 HIS B O 1
ATOM 2317 N N . TRP B 1 65 ? -17.859 -4.355 -0.43 1 97.56 65 TRP B N 1
ATOM 2318 C CA . TRP B 1 65 ? -17.156 -5.516 -0.977 1 97.56 65 TRP B CA 1
ATOM 2319 C C . TRP B 1 65 ? -17.812 -6.812 -0.507 1 97.56 65 TRP B C 1
ATOM 2321 O O . TRP B 1 65 ? -17.844 -7.805 -1.241 1 97.56 65 TRP B O 1
ATOM 2331 N N . LEU B 1 66 ? -18.312 -6.762 0.689 1 98.12 66 LEU B N 1
ATOM 2332 C CA . LEU B 1 66 ? -19.047 -7.922 1.178 1 98.12 66 LEU B CA 1
ATOM 2333 C C . LEU B 1 66 ? -20.328 -8.141 0.369 1 98.12 66 LEU B C 1
ATOM 2335 O O . LEU B 1 66 ? -20.688 -9.281 0.053 1 98.12 66 LEU B O 1
ATOM 2339 N N . MET B 1 67 ? -20.969 -7.059 0.083 1 97.75 67 MET B N 1
ATOM 2340 C CA . MET B 1 67 ? -22.156 -7.152 -0.754 1 97.75 67 MET B CA 1
ATOM 2341 C C . MET B 1 67 ? -21.812 -7.68 -2.143 1 97.75 67 MET B C 1
ATOM 2343 O O . MET B 1 67 ? -22.516 -8.523 -2.688 1 97.75 67 MET B O 1
ATOM 2347 N N . GLN B 1 68 ? -20.75 -7.16 -2.686 1 97.69 68 GLN B N 1
ATOM 2348 C CA . GLN B 1 68 ? -20.281 -7.652 -3.975 1 97.69 68 GLN B CA 1
ATOM 2349 C C . GLN B 1 68 ? -19.938 -9.141 -3.904 1 97.69 68 GLN B C 1
ATOM 2351 O O . GLN B 1 68 ? -20.203 -9.883 -4.848 1 97.69 68 GLN B O 1
ATOM 2356 N N . ALA B 1 69 ? -19.312 -9.516 -2.818 1 98.19 69 ALA B N 1
ATOM 2357 C CA . ALA B 1 69 ? -18.953 -10.922 -2.605 1 98.19 69 ALA B CA 1
ATOM 2358 C C . ALA B 1 69 ? -20.203 -11.812 -2.658 1 98.19 69 ALA B C 1
ATOM 2360 O O . ALA B 1 69 ? -20.156 -12.898 -3.244 1 98.19 69 ALA B O 1
ATOM 2361 N N . GLU B 1 70 ? -21.219 -11.336 -2.047 1 97.44 70 GLU B N 1
ATOM 2362 C CA . GLU B 1 70 ? -22.484 -12.078 -2.064 1 97.44 70 GLU B CA 1
ATOM 2363 C C . GLU B 1 70 ? -23.016 -12.227 -3.486 1 97.44 70 GLU B C 1
ATOM 2365 O O . GLU B 1 70 ? -23.5 -13.297 -3.863 1 97.44 70 GLU B O 1
ATOM 2370 N N . GLN B 1 71 ? -22.953 -11.18 -4.219 1 97.38 71 GLN B N 1
ATOM 2371 C CA . GLN B 1 71 ? -23.359 -11.227 -5.617 1 97.38 71 GLN B CA 1
ATOM 2372 C C . GLN B 1 71 ? -22.469 -12.172 -6.418 1 97.38 71 GLN B C 1
ATOM 2374 O O . GLN B 1 71 ? -22.969 -12.93 -7.254 1 97.38 71 GLN B O 1
ATOM 2379 N N . ASP B 1 72 ? -21.203 -12.117 -6.152 1 97.81 72 ASP B N 1
ATOM 2380 C CA . ASP B 1 72 ? -20.234 -12.977 -6.848 1 97.81 72 ASP B CA 1
ATOM 2381 C C . ASP B 1 72 ? -20.516 -14.445 -6.559 1 97.81 72 ASP B C 1
ATOM 2383 O O . ASP B 1 72 ? -20.328 -15.297 -7.43 1 97.81 72 ASP B O 1
ATOM 2387 N N . ASN B 1 73 ? -20.906 -14.766 -5.332 1 97.81 73 ASN B N 1
ATOM 2388 C CA . ASN B 1 73 ? -21.266 -16.125 -4.957 1 97.81 73 ASN B CA 1
ATOM 2389 C C . ASN B 1 73 ? -22.344 -16.703 -5.855 1 97.81 73 ASN B C 1
ATOM 2391 O O . ASN B 1 73 ? -22.375 -17.891 -6.141 1 97.81 73 ASN B O 1
ATOM 2395 N N . GLN B 1 74 ? -23.203 -15.852 -6.273 1 97 74 GLN B N 1
ATOM 2396 C CA . GLN B 1 74 ? -24.312 -16.266 -7.125 1 97 74 GLN B CA 1
ATOM 2397 C C . GLN B 1 74 ? -23.906 -16.281 -8.594 1 97 74 GLN B C 1
ATOM 2399 O O . GLN B 1 74 ? -24.312 -17.172 -9.352 1 97 74 GLN B O 1
ATOM 2404 N N . GLN B 1 75 ? -23.125 -15.414 -8.953 1 95.69 75 GLN B N 1
ATOM 2405 C CA . GLN B 1 75 ? -22.781 -15.203 -10.352 1 95.69 75 GLN B CA 1
ATOM 2406 C C . GLN B 1 75 ? -21.766 -16.234 -10.828 1 95.69 75 GLN B C 1
ATOM 2408 O O . GLN B 1 75 ? -21.797 -16.656 -11.984 1 95.69 75 GLN B O 1
ATOM 2413 N N . TYR B 1 76 ? -20.844 -16.547 -9.961 1 96.56 76 TYR B N 1
ATOM 2414 C CA . TYR B 1 76 ? -19.75 -17.438 -10.344 1 96.56 76 TYR B CA 1
ATOM 2415 C C . TYR B 1 76 ? -19.812 -18.75 -9.578 1 96.56 76 TYR B C 1
ATOM 2417 O O . TYR B 1 76 ? -19.5 -18.797 -8.383 1 96.56 76 TYR B O 1
ATOM 2425 N N . SER B 1 77 ? -20.062 -19.797 -10.234 1 96.12 77 SER B N 1
ATOM 2426 C CA . SER B 1 77 ? -20.094 -21.125 -9.609 1 96.12 77 SER B CA 1
ATOM 2427 C C . SER B 1 77 ? -18.688 -21.641 -9.352 1 96.12 77 SER B C 1
ATOM 2429 O O . SER B 1 77 ? -18.453 -22.359 -8.367 1 96.12 77 SER B O 1
ATOM 2431 N N . ASP B 1 78 ? -17.766 -21.328 -10.258 1 96 78 ASP B N 1
ATOM 2432 C CA . ASP B 1 78 ? -16.359 -21.703 -10.086 1 96 78 ASP B CA 1
ATOM 2433 C C . ASP B 1 78 ? -15.672 -20.766 -9.086 1 96 78 ASP B C 1
ATOM 2435 O O . ASP B 1 78 ? -15.477 -19.594 -9.367 1 96 78 ASP B O 1
ATOM 2439 N N . PRO B 1 79 ? -15.242 -21.328 -7.934 1 96.44 79 PRO B N 1
ATOM 2440 C CA . PRO B 1 79 ? -14.641 -20.469 -6.906 1 96.44 79 PRO B CA 1
ATOM 2441 C C . PRO B 1 79 ? -13.375 -19.766 -7.391 1 96.44 79 PRO B C 1
ATOM 2443 O O . PRO B 1 79 ? -13.062 -18.672 -6.926 1 96.44 79 PRO B O 1
ATOM 2446 N N . TYR B 1 80 ? -12.695 -20.438 -8.32 1 96.06 80 TYR B N 1
ATOM 2447 C CA . TYR B 1 80 ? -11.508 -19.812 -8.883 1 96.06 80 TYR B CA 1
ATOM 2448 C C . TYR B 1 80 ? -11.867 -18.531 -9.633 1 96.06 80 TYR B C 1
ATOM 2450 O O . TYR B 1 80 ? -11.297 -17.469 -9.383 1 96.06 80 TYR B O 1
ATOM 2458 N N . LEU B 1 81 ? -12.797 -18.594 -10.523 1 96.38 81 LEU B N 1
ATOM 2459 C CA . LEU B 1 81 ? -13.242 -17.422 -11.281 1 96.38 81 LEU B CA 1
ATOM 2460 C C . LEU B 1 81 ? -13.898 -16.406 -10.367 1 96.38 81 LEU B C 1
ATOM 2462 O O . LEU B 1 81 ? -13.75 -15.195 -10.57 1 96.38 81 LEU B O 1
ATOM 2466 N N . ARG B 1 82 ? -14.602 -16.891 -9.344 1 97.88 82 ARG B N 1
ATOM 2467 C CA . ARG B 1 82 ? -15.227 -16.016 -8.352 1 97.88 82 ARG B CA 1
ATOM 2468 C C . ARG B 1 82 ? -14.195 -15.117 -7.684 1 97.88 82 ARG B C 1
ATOM 2470 O O . ARG B 1 82 ? -14.383 -13.906 -7.602 1 97.88 82 ARG B O 1
ATOM 2477 N N . PHE B 1 83 ? -13.102 -15.742 -7.258 1 97.94 83 PHE B N 1
ATOM 2478 C CA . PHE B 1 83 ? -12.039 -15 -6.594 1 97.94 83 PHE B CA 1
ATOM 2479 C C . PHE B 1 83 ? -11.398 -14 -7.547 1 97.94 83 PHE B C 1
ATOM 2481 O O . PHE B 1 83 ? -11.234 -12.828 -7.203 1 97.94 83 PHE B O 1
ATOM 2488 N N . ILE B 1 84 ? -11.109 -14.461 -8.727 1 97.56 84 ILE B N 1
ATOM 2489 C CA . ILE B 1 84 ? -10.406 -13.648 -9.719 1 97.56 84 ILE B CA 1
ATOM 2490 C C . ILE B 1 84 ? -11.25 -12.422 -10.07 1 97.56 84 ILE B C 1
ATOM 2492 O O . ILE B 1 84 ? -10.781 -11.289 -9.961 1 97.56 84 ILE B O 1
ATOM 2496 N N . PHE B 1 85 ? -12.438 -12.602 -10.344 1 98 85 PHE B N 1
ATOM 2497 C CA . PHE B 1 85 ? -13.242 -11.508 -10.875 1 98 85 PHE B CA 1
ATOM 2498 C C . PHE B 1 85 ? -13.711 -10.578 -9.758 1 98 85 PHE B C 1
ATOM 2500 O O . PHE B 1 85 ? -13.898 -9.383 -9.977 1 98 85 PHE B O 1
ATOM 2507 N N . HIS B 1 86 ? -13.859 -11.125 -8.539 1 98.69 86 HIS B N 1
ATOM 2508 C CA . HIS B 1 86 ? -14.109 -10.25 -7.406 1 98.69 86 HIS B CA 1
ATOM 2509 C C . HIS B 1 86 ? -13.016 -9.195 -7.262 1 98.69 86 HIS B C 1
ATOM 2511 O O . HIS B 1 86 ? -13.305 -8.008 -7.129 1 98.69 86 HIS B O 1
ATOM 2517 N N . HIS B 1 87 ? -11.859 -9.641 -7.32 1 98.44 87 HIS B N 1
ATOM 2518 C CA . HIS B 1 87 ? -10.75 -8.734 -7.07 1 98.44 87 HIS B CA 1
ATOM 2519 C C . HIS B 1 87 ? -10.43 -7.902 -8.305 1 98.44 87 HIS B C 1
ATOM 2521 O O . HIS B 1 87 ? -9.867 -6.809 -8.203 1 98.44 87 HIS B O 1
ATOM 2527 N N . CYS B 1 88 ? -10.75 -8.383 -9.5 1 98.25 88 CYS B N 1
ATOM 2528 C CA . CYS B 1 88 ? -10.727 -7.512 -10.672 1 98.25 88 CYS B CA 1
ATOM 2529 C C . CYS B 1 88 ? -11.766 -6.402 -10.547 1 98.25 88 CYS B C 1
ATOM 2531 O O . CYS B 1 88 ? -11.484 -5.25 -10.891 1 98.25 88 CYS B O 1
ATOM 2533 N N . GLN B 1 89 ? -12.938 -6.793 -10.023 1 97.69 89 GLN B N 1
ATOM 2534 C CA . GLN B 1 89 ? -13.992 -5.809 -9.797 1 97.69 89 GLN B CA 1
ATOM 2535 C C . GLN B 1 89 ? -13.547 -4.75 -8.789 1 97.69 89 GLN B C 1
ATOM 2537 O O . GLN B 1 89 ? -13.875 -3.572 -8.93 1 97.69 89 GLN B O 1
ATOM 2542 N N . ARG B 1 90 ? -12.867 -5.16 -7.789 1 97.75 90 ARG B N 1
ATOM 2543 C CA . ARG B 1 90 ? -12.344 -4.219 -6.801 1 97.75 90 ARG B CA 1
ATOM 2544 C C . ARG B 1 90 ? -11.391 -3.223 -7.449 1 97.75 90 ARG B C 1
ATOM 2546 O O . ARG B 1 90 ? -11.5 -2.016 -7.223 1 97.75 90 ARG B O 1
ATOM 2553 N N . LEU B 1 91 ? -10.477 -3.725 -8.242 1 97.88 91 LEU B N 1
ATOM 2554 C CA . LEU B 1 91 ? -9.523 -2.871 -8.938 1 97.88 91 LEU B CA 1
ATOM 2555 C C . LEU B 1 91 ? -10.234 -1.937 -9.906 1 97.88 91 LEU B C 1
ATOM 2557 O O . LEU B 1 91 ? -9.922 -0.746 -9.977 1 97.88 91 LEU B O 1
ATOM 2561 N N . TYR B 1 92 ? -11.203 -2.443 -10.586 1 97.56 92 TYR B N 1
ATOM 2562 C CA . TYR B 1 92 ? -12 -1.655 -11.523 1 97.56 92 TYR B CA 1
ATOM 2563 C C . TYR B 1 92 ? -12.688 -0.495 -10.805 1 97.56 92 TYR B C 1
ATOM 2565 O O . TYR B 1 92 ? -12.633 0.646 -11.273 1 97.56 92 TYR B O 1
ATOM 2573 N N . ARG B 1 93 ? -13.289 -0.8 -9.703 1 95.5 93 ARG B N 1
ATOM 2574 C CA . ARG B 1 93 ? -14.055 0.205 -8.977 1 95.5 93 ARG B CA 1
ATOM 2575 C C . ARG B 1 93 ? -13.141 1.29 -8.414 1 95.5 93 ARG B C 1
ATOM 2577 O O . ARG B 1 93 ? -13.453 2.479 -8.5 1 95.5 93 ARG B O 1
ATOM 2584 N N . ILE B 1 94 ? -12.055 0.864 -7.852 1 95.44 94 ILE B N 1
ATOM 2585 C CA . ILE B 1 94 ? -11.133 1.815 -7.238 1 95.44 94 ILE B CA 1
ATOM 2586 C C . ILE B 1 94 ? -10.648 2.812 -8.289 1 95.44 94 ILE B C 1
ATOM 2588 O O . ILE B 1 94 ? -10.562 4.012 -8.023 1 95.44 94 ILE B O 1
ATOM 2592 N N . LEU B 1 95 ? -10.406 2.373 -9.445 1 96.69 95 LEU B N 1
ATOM 2593 C CA . LEU B 1 95 ? -9.898 3.232 -10.508 1 96.69 95 LEU B CA 1
ATOM 2594 C C . LEU B 1 95 ? -11.023 4.039 -11.148 1 96.69 95 LEU B C 1
ATOM 2596 O O . LEU B 1 95 ? -10.891 5.246 -11.352 1 96.69 95 LEU B O 1
ATOM 2600 N N . SER B 1 96 ? -12.18 3.412 -11.422 1 96.5 96 SER B N 1
ATOM 2601 C CA . SER B 1 96 ? -13.273 4.07 -12.133 1 96.5 96 SER B CA 1
ATOM 2602 C C . SER B 1 96 ? -13.961 5.102 -11.242 1 96.5 96 SER B C 1
ATOM 2604 O O . SER B 1 96 ? -14.367 6.164 -11.719 1 96.5 96 SER B O 1
ATOM 2606 N N . GLU B 1 97 ? -14.062 4.781 -9.969 1 95.38 97 GLU B N 1
ATOM 2607 C CA . GLU B 1 97 ? -14.758 5.676 -9.047 1 95.38 97 GLU B CA 1
ATOM 2608 C C . GLU B 1 97 ? -13.773 6.543 -8.273 1 95.38 97 GLU B C 1
ATOM 2610 O O . GLU B 1 97 ? -14.172 7.367 -7.445 1 95.38 97 GLU B O 1
ATOM 2615 N N . GLN B 1 98 ? -12.492 6.32 -8.531 1 95.38 98 GLN B N 1
ATOM 2616 C CA . GLN B 1 98 ? -11.43 7.109 -7.918 1 95.38 98 GLN B CA 1
ATOM 2617 C C . GLN B 1 98 ? -11.5 7.051 -6.395 1 95.38 98 GLN B C 1
ATOM 2619 O O . GLN B 1 98 ? -11.445 8.086 -5.727 1 95.38 98 GLN B O 1
ATOM 2624 N N . ALA B 1 99 ? -11.789 5.844 -5.871 1 93.31 99 ALA B N 1
ATOM 2625 C CA . ALA B 1 99 ? -11.859 5.582 -4.434 1 93.31 99 ALA B CA 1
ATOM 2626 C C . ALA B 1 99 ? -10.539 5.031 -3.908 1 93.31 99 ALA B C 1
ATOM 2628 O O . ALA B 1 99 ? -10.445 3.848 -3.57 1 93.31 99 ALA B O 1
ATOM 2629 N N . PHE B 1 100 ? -9.547 5.844 -3.652 1 92.38 100 PHE B N 1
ATOM 2630 C CA . PHE B 1 100 ? -8.164 5.398 -3.496 1 92.38 100 PHE B CA 1
ATOM 2631 C C . PHE B 1 100 ? -7.773 5.359 -2.023 1 92.38 100 PHE B C 1
ATOM 2633 O O . PHE B 1 100 ? -6.945 4.543 -1.617 1 92.38 100 PHE B O 1
ATOM 2640 N N . VAL B 1 101 ? -8.422 6.078 -1.27 1 91.44 101 VAL B N 1
ATOM 2641 C CA . VAL B 1 101 ? -7.863 6.477 0.018 1 91.44 101 VAL B CA 1
ATOM 2642 C C . VAL B 1 101 ? -7.906 5.297 0.987 1 91.44 101 VAL B C 1
ATOM 2644 O O . VAL B 1 101 ? -6.977 5.094 1.77 1 91.44 101 VAL B O 1
ATOM 2647 N N . ILE B 1 102 ? -8.93 4.492 0.909 1 93.62 102 ILE B N 1
ATOM 2648 C CA . ILE B 1 102 ? -9.125 3.469 1.926 1 93.62 102 ILE B CA 1
ATOM 2649 C C . ILE B 1 102 ? -8.047 2.395 1.795 1 93.62 102 ILE B C 1
ATOM 2651 O O . ILE B 1 102 ? -7.496 1.937 2.797 1 93.62 102 ILE B O 1
ATOM 2655 N N . ALA B 1 103 ? -7.66 2.006 0.581 1 93.69 103 ALA B N 1
ATOM 2656 C CA . ALA B 1 103 ? -6.633 0.992 0.358 1 93.69 103 ALA B CA 1
ATOM 2657 C C . ALA B 1 103 ? -5.281 1.455 0.894 1 93.69 103 ALA B C 1
ATOM 2659 O O . ALA B 1 103 ? -4.438 0.634 1.262 1 93.69 103 ALA B O 1
ATOM 2660 N N . ARG B 1 104 ? -5.113 2.725 1.012 1 93.19 104 ARG B N 1
ATOM 2661 C CA . ARG B 1 104 ? -3.848 3.309 1.443 1 93.19 104 ARG B CA 1
ATOM 2662 C C . ARG B 1 104 ? -3.781 3.406 2.965 1 93.19 104 ARG B C 1
ATOM 2664 O O . ARG B 1 104 ? -2.701 3.301 3.551 1 93.19 104 ARG B O 1
ATOM 2671 N N . VAL B 1 105 ? -4.961 3.531 3.568 1 93.81 105 VAL B N 1
ATOM 2672 C CA . VAL B 1 105 ? -4.961 4.008 4.949 1 93.81 105 VAL B CA 1
ATOM 2673 C C . VAL B 1 105 ? -5.363 2.873 5.887 1 93.81 105 VAL B C 1
ATOM 2675 O O . VAL B 1 105 ? -4.828 2.754 6.992 1 93.81 105 VAL B O 1
ATOM 2678 N N . VAL B 1 106 ? -6.352 2.062 5.543 1 93.12 106 VAL B N 1
ATOM 2679 C CA . VAL B 1 106 ? -6.926 1.063 6.438 1 93.12 106 VAL B CA 1
ATOM 2680 C C . VAL B 1 106 ? -6.699 -0.334 5.859 1 93.12 106 VAL B C 1
ATOM 2682 O O . VAL B 1 106 ? -6.699 -0.518 4.641 1 93.12 106 VAL B O 1
ATOM 2685 N N . PRO B 1 107 ? -6.312 -1.328 6.59 1 94 107 PRO B N 1
ATOM 2686 C CA . PRO B 1 107 ? -6.281 -1.203 8.047 1 94 107 PRO B CA 1
ATOM 2687 C C . PRO B 1 107 ? -4.938 -0.698 8.57 1 94 107 PRO B C 1
ATOM 2689 O O . PRO B 1 107 ? -3.885 -1.091 8.055 1 94 107 PRO B O 1
ATOM 2692 N N . ASN B 1 108 ? -4.934 0.291 9.344 1 93.56 108 ASN B N 1
ATOM 2693 C CA . ASN B 1 108 ? -3.803 0.899 10.039 1 93.56 108 ASN B CA 1
ATOM 2694 C C . ASN B 1 108 ? -4.016 0.912 11.547 1 93.56 108 ASN B C 1
ATOM 2696 O O . ASN B 1 108 ? -4.906 1.603 12.047 1 93.56 108 ASN B O 1
ATOM 2700 N N . GLU B 1 109 ? -3.188 0.203 12.242 1 92.06 109 GLU B N 1
ATOM 2701 C CA . GLU B 1 109 ? -3.381 0.018 13.672 1 92.06 109 GLU B CA 1
ATOM 2702 C C . GLU B 1 109 ? -3.389 1.356 14.406 1 92.06 109 GLU B C 1
ATOM 2704 O O . GLU B 1 109 ? -4.121 1.531 15.383 1 92.06 109 GLU B O 1
ATOM 2709 N N . ALA B 1 110 ? -2.598 2.266 14.023 1 91.88 110 ALA B N 1
ATOM 2710 C CA . ALA B 1 110 ? -2.529 3.576 14.664 1 91.88 110 ALA B CA 1
ATOM 2711 C C . ALA B 1 110 ? -3.861 4.312 14.547 1 91.88 110 ALA B C 1
ATOM 2713 O O . ALA B 1 110 ? -4.293 4.98 15.492 1 91.88 110 ALA B O 1
ATOM 2714 N N . ILE B 1 111 ? -4.527 4.156 13.469 1 94.56 111 ILE B N 1
ATOM 2715 C CA . ILE B 1 111 ? -5.828 4.781 13.258 1 94.56 111 ILE B CA 1
ATOM 2716 C C . ILE B 1 111 ? -6.895 4.047 14.062 1 94.56 111 ILE B C 1
ATOM 2718 O O . ILE B 1 111 ? -7.699 4.668 14.758 1 94.56 111 ILE B O 1
ATOM 2722 N N . LEU B 1 112 ? -6.816 2.803 14.008 1 96.12 112 LEU B N 1
ATOM 2723 C CA . LEU B 1 112 ? -7.805 1.984 14.703 1 96.12 112 LEU B CA 1
ATOM 2724 C C . LEU B 1 112 ? -7.758 2.232 16.203 1 96.12 112 LEU B C 1
ATOM 2726 O O . LEU B 1 112 ? -8.797 2.27 16.859 1 96.12 112 LEU B O 1
ATOM 2730 N N . SER B 1 113 ? -6.594 2.4 16.688 1 95.25 113 SER B N 1
ATOM 2731 C CA . SER B 1 113 ? -6.426 2.592 18.125 1 95.25 113 SER B CA 1
ATOM 2732 C C . SER B 1 113 ? -7.008 3.926 18.578 1 95.25 113 SER B C 1
ATOM 2734 O O . SER B 1 113 ? -7.281 4.117 19.766 1 95.25 113 SER B O 1
ATOM 2736 N N . GLN B 1 114 ? -7.199 4.855 17.688 1 95.94 114 GLN B N 1
ATOM 2737 C CA . GLN B 1 114 ? -7.707 6.188 18.016 1 95.94 114 GLN B CA 1
ATOM 2738 C C . GLN B 1 114 ? -9.211 6.273 17.766 1 95.94 114 GLN B C 1
ATOM 2740 O O . GLN B 1 114 ? -9.836 7.289 18.078 1 95.94 114 GLN B O 1
ATOM 2745 N N . ALA B 1 115 ? -9.742 5.25 17.188 1 97.56 115 ALA B N 1
ATOM 2746 C CA . ALA B 1 115 ? -11.18 5.227 16.922 1 97.56 115 ALA B CA 1
ATOM 2747 C C . ALA B 1 115 ? -11.969 4.836 18.172 1 97.56 115 ALA B C 1
ATOM 2749 O O . ALA B 1 115 ? -11.445 4.148 19.047 1 97.56 115 ALA B O 1
ATOM 2750 N N . SER B 1 116 ? -13.195 5.344 18.266 1 97.88 116 SER B N 1
ATOM 2751 C CA . SER B 1 116 ? -14.078 4.914 19.344 1 97.88 116 SER B CA 1
ATOM 2752 C C . SER B 1 116 ? -14.391 3.426 19.25 1 97.88 116 SER B C 1
ATOM 2754 O O . SER B 1 116 ? -14.273 2.832 18.172 1 97.88 116 SER B O 1
ATOM 2756 N N . ASP B 1 117 ? -14.82 2.803 20.344 1 97.5 117 ASP B N 1
ATOM 2757 C CA . ASP B 1 117 ? -15.164 1.386 20.375 1 97.5 117 ASP B CA 1
ATOM 2758 C C . ASP B 1 117 ? -16.266 1.068 19.359 1 97.5 117 ASP B C 1
ATOM 2760 O O . ASP B 1 117 ? -16.234 0.015 18.719 1 97.5 117 ASP B O 1
ATOM 2764 N N . TYR B 1 118 ? -17.109 1.99 19.266 1 96.81 118 TYR B N 1
ATOM 2765 C CA . TYR B 1 118 ? -18.234 1.8 18.359 1 96.81 118 TYR B CA 1
ATOM 2766 C C . TYR B 1 118 ? -17.766 1.562 16.938 1 96.81 118 TYR B C 1
ATOM 2768 O O . TYR B 1 118 ? -18.125 0.557 16.312 1 96.81 118 TYR B O 1
ATOM 2776 N N . TYR B 1 119 ? -17 2.389 16.469 1 97.44 119 TYR B N 1
ATOM 2777 C CA . TYR B 1 119 ? -16.547 2.293 15.078 1 97.44 119 TYR B CA 1
ATOM 2778 C C . TYR B 1 119 ? -15.492 1.204 14.93 1 97.44 119 TYR B C 1
ATOM 2780 O O . TYR B 1 119 ? -15.484 0.474 13.938 1 97.44 119 TYR B O 1
ATOM 2788 N N . ARG B 1 120 ? -14.633 1.103 15.852 1 97.56 120 ARG B N 1
ATOM 2789 C CA . ARG B 1 120 ? -13.586 0.083 15.812 1 97.56 120 ARG B CA 1
ATOM 2790 C C . ARG B 1 120 ? -14.188 -1.314 15.727 1 97.56 120 ARG B C 1
ATOM 2792 O O . ARG B 1 120 ? -13.781 -2.121 14.891 1 97.56 120 ARG B O 1
ATOM 2799 N N . GLU B 1 121 ? -15.117 -1.619 16.547 1 98 121 GLU B N 1
ATOM 2800 C CA . GLU B 1 121 ? -15.727 -2.943 16.578 1 98 121 GLU B CA 1
ATOM 2801 C C . GLU B 1 121 ? -16.484 -3.236 15.289 1 98 121 GLU B C 1
ATOM 2803 O O . GLU B 1 121 ? -16.438 -4.355 14.773 1 98 121 GLU B O 1
ATOM 2808 N N . ARG B 1 122 ? -17.172 -2.264 14.859 1 97.19 122 ARG B N 1
ATOM 2809 C CA . ARG B 1 122 ? -17.922 -2.424 13.609 1 97.19 122 ARG B CA 1
ATOM 2810 C C . ARG B 1 122 ? -16.984 -2.711 12.445 1 97.19 122 ARG B C 1
ATOM 2812 O O . ARG B 1 122 ? -17.25 -3.578 11.617 1 97.19 122 ARG B O 1
ATOM 2819 N N . PHE B 1 123 ? -15.961 -1.976 12.484 1 98.25 123 PHE B N 1
ATOM 2820 C CA . PHE B 1 123 ? -14.984 -2.176 11.414 1 98.25 123 PHE B CA 1
ATOM 2821 C C . PHE B 1 123 ? -14.344 -3.551 11.523 1 98.25 123 PHE B C 1
ATOM 2823 O O . PHE B 1 123 ? -14.219 -4.262 10.523 1 98.25 123 PHE B O 1
ATOM 2830 N N . GLU B 1 124 ? -13.898 -3.934 12.648 1 97.81 124 GLU B N 1
ATOM 2831 C CA . GLU B 1 124 ? -13.266 -5.23 12.859 1 97.81 124 GLU B CA 1
ATOM 2832 C C . GLU B 1 124 ? -14.188 -6.371 12.445 1 97.81 124 GLU B C 1
ATOM 2834 O O . GLU B 1 124 ? -13.742 -7.355 11.852 1 97.81 124 GLU B O 1
ATOM 2839 N N . ARG B 1 125 ? -15.414 -6.191 12.695 1 98.19 125 ARG B N 1
ATOM 2840 C CA . ARG B 1 125 ? -16.391 -7.211 12.328 1 98.19 125 ARG B CA 1
ATOM 2841 C C . ARG B 1 125 ? -16.484 -7.348 10.812 1 98.19 125 ARG B C 1
ATOM 2843 O O . ARG B 1 125 ? -16.438 -8.461 10.281 1 98.19 125 ARG B O 1
ATOM 2850 N N . VAL B 1 126 ? -16.656 -6.203 10.148 1 98.25 126 VAL B N 1
ATOM 2851 C CA . VAL B 1 126 ? -16.828 -6.246 8.695 1 98.25 126 VAL B CA 1
ATOM 2852 C C . VAL B 1 126 ? -15.531 -6.73 8.039 1 98.25 126 VAL B C 1
ATOM 2854 O O . VAL B 1 126 ? -15.57 -7.512 7.09 1 98.25 126 VAL B O 1
ATOM 2857 N N . LEU B 1 127 ? -14.43 -6.305 8.516 1 97.88 127 LEU B N 1
ATOM 2858 C CA . LEU B 1 127 ? -13.141 -6.754 8 1 97.88 127 LEU B CA 1
ATOM 2859 C C . LEU B 1 127 ? -12.992 -8.266 8.172 1 97.88 127 LEU B C 1
ATOM 2861 O O . LEU B 1 127 ? -12.539 -8.953 7.25 1 97.88 127 LEU B O 1
ATOM 2865 N N . GLU B 1 128 ? -13.32 -8.719 9.289 1 98.06 128 GLU B N 1
ATOM 2866 C CA . GLU B 1 128 ? -13.242 -10.156 9.562 1 98.06 128 GLU B CA 1
ATOM 2867 C C . GLU B 1 128 ? -14.133 -10.945 8.609 1 98.06 128 GLU B C 1
ATOM 2869 O O . GLU B 1 128 ? -13.727 -11.992 8.102 1 98.06 128 GLU B O 1
ATOM 2874 N N . GLN B 1 129 ? -15.328 -10.477 8.43 1 98.44 129 GLN B N 1
ATOM 2875 C CA . GLN B 1 129 ? -16.25 -11.141 7.504 1 98.44 129 GLN B CA 1
ATOM 2876 C C . GLN B 1 129 ? -15.664 -11.188 6.094 1 98.44 129 GLN B C 1
ATOM 2878 O O . GLN B 1 129 ? -15.75 -12.219 5.418 1 98.44 129 GLN B O 1
ATOM 2883 N N . TYR B 1 130 ? -15.086 -10.164 5.719 1 98.31 130 TYR B N 1
ATOM 2884 C CA . TYR B 1 130 ? -14.5 -10.094 4.383 1 98.31 130 TYR B CA 1
ATOM 2885 C C . TYR B 1 130 ? -13.305 -11.031 4.27 1 98.31 130 TYR B C 1
ATOM 2887 O O . TYR B 1 130 ? -13.148 -11.727 3.262 1 98.31 130 TYR B O 1
ATOM 2895 N N . GLN B 1 131 ? -12.492 -11.016 5.254 1 97.56 131 GLN B N 1
ATOM 2896 C CA . GLN B 1 131 ? -11.352 -11.922 5.293 1 97.56 131 GLN B CA 1
ATOM 2897 C C . GLN B 1 131 ? -11.805 -13.375 5.273 1 97.56 131 GLN B C 1
ATOM 2899 O O . GLN B 1 131 ? -11.18 -14.219 4.617 1 97.56 131 GLN B O 1
ATOM 2904 N N . GLN B 1 132 ? -12.828 -13.602 5.98 1 97.69 132 GLN B N 1
ATOM 2905 C CA . GLN B 1 132 ? -13.367 -14.953 6.027 1 97.69 132 GLN B CA 1
ATOM 2906 C C . GLN B 1 132 ? -13.883 -15.391 4.656 1 97.69 132 GLN B C 1
ATOM 2908 O O . GLN B 1 132 ? -13.68 -16.531 4.246 1 97.69 132 GLN B O 1
ATOM 2913 N N . TRP B 1 133 ? -14.57 -14.5 4.008 1 98.5 133 TRP B N 1
ATOM 2914 C CA . TRP B 1 133 ? -15.055 -14.82 2.668 1 98.5 133 TRP B CA 1
ATOM 2915 C C . TRP B 1 133 ? -13.891 -15.172 1.74 1 98.5 133 TRP B C 1
ATOM 2917 O O . TRP B 1 133 ? -13.953 -16.156 1.008 1 98.5 133 TRP B O 1
ATOM 2927 N N . ASN B 1 134 ? -12.875 -14.398 1.749 1 98 134 ASN B N 1
ATOM 2928 C CA . ASN B 1 134 ? -11.695 -14.656 0.929 1 98 134 ASN B CA 1
ATOM 2929 C C . ASN B 1 134 ? -11.062 -16 1.263 1 98 134 ASN B C 1
ATOM 2931 O O . ASN B 1 134 ? -10.742 -16.781 0.363 1 98 134 ASN B O 1
ATOM 2935 N N . ALA B 1 135 ? -10.945 -16.25 2.535 1 96.56 135 ALA B N 1
ATOM 2936 C CA . ALA B 1 135 ? -10.336 -17.484 2.99 1 96.56 135 ALA B CA 1
ATOM 2937 C C . ALA B 1 135 ? -11.164 -18.688 2.566 1 96.56 135 ALA B C 1
ATOM 2939 O O . ALA B 1 135 ? -10.625 -19.703 2.107 1 96.56 135 ALA B O 1
ATOM 2940 N N . GLN B 1 136 ? -12.445 -18.531 2.738 1 96.75 136 GLN B N 1
ATOM 2941 C CA . GLN B 1 136 ? -13.344 -19.609 2.373 1 96.75 136 GLN B CA 1
ATOM 2942 C C . GLN B 1 136 ? -13.312 -19.875 0.87 1 96.75 136 GLN B C 1
ATOM 2944 O O . GLN B 1 136 ? -13.305 -21.031 0.432 1 96.75 136 GLN B O 1
ATOM 2949 N N . THR B 1 137 ? -13.352 -18.844 0.1 1 97.56 137 THR B N 1
ATOM 2950 C CA . THR B 1 137 ? -13.297 -18.984 -1.35 1 97.56 137 THR B CA 1
ATOM 2951 C C . THR B 1 137 ? -11.992 -19.656 -1.775 1 97.56 137 THR B C 1
ATOM 2953 O O . THR B 1 137 ? -12 -20.547 -2.635 1 97.56 137 THR B O 1
ATOM 2956 N N . LEU B 1 138 ? -10.914 -19.281 -1.185 1 95.56 138 LEU B N 1
ATOM 2957 C CA . LEU B 1 138 ? -9.625 -19.906 -1.477 1 95.56 138 LEU B CA 1
ATOM 2958 C C . LEU B 1 138 ? -9.641 -21.391 -1.116 1 95.56 138 LEU B C 1
ATOM 2960 O O . LEU B 1 138 ? -9.094 -22.219 -1.847 1 95.56 138 LEU B O 1
ATOM 2964 N N . MET B 1 139 ? -10.227 -21.672 -0.012 1 94.81 139 MET B N 1
ATOM 2965 C CA . MET B 1 139 ? -10.352 -23.078 0.399 1 94.81 139 MET B CA 1
ATOM 2966 C C . MET B 1 139 ? -11.148 -23.875 -0.625 1 94.81 139 MET B C 1
ATOM 2968 O O . MET B 1 139 ? -10.812 -25.016 -0.925 1 94.81 139 MET B O 1
ATOM 2972 N N . GLU B 1 140 ? -12.164 -23.281 -1.146 1 95.69 140 GLU B N 1
ATOM 2973 C CA . GLU B 1 140 ? -13.008 -23.938 -2.143 1 95.69 140 GLU B CA 1
ATOM 2974 C C . GLU B 1 140 ? -12.242 -24.188 -3.436 1 95.69 140 GLU B C 1
ATOM 2976 O O . GLU B 1 140 ? -12.523 -25.156 -4.16 1 95.69 140 GLU B O 1
ATOM 2981 N N . ILE B 1 141 ? -11.352 -23.297 -3.764 1 94.19 141 ILE B N 1
ATOM 2982 C CA . ILE B 1 141 ? -10.516 -23.5 -4.945 1 94.19 141 ILE B CA 1
ATOM 2983 C C . ILE B 1 141 ? -9.633 -24.734 -4.758 1 94.19 141 ILE B C 1
ATOM 2985 O O . ILE B 1 141 ? -9.477 -25.531 -5.68 1 94.19 141 ILE B O 1
ATOM 2989 N N . GLY B 1 142 ? -9.055 -24.859 -3.607 1 91.56 142 GLY B N 1
ATOM 2990 C CA . GLY B 1 142 ? -8.203 -25.984 -3.262 1 91.56 142 GLY B CA 1
ATOM 2991 C C . GLY B 1 142 ? -7.059 -25.594 -2.342 1 91.56 142 GLY B C 1
ATOM 2992 O O . GLY B 1 142 ? -6.281 -24.688 -2.648 1 91.56 142 GLY B O 1
ATOM 2993 N N . GLU B 1 143 ? -6.969 -26.297 -1.349 1 84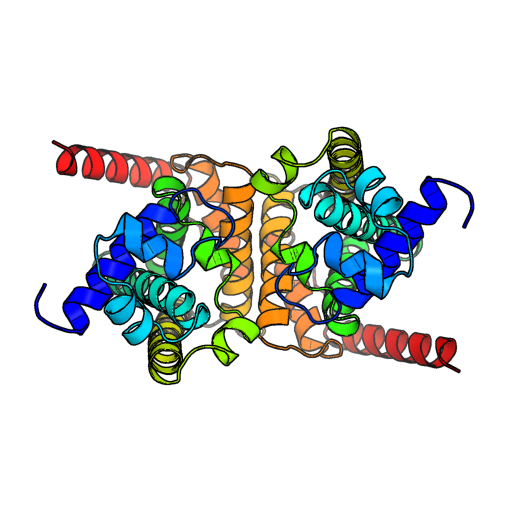.75 143 GLU B N 1
ATOM 2994 C CA . GLU B 1 143 ? -5.906 -26 -0.39 1 84.75 143 GLU B CA 1
ATOM 2995 C C . GLU B 1 143 ? -4.547 -26.438 -0.922 1 84.75 143 GLU B C 1
ATOM 2997 O O . GLU B 1 143 ? -4.43 -27.5 -1.541 1 84.75 143 GLU B O 1
ATOM 3002 N N . VAL B 1 144 ? -3.684 -25.594 -0.917 1 85.38 144 VAL B N 1
ATOM 3003 C CA . VAL B 1 144 ? -2.293 -25.906 -1.229 1 85.38 144 VAL B CA 1
ATOM 3004 C C . VAL B 1 144 ? -1.423 -25.672 0.004 1 85.38 144 VAL B C 1
ATOM 3006 O O . VAL B 1 144 ? -1.406 -24.578 0.565 1 85.38 144 VAL B O 1
ATOM 3009 N N . SER B 1 145 ? -0.808 -26.703 0.49 1 83.19 145 SER B N 1
ATOM 3010 C CA . SER B 1 145 ? -0.042 -26.641 1.73 1 83.19 145 SER B CA 1
ATOM 3011 C C . SER B 1 145 ? 1.234 -25.812 1.548 1 83.19 145 SER B C 1
ATOM 3013 O O . SER B 1 145 ? 1.677 -25.594 0.42 1 83.19 145 SER B O 1
ATOM 3015 N N . GLY B 1 146 ? 1.809 -25.328 2.756 1 86.31 146 GLY B N 1
ATOM 3016 C CA . GLY B 1 146 ? 3.129 -24.719 2.742 1 86.31 146 GLY B CA 1
ATOM 3017 C C . GLY B 1 146 ? 3.109 -23.25 3.098 1 86.31 146 GLY B C 1
ATOM 3018 O O . GLY B 1 146 ? 3.77 -22.828 4.047 1 86.31 146 GLY B O 1
ATOM 3019 N N . PHE B 1 147 ? 2.426 -22.484 2.295 1 91.56 147 PHE B N 1
ATOM 3020 C CA . PHE B 1 147 ? 2.496 -21.047 2.479 1 91.56 147 PHE B CA 1
ATOM 3021 C C . PHE B 1 147 ? 1.121 -20.469 2.797 1 91.56 147 PHE B C 1
ATOM 3023 O O . PHE B 1 147 ? 0.1 -21.109 2.535 1 91.56 147 PHE B O 1
ATOM 3030 N N . ASN B 1 148 ? 1.114 -19.375 3.547 1 94.31 148 ASN B N 1
ATOM 3031 C CA . ASN B 1 148 ? -0.12 -18.641 3.795 1 94.31 148 ASN B CA 1
ATOM 3032 C C . ASN B 1 148 ? -0.578 -17.875 2.555 1 94.31 148 ASN B C 1
ATOM 3034 O O . ASN B 1 148 ? -0.269 -16.703 2.396 1 94.31 148 ASN B O 1
ATOM 3038 N N . ARG B 1 149 ? -1.366 -18.516 1.797 1 94.81 149 ARG B N 1
ATOM 3039 C CA . ARG B 1 149 ? -1.771 -18 0.493 1 94.81 149 ARG B CA 1
ATOM 3040 C C . ARG B 1 149 ? -2.656 -16.766 0.642 1 94.81 149 ARG B C 1
ATOM 3042 O O . ARG B 1 149 ? -2.602 -15.852 -0.185 1 94.81 149 ARG B O 1
ATOM 3049 N N . SER B 1 150 ? -3.473 -16.734 1.627 1 95.69 150 SER B N 1
ATOM 3050 C CA . SER B 1 150 ? -4.332 -15.586 1.881 1 95.69 150 SER B CA 1
ATOM 3051 C C . SER B 1 150 ? -3.514 -14.328 2.125 1 95.69 150 SER B C 1
ATOM 3053 O O . SER B 1 150 ? -3.838 -13.258 1.604 1 95.69 150 SER B O 1
ATOM 3055 N N . GLU B 1 151 ? -2.504 -14.492 2.873 1 96.5 151 GLU B N 1
ATOM 3056 C CA . GLU B 1 151 ? -1.64 -13.359 3.176 1 96.5 151 GLU B CA 1
ATOM 3057 C C . GLU B 1 151 ? -0.904 -12.875 1.93 1 96.5 151 GLU B C 1
ATOM 3059 O O . GLU B 1 151 ? -0.805 -11.672 1.688 1 96.5 151 GLU B O 1
ATOM 3064 N N . LEU B 1 152 ? -0.37 -13.797 1.155 1 97.12 152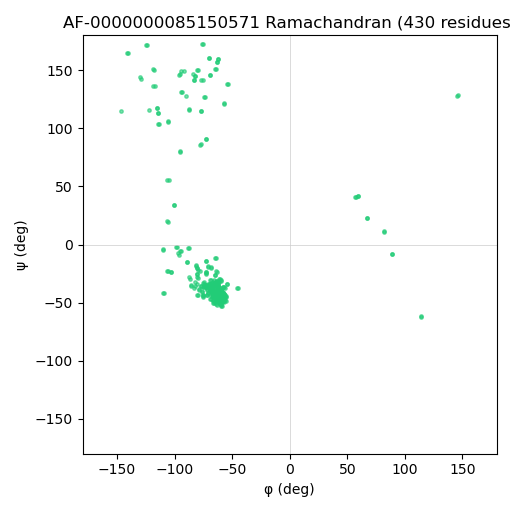 LEU B N 1
ATOM 3065 C CA . LEU B 1 152 ? 0.332 -13.453 -0.076 1 97.12 152 LEU B CA 1
ATOM 3066 C C . LEU B 1 152 ? -0.576 -12.672 -1.019 1 97.12 152 LEU B C 1
ATOM 3068 O O . LEU B 1 152 ? -0.162 -11.656 -1.589 1 97.12 152 LEU B O 1
ATOM 3072 N N . LEU B 1 153 ? -1.78 -13.148 -1.132 1 97.75 153 LEU B N 1
ATOM 3073 C CA . LEU B 1 153 ? -2.75 -12.508 -2.012 1 97.75 153 LEU B CA 1
ATOM 3074 C C . LEU B 1 153 ? -3.145 -11.133 -1.478 1 97.75 153 LEU B C 1
ATOM 3076 O O . LEU B 1 153 ? -3.252 -10.172 -2.242 1 97.75 153 LEU B O 1
ATOM 3080 N N . CYS B 1 154 ? -3.316 -11.031 -0.213 1 98.06 154 CYS B N 1
ATOM 3081 C CA . CYS B 1 154 ? -3.645 -9.75 0.396 1 98.06 154 CYS B CA 1
ATOM 3082 C C . CYS B 1 154 ? -2.547 -8.719 0.133 1 98.06 154 CYS B C 1
ATOM 3084 O O . CYS B 1 154 ? -2.834 -7.57 -0.202 1 98.06 154 CYS B O 1
ATOM 3086 N N . ASP B 1 155 ? -1.309 -9.18 0.274 1 98.31 155 ASP B N 1
ATOM 3087 C CA . ASP B 1 155 ? -0.168 -8.305 0.033 1 98.31 155 ASP B CA 1
ATOM 3088 C C . ASP B 1 155 ? -0.156 -7.805 -1.41 1 98.31 155 ASP B C 1
ATOM 3090 O O . ASP B 1 155 ? -0.077 -6.598 -1.653 1 98.31 155 ASP B O 1
ATOM 3094 N N . TYR B 1 156 ? -0.312 -8.703 -2.262 1 98.69 156 TYR B N 1
ATOM 3095 C CA . TYR B 1 156 ? -0.286 -8.336 -3.672 1 98.69 156 TYR B CA 1
ATOM 3096 C C . TYR B 1 156 ? -1.438 -7.398 -4.016 1 98.69 156 TYR B C 1
ATOM 3098 O O . TYR B 1 156 ? -1.243 -6.383 -4.688 1 98.69 156 TYR B O 1
ATOM 3106 N N . LEU B 1 157 ? -2.621 -7.727 -3.598 1 98.5 157 LEU B N 1
ATOM 3107 C CA . LEU B 1 157 ? -3.824 -6.98 -3.951 1 98.5 157 LEU B CA 1
ATOM 3108 C C . LEU B 1 157 ? -3.729 -5.539 -3.465 1 98.5 157 LEU B C 1
ATOM 3110 O O . LEU B 1 157 ? -4.062 -4.605 -4.203 1 98.5 157 LEU B O 1
ATOM 3114 N N . ARG B 1 158 ? -3.273 -5.391 -2.312 1 97.88 158 ARG B N 1
ATOM 3115 C CA . ARG B 1 158 ? -3.16 -4.031 -1.788 1 97.88 158 ARG B CA 1
ATOM 3116 C C . ARG B 1 158 ? -2.156 -3.215 -2.596 1 97.88 158 ARG B C 1
ATOM 3118 O O . ARG B 1 158 ? -2.447 -2.09 -3 1 97.88 158 ARG B O 1
ATOM 3125 N N . GLY B 1 159 ? -1.003 -3.789 -2.795 1 98.31 159 GLY B N 1
ATOM 3126 C CA . GLY B 1 159 ? -0.006 -3.088 -3.586 1 98.31 159 GLY B CA 1
ATOM 3127 C C . GLY B 1 159 ? -0.471 -2.781 -4.996 1 98.31 159 GLY B C 1
ATOM 3128 O O . GLY B 1 159 ? -0.189 -1.706 -5.531 1 98.31 159 GLY B O 1
ATOM 3129 N N . ALA B 1 160 ? -1.19 -3.695 -5.594 1 98.38 160 ALA B N 1
ATOM 3130 C CA . ALA B 1 160 ? -1.709 -3.496 -6.945 1 98.38 160 ALA B CA 1
ATOM 3131 C C . ALA B 1 160 ? -2.682 -2.322 -6.992 1 98.38 160 ALA B C 1
ATOM 3133 O O . ALA B 1 160 ? -2.639 -1.511 -7.922 1 98.38 160 ALA B O 1
ATOM 3134 N N . MET B 1 161 ? -3.529 -2.209 -6.012 1 97.5 161 MET B N 1
ATOM 3135 C CA . MET B 1 161 ? -4.496 -1.115 -5.945 1 97.5 161 MET B CA 1
ATOM 3136 C C . MET B 1 161 ? -3.789 0.227 -5.801 1 97.5 161 MET B C 1
ATOM 3138 O O . MET B 1 161 ? -4.094 1.177 -6.523 1 97.5 161 MET B O 1
ATOM 3142 N N . ILE B 1 162 ? -2.836 0.282 -4.941 1 97 162 ILE B N 1
ATOM 3143 C CA . ILE B 1 162 ? -2.129 1.527 -4.66 1 97 162 ILE B CA 1
ATOM 3144 C C . ILE B 1 162 ? -1.287 1.925 -5.871 1 97 162 ILE B C 1
ATOM 3146 O O . ILE B 1 162 ? -1.371 3.061 -6.348 1 97 162 ILE B O 1
ATOM 3150 N N . ASN B 1 163 ? -0.585 0.996 -6.387 1 97.38 163 ASN B N 1
ATOM 3151 C CA . ASN B 1 163 ? 0.339 1.292 -7.473 1 97.38 163 ASN B CA 1
ATOM 3152 C C . ASN B 1 163 ? -0.403 1.613 -8.766 1 97.38 163 ASN B C 1
ATOM 3154 O O . ASN B 1 163 ? 0.056 2.434 -9.562 1 97.38 163 ASN B O 1
ATOM 3158 N N . SER B 1 164 ? -1.498 0.966 -9 1 97.38 164 SER B N 1
ATOM 3159 C CA . SER B 1 164 ? -2.273 1.282 -10.195 1 97.38 164 SER B CA 1
ATOM 3160 C C . SER B 1 164 ? -2.789 2.717 -10.156 1 97.38 164 SER B C 1
ATOM 3162 O O . SER B 1 164 ? -2.787 3.412 -11.172 1 97.38 164 SER B O 1
ATOM 3164 N N . ASP B 1 165 ? -3.229 3.115 -9 1 96.06 165 ASP B N 1
ATOM 3165 C CA . ASP B 1 165 ? -3.639 4.504 -8.812 1 96.06 165 ASP B CA 1
ATOM 3166 C C . ASP B 1 165 ? -2.461 5.457 -9 1 96.06 165 ASP B C 1
ATOM 3168 O O . ASP B 1 165 ? -2.57 6.453 -9.719 1 96.06 165 ASP B O 1
ATOM 3172 N N . ASP B 1 166 ? -1.349 5.164 -8.359 1 95.19 166 ASP B N 1
ATOM 3173 C CA . ASP B 1 166 ? -0.169 6.023 -8.43 1 95.19 166 ASP B CA 1
ATOM 3174 C C . ASP B 1 166 ? 0.322 6.164 -9.875 1 95.19 166 ASP B C 1
ATOM 3176 O O . ASP B 1 166 ? 0.838 7.215 -10.258 1 95.19 166 ASP B O 1
ATOM 3180 N N . ALA B 1 167 ? 0.099 5.129 -10.641 1 94.69 167 ALA B N 1
ATOM 3181 C CA . ALA B 1 167 ? 0.523 5.117 -12.039 1 94.69 167 ALA B CA 1
ATOM 3182 C C . ALA B 1 167 ? -0.555 5.711 -12.945 1 94.69 167 ALA B C 1
ATOM 3184 O O . ALA B 1 167 ? -0.395 5.754 -14.164 1 94.69 167 ALA B O 1
ATOM 3185 N N . GLN B 1 168 ? -1.689 6.086 -12.406 1 93.44 168 GLN B N 1
ATOM 3186 C CA . GLN B 1 168 ? -2.795 6.691 -13.141 1 93.44 168 GLN B CA 1
ATOM 3187 C C . GLN B 1 168 ? -3.293 5.766 -14.25 1 93.44 168 GLN B C 1
ATOM 3189 O O . GLN B 1 168 ? -3.508 6.199 -15.383 1 93.44 168 GLN B O 1
ATOM 3194 N N . LYS B 1 169 ? -3.383 4.527 -13.93 1 95.81 169 LYS B N 1
ATOM 3195 C CA . LYS B 1 169 ? -3.883 3.568 -14.914 1 95.81 169 LYS B CA 1
ATOM 3196 C C . LYS B 1 169 ? -5.367 3.787 -15.188 1 95.81 169 LYS B C 1
ATOM 3198 O O . LYS B 1 169 ? -6.129 4.129 -14.281 1 95.81 169 LYS B O 1
ATOM 3203 N N . HIS B 1 170 ? -5.695 3.529 -16.438 1 96.5 170 HIS B N 1
ATOM 3204 C CA . HIS B 1 170 ? -7.102 3.633 -16.797 1 96.5 170 HIS B CA 1
ATOM 3205 C C . HIS B 1 170 ? -7.859 2.359 -16.453 1 96.5 170 HIS B C 1
ATOM 3207 O O . HIS B 1 170 ? -7.344 1.254 -16.625 1 96.5 170 HIS B O 1
ATOM 3213 N N . TYR B 1 171 ? -9.086 2.467 -15.984 1 96.69 171 TYR B N 1
ATOM 3214 C CA . TYR B 1 171 ? -9.859 1.343 -15.469 1 96.69 171 TYR B CA 1
ATOM 3215 C C . TYR B 1 171 ? -10.281 0.408 -16.594 1 96.69 171 TYR B C 1
ATOM 3217 O O . TYR B 1 171 ? -10.656 -0.741 -16.359 1 96.69 171 TYR B O 1
ATOM 3225 N N . ASN B 1 172 ? -10.281 0.837 -17.891 1 96.25 172 ASN B N 1
ATOM 3226 C CA . ASN B 1 172 ? -10.758 0.052 -19.031 1 96.25 172 ASN B CA 1
ATOM 3227 C C . ASN B 1 172 ? -9.602 -0.579 -19.797 1 96.25 172 ASN B C 1
ATOM 3229 O O . ASN B 1 172 ? -9.664 -0.719 -21.016 1 96.25 172 ASN B O 1
ATOM 3233 N N . TYR B 1 173 ? -8.602 -0.94 -19.188 1 96.38 173 TYR B N 1
ATOM 3234 C CA . TYR B 1 173 ? -7.426 -1.558 -19.797 1 96.38 173 TYR B CA 1
ATOM 3235 C C . TYR B 1 173 ? -7.379 -3.051 -19.5 1 96.38 173 TYR B C 1
ATOM 3237 O O . TYR B 1 173 ? -6.938 -3.461 -18.422 1 96.38 173 TYR B O 1
ATOM 3245 N N . ALA B 1 174 ? -7.668 -3.896 -20.422 1 97.12 174 ALA B N 1
ATOM 3246 C CA . ALA B 1 174 ? -7.867 -5.332 -20.25 1 97.12 174 ALA B CA 1
ATOM 3247 C C . ALA B 1 174 ? -6.574 -6.012 -19.797 1 97.12 174 ALA B C 1
ATOM 3249 O O . ALA B 1 174 ? -6.605 -6.945 -19 1 97.12 174 ALA B O 1
ATOM 3250 N N . GLU B 1 175 ? -5.461 -5.512 -20.328 1 96.38 175 GLU B N 1
ATOM 3251 C CA . GLU B 1 175 ? -4.176 -6.129 -20.016 1 96.38 175 GLU B CA 1
ATOM 3252 C C . GLU B 1 175 ? -3.869 -6.047 -18.516 1 96.38 175 GLU B C 1
ATOM 3254 O O . GLU B 1 175 ? -3.209 -6.93 -17.969 1 96.38 175 GLU B O 1
ATOM 3259 N N . MET B 1 176 ? -4.332 -5.004 -17.859 1 97.06 176 MET B N 1
ATOM 3260 C CA . MET B 1 176 ? -4.133 -4.832 -16.422 1 97.06 176 MET B CA 1
ATOM 3261 C C . MET B 1 176 ? -4.801 -5.957 -15.648 1 97.06 176 MET B C 1
ATOM 3263 O O . MET B 1 176 ? -4.191 -6.551 -14.758 1 97.06 176 MET B O 1
ATOM 3267 N N . TYR B 1 177 ? -6.02 -6.281 -16.078 1 97.88 177 TYR B N 1
ATOM 3268 C CA . TYR B 1 177 ? -6.762 -7.328 -15.383 1 97.88 177 TYR B CA 1
ATOM 3269 C C . TYR B 1 177 ? -6.203 -8.703 -15.719 1 97.88 177 TYR B C 1
ATOM 3271 O O . TYR B 1 177 ? -6.211 -9.609 -14.875 1 97.88 177 TYR B O 1
ATOM 3279 N N . TYR B 1 178 ? -5.742 -8.836 -16.953 1 96.94 178 TYR B N 1
ATOM 3280 C CA . TYR B 1 178 ? -5.113 -10.078 -17.391 1 96.94 178 TYR B CA 1
ATOM 3281 C C . TYR B 1 178 ? -3.877 -10.383 -16.547 1 96.94 178 TYR B C 1
ATOM 3283 O O . TYR B 1 178 ? -3.736 -11.484 -16.016 1 96.94 178 TYR B O 1
ATOM 3291 N N . GLN B 1 179 ? -3.092 -9.414 -16.406 1 95.94 179 GLN B N 1
ATOM 3292 C CA . GLN B 1 179 ? -1.89 -9.555 -15.594 1 95.94 179 GLN B CA 1
ATOM 3293 C C . GLN B 1 179 ? -2.242 -9.75 -14.117 1 95.94 179 GLN B C 1
ATOM 3295 O O . GLN B 1 179 ? -1.592 -10.531 -13.422 1 95.94 179 GLN B O 1
ATOM 3300 N N . HIS B 1 180 ? -3.217 -9.008 -13.672 1 97.62 180 HIS B N 1
ATOM 3301 C CA . HIS B 1 180 ? -3.713 -9.117 -12.305 1 97.62 180 HIS B CA 1
ATOM 3302 C C . HIS B 1 180 ? -4.172 -10.539 -12 1 97.62 180 HIS B C 1
ATOM 3304 O O . HIS B 1 180 ? -3.848 -11.086 -10.945 1 97.62 180 HIS B O 1
ATOM 3310 N N . SER B 1 181 ? -4.859 -11.156 -12.898 1 96.62 181 SER B N 1
ATOM 3311 C CA . SER B 1 181 ? -5.352 -12.516 -12.734 1 96.62 181 SER B CA 1
ATOM 3312 C C . SER B 1 181 ? -4.203 -13.523 -12.711 1 96.62 181 SER B C 1
ATOM 3314 O O . SER B 1 181 ? -4.242 -14.5 -11.961 1 96.62 181 SER B O 1
ATOM 3316 N N . PHE B 1 182 ? -3.244 -13.273 -13.492 1 94.75 182 PHE B N 1
ATOM 3317 C CA . PHE B 1 182 ? -2.066 -14.133 -13.508 1 94.75 182 PHE B CA 1
ATOM 3318 C C . PHE B 1 182 ? -1.387 -14.141 -12.141 1 94.75 182 PHE B C 1
ATOM 3320 O O . PHE B 1 182 ? -1.085 -15.203 -11.602 1 94.75 182 PHE B O 1
ATOM 3327 N N . ALA B 1 183 ? -1.131 -12.953 -11.625 1 96.44 183 ALA B N 1
ATOM 3328 C CA . ALA B 1 183 ? -0.469 -12.828 -10.328 1 96.44 183 ALA B CA 1
ATOM 3329 C C . ALA B 1 183 ? -1.238 -13.578 -9.242 1 96.44 183 ALA B C 1
ATOM 3331 O O . ALA B 1 183 ? -0.65 -14.328 -8.461 1 96.44 183 ALA B O 1
ATOM 3332 N N . MET B 1 184 ? -2.57 -13.391 -9.234 1 96.75 184 MET B N 1
ATOM 3333 C CA . MET B 1 184 ? -3.398 -14.062 -8.242 1 96.75 184 MET B CA 1
ATOM 3334 C C . MET B 1 184 ? -3.303 -15.578 -8.383 1 96.75 184 MET B C 1
ATOM 3336 O O . MET B 1 184 ? -3.182 -16.297 -7.383 1 96.75 184 MET B O 1
ATOM 3340 N N . THR B 1 185 ? -3.295 -16.031 -9.562 1 94.75 185 THR B N 1
ATOM 3341 C CA . THR B 1 185 ? -3.227 -17.469 -9.82 1 94.75 185 THR B CA 1
ATOM 3342 C C . THR B 1 185 ? -1.919 -18.047 -9.289 1 94.75 185 THR B C 1
ATOM 3344 O O . THR B 1 185 ? -1.919 -19.109 -8.648 1 94.75 185 THR B O 1
ATOM 3347 N N . GLN B 1 186 ? -0.854 -17.344 -9.578 1 92.81 186 GLN B N 1
ATOM 3348 C CA . GLN B 1 186 ? 0.451 -17.812 -9.117 1 92.81 186 GLN B CA 1
ATOM 3349 C C . GLN B 1 186 ? 0.509 -17.859 -7.59 1 92.81 186 GLN B C 1
ATOM 3351 O O . GLN B 1 186 ? 1.013 -18.828 -7.012 1 92.81 186 GLN B O 1
ATOM 3356 N N . LEU B 1 187 ? -0.053 -16.906 -6.941 1 95 187 LEU B N 1
ATOM 3357 C CA . LEU B 1 187 ? 0.076 -16.766 -5.496 1 95 187 LEU B CA 1
ATOM 3358 C C . LEU B 1 187 ? -0.885 -17.703 -4.77 1 95 187 LEU B C 1
ATOM 3360 O O . LEU B 1 187 ? -0.658 -18.062 -3.613 1 95 187 LEU B O 1
ATOM 3364 N N . MET B 1 188 ? -1.924 -18.141 -5.492 1 92.5 188 MET B N 1
ATOM 3365 C CA . MET B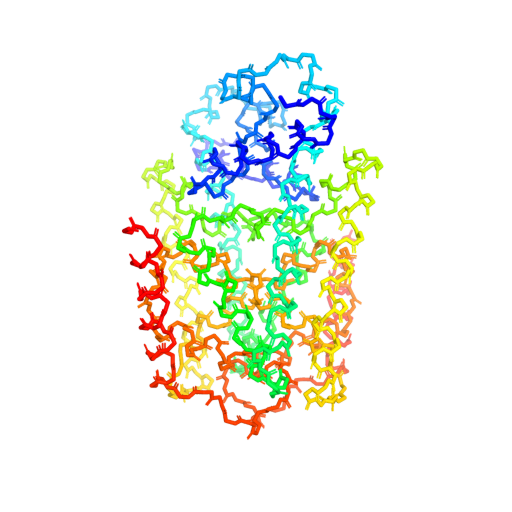 1 188 ? -2.826 -19.156 -4.953 1 92.5 188 MET B CA 1
ATOM 3366 C C . MET B 1 188 ? -2.15 -20.531 -4.918 1 92.5 188 MET B C 1
ATOM 3368 O O . MET B 1 188 ? -2.598 -21.422 -4.203 1 92.5 188 MET B O 1
ATOM 3372 N N . GLY B 1 189 ? -1.066 -20.641 -5.594 1 84.25 189 GLY B N 1
ATOM 3373 C CA . GLY B 1 189 ? -0.381 -21.922 -5.684 1 84.25 189 GLY B CA 1
ATOM 3374 C C . GLY B 1 189 ? -0.981 -22.844 -6.727 1 84.25 189 GLY B C 1
ATOM 3375 O O . GLY B 1 189 ? -0.813 -24.062 -6.648 1 84.25 189 GLY B O 1
ATOM 3376 N N . HIS B 1 190 ? -1.804 -22.375 -7.52 1 76.06 190 HIS B N 1
ATOM 3377 C CA . HIS B 1 190 ? -2.449 -23.172 -8.562 1 76.06 190 HIS B CA 1
ATOM 3378 C C . HIS B 1 190 ? -1.892 -22.828 -9.938 1 76.06 190 HIS B C 1
ATOM 3380 O O . HIS B 1 190 ? -2.652 -22.578 -10.875 1 76.06 190 HIS B O 1
ATOM 3386 N N . SER B 1 191 ? -0.635 -22.953 -10.031 1 68.81 191 SER B N 1
ATOM 3387 C CA . SER B 1 191 ? 0.06 -22.547 -11.25 1 68.81 191 SER B CA 1
ATOM 3388 C C . SER B 1 191 ? -0.372 -23.391 -12.438 1 68.81 191 SER B C 1
ATOM 3390 O O . SER B 1 191 ? -0.172 -23.016 -13.594 1 68.81 191 SER B O 1
ATOM 3392 N N . GLN B 1 192 ? -1.014 -24.359 -12.117 1 71 192 GLN B N 1
ATOM 3393 C CA . GLN B 1 192 ? -1.431 -25.266 -13.188 1 71 192 GLN B CA 1
ATOM 3394 C C . GLN B 1 192 ? -2.777 -24.844 -13.766 1 71 192 GLN B C 1
ATOM 3396 O O . GLN B 1 192 ? -3.168 -25.297 -14.844 1 71 192 GLN B O 1
ATOM 3401 N N . LYS B 1 193 ? -3.42 -24.016 -13.07 1 74.12 193 LYS B N 1
ATOM 3402 C CA . LYS B 1 193 ? -4.676 -23.5 -13.609 1 74.12 193 LYS B CA 1
ATOM 3403 C C . LYS B 1 193 ? -4.418 -22.453 -14.68 1 74.12 193 LYS B C 1
ATOM 3405 O O . LYS B 1 193 ? -3.441 -21.703 -14.609 1 74.12 193 LYS B O 1
ATOM 3410 N N . ARG B 1 194 ? -5.242 -22.484 -15.711 1 78 194 ARG B N 1
ATOM 3411 C CA . ARG B 1 194 ? -5.141 -21.484 -16.766 1 78 194 ARG B CA 1
ATOM 3412 C C . ARG B 1 194 ? -5.984 -20.25 -16.422 1 78 194 ARG B C 1
ATOM 3414 O O . ARG B 1 194 ? -7.211 -20.344 -16.312 1 78 194 ARG B O 1
ATOM 3421 N N . PRO B 1 195 ? -5.246 -19.172 -16.266 1 81.38 195 PRO B N 1
ATOM 3422 C CA . PRO B 1 195 ? -6.016 -17.938 -16.047 1 81.38 195 PRO B CA 1
ATOM 3423 C C . PRO B 1 195 ? -6.887 -17.578 -17.25 1 81.38 195 PRO B C 1
ATOM 3425 O O . PRO B 1 195 ? -6.66 -18.078 -18.359 1 81.38 195 PRO B O 1
ATOM 3428 N N . PRO B 1 196 ? -7.922 -16.797 -16.938 1 89.81 196 PRO B N 1
ATOM 3429 C CA . PRO B 1 196 ? -8.711 -16.328 -18.078 1 89.81 196 PRO B CA 1
ATOM 3430 C C . PRO B 1 196 ? -7.855 -15.625 -19.125 1 89.81 196 PRO B C 1
ATOM 3432 O O . PRO B 1 196 ? -6.914 -14.906 -18.797 1 89.81 196 PRO B O 1
ATOM 3435 N N . ASN B 1 197 ? -8.156 -15.922 -20.359 1 91.69 197 ASN B N 1
ATOM 3436 C CA . ASN B 1 197 ? -7.391 -15.258 -21.406 1 91.69 197 ASN B CA 1
ATOM 3437 C C . ASN B 1 197 ? -7.828 -13.812 -21.594 1 91.69 197 ASN B C 1
ATOM 3439 O O . ASN B 1 197 ? -8.812 -13.375 -21 1 91.69 197 ASN B O 1
ATOM 3443 N N . ILE B 1 198 ? -7.086 -13.117 -22.406 1 94.69 198 ILE B N 1
ATOM 3444 C CA . ILE B 1 198 ? -7.266 -11.68 -22.562 1 94.69 198 ILE B CA 1
ATOM 3445 C C . ILE B 1 198 ? -8.648 -11.391 -23.141 1 94.69 198 ILE B C 1
ATOM 3447 O O . ILE B 1 198 ? -9.266 -10.375 -22.812 1 94.69 198 ILE B O 1
ATOM 3451 N N . LYS B 1 199 ? -9.219 -12.25 -23.969 1 96 199 LYS B N 1
ATOM 3452 C CA . LYS B 1 199 ? -10.523 -12.062 -24.594 1 96 199 LYS B CA 1
ATOM 3453 C C . LYS B 1 199 ? -11.633 -12.023 -23.547 1 96 199 LYS B C 1
ATOM 3455 O O . LYS B 1 199 ? -12.617 -11.305 -23.703 1 96 199 LYS B O 1
ATOM 3460 N N . VAL B 1 200 ? -11.453 -12.797 -22.516 1 96.44 200 VAL B N 1
ATOM 3461 C CA . VAL B 1 200 ? -12.438 -12.859 -21.438 1 96.44 200 VAL B CA 1
ATOM 3462 C C . VAL B 1 200 ? -12.531 -11.492 -20.75 1 96.44 200 VAL B C 1
ATOM 3464 O O . VAL B 1 200 ? -13.625 -11.023 -20.438 1 96.44 200 VAL B O 1
ATOM 3467 N N . PHE B 1 201 ? -11.438 -10.867 -20.547 1 96.94 201 PHE B N 1
ATOM 3468 C CA . PHE B 1 201 ? -11.414 -9.57 -19.891 1 96.94 201 PHE B CA 1
ATOM 3469 C C . PHE B 1 201 ? -11.945 -8.477 -20.797 1 96.94 201 PHE B C 1
ATOM 3471 O O . PHE B 1 201 ? -12.578 -7.523 -20.344 1 96.94 201 PHE B O 1
ATOM 3478 N N . LEU B 1 202 ? -11.641 -8.594 -22.094 1 97.12 202 LEU B N 1
ATOM 3479 C CA . LEU B 1 202 ? -12.211 -7.656 -23.047 1 97.12 202 LEU B CA 1
ATOM 3480 C C . LEU B 1 202 ? -13.734 -7.707 -23.016 1 97.12 202 LEU B C 1
ATOM 3482 O O . LEU B 1 202 ? -14.391 -6.664 -23 1 97.12 202 LEU B O 1
ATOM 3486 N N . GLN B 1 203 ? -14.25 -8.898 -22.984 1 96.56 203 GLN B N 1
ATOM 3487 C CA . GLN B 1 203 ? -15.695 -9.07 -22.922 1 96.56 203 GLN B CA 1
ATOM 3488 C C . GLN B 1 203 ? -16.25 -8.57 -21.594 1 96.56 203 GLN B C 1
ATOM 3490 O O . GLN B 1 203 ? -17.297 -7.926 -21.547 1 96.56 203 GLN B O 1
ATOM 3495 N N . TRP B 1 204 ? -15.555 -8.883 -20.5 1 96.44 204 TRP B N 1
ATOM 3496 C CA . TRP B 1 204 ? -15.953 -8.461 -19.156 1 96.44 204 TRP B CA 1
ATOM 3497 C C . TRP B 1 204 ? -16.047 -6.945 -19.062 1 96.44 204 TRP B C 1
ATOM 3499 O O . TRP B 1 204 ? -17.016 -6.406 -18.516 1 96.44 204 TRP B O 1
ATOM 3509 N N . LEU B 1 205 ? -15.133 -6.254 -19.656 1 96.62 205 LEU B N 1
ATOM 3510 C CA . LEU B 1 205 ? -15.102 -4.793 -19.656 1 96.62 205 LEU B CA 1
ATOM 3511 C C . LEU B 1 205 ? -16.203 -4.23 -20.547 1 96.62 205 LEU B C 1
ATOM 3513 O O . LEU B 1 205 ? -16.828 -3.213 -20.203 1 96.62 205 LEU B O 1
ATOM 3517 N N . ALA B 1 206 ? -16.453 -4.879 -21.688 1 95.38 206 ALA B N 1
ATOM 3518 C CA . ALA B 1 206 ? -17.531 -4.453 -22.578 1 95.38 206 ALA B CA 1
ATOM 3519 C C . ALA B 1 206 ? -18.891 -4.512 -21.875 1 95.38 206 ALA B C 1
ATOM 3521 O O . ALA B 1 206 ? -19.719 -3.615 -22.031 1 95.38 206 ALA B O 1
ATOM 3522 N N . GLU B 1 207 ? -19.062 -5.531 -21.078 1 93.5 207 GLU B N 1
ATOM 3523 C CA . GLU B 1 207 ? -20.297 -5.707 -20.328 1 93.5 207 GLU B CA 1
ATOM 3524 C C . GLU B 1 207 ? -20.453 -4.625 -19.266 1 93.5 207 GLU B C 1
ATOM 3526 O O . GLU B 1 207 ? -21.562 -4.145 -19.016 1 93.5 207 GLU B O 1
ATOM 3531 N N . LYS B 1 208 ? -19.422 -4.227 -18.672 1 91.38 208 LYS B N 1
ATOM 3532 C CA . LYS B 1 208 ? -19.453 -3.193 -17.641 1 91.38 208 LYS B CA 1
ATOM 3533 C C . LYS B 1 208 ? -19.812 -1.835 -18.234 1 91.38 208 LYS B C 1
ATOM 3535 O O . LYS B 1 208 ? -20.484 -1.028 -17.578 1 91.38 208 LYS B O 1
ATOM 3540 N N . GLN B 1 209 ? -19.312 -1.57 -19.422 1 88.69 209 GLN B N 1
ATOM 3541 C CA . GLN B 1 209 ? -19.594 -0.3 -20.078 1 88.69 209 GLN B CA 1
ATOM 3542 C C . GLN B 1 209 ? -21.062 -0.207 -20.484 1 88.69 209 GLN B C 1
ATOM 3544 O O . GLN B 1 209 ? -21.672 0.867 -20.406 1 88.69 209 GLN B O 1
ATOM 3549 N N . THR B 1 210 ? -21.547 -1.312 -20.875 1 86.06 210 THR B N 1
ATOM 3550 C CA . THR B 1 210 ? -22.953 -1.351 -21.266 1 86.06 210 THR B CA 1
ATOM 3551 C C . THR B 1 210 ? -23.859 -1.112 -20.047 1 86.06 210 THR B C 1
ATOM 3553 O O . THR B 1 210 ? -24.859 -0.403 -20.141 1 86.06 210 THR B O 1
ATOM 3556 N N . GLU B 1 211 ? -23.469 -1.693 -18.922 1 78.75 211 GLU B N 1
ATOM 3557 C CA . GLU B 1 211 ? -24.234 -1.542 -17.703 1 78.75 211 GLU B CA 1
ATOM 3558 C C . GLU B 1 211 ? -24.234 -0.095 -17.219 1 78.75 211 GLU B C 1
ATOM 3560 O O . GLU B 1 211 ? -25.25 0.417 -16.75 1 78.75 211 GLU B O 1
ATOM 3565 N N . LYS B 1 212 ? -23.188 0.554 -17.359 1 74.12 212 LYS B N 1
ATOM 3566 C CA . LYS B 1 212 ? -23.047 1.941 -16.922 1 74.12 212 LYS B CA 1
ATOM 3567 C C . LYS B 1 212 ? -23.891 2.871 -17.797 1 74.12 212 LYS B C 1
ATOM 3569 O O . LYS B 1 212 ? -24.484 3.832 -17.297 1 74.12 212 LYS B O 1
ATOM 3574 N N . THR B 1 213 ? -23.891 2.576 -19.062 1 73.25 213 THR B N 1
ATOM 3575 C CA . THR B 1 213 ? -24.672 3.387 -19.984 1 73.25 213 THR B CA 1
ATOM 3576 C C . THR B 1 213 ? -26.172 3.23 -19.719 1 73.25 213 THR B C 1
ATOM 3578 O O . THR B 1 213 ? -26.938 4.191 -19.828 1 73.25 213 THR B O 1
ATOM 3581 N N . LEU B 1 214 ? -26.531 2.117 -19.297 1 67.94 214 LEU B N 1
ATOM 3582 C CA . LEU B 1 214 ? -27.953 1.848 -19.047 1 67.94 214 LEU B CA 1
ATOM 3583 C C . LEU B 1 214 ? -28.406 2.537 -17.766 1 67.94 214 LEU B C 1
ATOM 3585 O O . LEU B 1 214 ? -29.547 2.986 -17.672 1 67.94 214 LEU B O 1
ATOM 3589 N N . VAL B 1 215 ? -27.547 2.605 -16.906 1 59.97 215 VAL B N 1
ATOM 3590 C CA . VAL B 1 215 ? -27.906 3.223 -15.633 1 59.97 215 VAL B CA 1
ATOM 3591 C C . VAL B 1 215 ? -27.859 4.742 -15.766 1 59.97 215 VAL B C 1
ATOM 3593 O O . VAL B 1 215 ? -28.625 5.453 -15.109 1 59.97 215 VAL B O 1
ATOM 3596 N N . ALA B 1 216 ? -27.062 5.367 -16.484 1 64.06 216 ALA B N 1
ATOM 3597 C CA . ALA B 1 216 ? -26.906 6.809 -16.672 1 64.06 216 ALA B CA 1
ATOM 3598 C C . ALA B 1 216 ? -27.984 7.355 -17.594 1 64.06 216 ALA B C 1
ATOM 3600 O O . ALA B 1 216 ? -28.281 8.555 -17.594 1 64.06 216 ALA B O 1
ATOM 3601 N N . GLY B 1 217 ? -28.609 6.648 -18.422 1 47.56 217 GLY B N 1
ATOM 3602 C CA . GLY B 1 217 ? -29.719 7.066 -19.266 1 47.56 217 GLY B CA 1
ATOM 3603 C C . GLY B 1 217 ? -31.078 6.805 -18.656 1 47.56 217 GLY B C 1
ATOM 3604 O O . GLY B 1 217 ? -31.203 5.992 -17.734 1 47.56 217 GLY B O 1
#

Nearest PDB structures (foldseek):
  4gfk-assembly1_A  TM=6.849E-01  e=1.027E-03  Vibrio cholerae O1 biovar El Tor str. N16961
  5gpa-assembly1_B  TM=7.262E-01  e=1.709E-03  Halalkalibacterium halodurans C-125
  5gp9-assembly1_A  TM=6.888E-01  e=1.356E-03  Halalkalibacterium halodurans C-125
  4w97-assembly1_A  TM=6.088E-01  e=9.467E-03  Mycobacterium tuberculosis H37Rv
  2pbx-assembly1_A  TM=6.234E-01  e=1.436E-02  Vibrio cholerae 2740-80

Sequence (434 aa):
MSSWEQRGNYLIEVSQRCLKGRKTFDLCRSHLVQASQISKGTIYNHFTSEADLIIAVACADYRHWLMQAEQDNQQYSDPYLRFIFHHCQRLYRILSEQAFVIARVVPNEAILSQASDYYRERFERVLEQYQQWNAQTLMEIGEVSGFNRSELLCDYLRGAMINSDDAQKHYNYAEMYYQHSFAMTQLMGHSQKRPPNIKVFLQWLAEKQTEKTLVAGMSSWEQRGNYLIEVSQRCLKGRKTFDLCRSHLVQASQISKGTIYNHFTSEADLIIAVACADYRHWLMQAEQDNQQYSDPYLRFIFHHCQRLYRILSEQAFVIARVVPNEAILSQASDYYRERFERVLEQYQQWNAQTLMEIGEVSGFNRSELLCDYLRGAMINSDDAQKHYNYAEMYYQHSFAMTQLMGHSQKRPPNIKVFLQWLAEKQTEKTLVAG

pLDDT: mean 93.99, std 7.64, range [47.38, 98.69]

Foldseek 3Di:
DPDLVVVLVQLLVLLQVVCAQPQESPDALVNSCVSVVDDSVSSCVSFVGRLLSLLSNLLVVLVVLVVVLVVLVVVDVQLLVSLLVSLLVVLLCCLVRVRNHNLVPPPDPVSLVPGDPVSNVSSVVSVVSSLVSNVVSLVSNPDDDDDDLSVVLSVVSSCLSNVCVVVSPHSLDLVSSVVVSQSSCVSSVNNVDDGDDSVVSNVVSVVVVVVVVVVVD/DPDLVVVLVLLLVLLQVVCAQPQESPDALVNSCVSVVDDSVSSCVSFVGRLLSLLSNLLVVLVVLVVVLVVLVVVDVQLLVSLLVSLLVVLLCCLVRVRNHNLVPPPDPVSLVPGDPVSNVSSVVSVVSSLVSNVVSLVSNPDDDDDDLSVVLSVVSSCLSNVCVVVSPHSLDLVSSVVVSQSSCVSSVNNVDDGDDSVVSNVVSVVVVVVVVVVVD

Radius of gyration: 22.66 Å; Cα contacts (8 Å, |Δi|>4): 466; chains: 2; bounding box: 64×57×46 Å

Solvent-accessible surface area (backbone atoms only — not comparable to full-atom values): 23408 Å² total; per-residue (Å²): 116,86,47,73,64,50,42,49,53,50,52,39,52,49,47,54,62,72,41,48,69,30,81,59,85,83,77,50,70,76,59,46,27,73,76,64,73,44,56,63,67,58,51,44,68,73,30,80,37,66,33,24,49,53,41,48,45,43,35,52,53,48,47,50,50,44,52,49,47,56,51,35,62,71,73,31,84,50,39,56,59,28,54,47,49,52,53,45,48,51,49,34,44,32,49,68,60,24,55,45,32,49,72,68,54,53,83,32,54,75,47,49,71,58,24,49,70,70,43,38,52,54,31,53,50,47,51,48,52,45,52,48,51,52,49,51,39,47,50,69,58,48,80,54,86,95,56,68,38,67,58,52,44,51,17,27,51,44,12,40,51,51,49,40,57,46,66,64,56,67,57,88,44,42,66,59,50,38,47,50,39,45,52,51,36,39,44,56,63,43,69,81,59,81,62,75,53,64,66,56,40,48,50,54,50,52,53,52,54,52,52,50,52,57,66,74,98,115,88,46,75,64,50,42,49,53,50,51,40,53,52,48,53,61,71,41,45,70,31,81,58,84,82,76,49,70,76,58,44,26,73,76,65,72,43,56,62,67,59,51,44,67,73,30,79,36,65,34,23,48,53,41,47,45,42,35,53,53,47,48,51,51,45,52,48,47,55,51,35,60,70,72,31,84,50,40,56,60,28,54,46,49,51,54,45,49,52,50,32,45,32,48,68,61,25,56,45,31,49,71,69,55,54,83,31,56,76,46,50,72,58,22,49,68,69,44,38,52,53,30,53,50,48,51,49,52,45,51,47,50,54,48,50,39,46,50,68,58,48,80,54,86,95,56,67,38,66,57,52,43,51,16,28,51,45,12,41,51,54,48,39,56,48,67,64,53,67,57,88,45,43,67,60,51,39,46,50,40,46,52,51,36,40,44,56,64,42,70,81,58,78,62,75,54,62,67,56,41,48,50,53,51,53,52,51,53,53,53,52,53,57,66,77,98